Protein AF-0000000078792020 (afdb_homodimer)

Secondary structure (DSSP, 8-state):
-EEEEESTTSSHHHHHHHHHHHHT--EE---TTT-HHHHHHHHHHHTTTHHHHHHHHHHHHHHHHHHHHHHHHHHTTSSS-EESS-HHHHHHHHHHHHHTTSS-HHHHHHHHHHHHHHHHT---SS--SS-SEEEEEE--HHHHHHHHHHHT-GGG-TTT-TTHHHHHHHHHHHHHHHHHH--SS-EEEEETTT--TTT-HHHHHHHHHHHHHHHHHTTSS-HHHHHHHHHHHHT---GGG-/-EEEEESTTSSHHHHHHHHHHHHT--EE---TTT-HHHHHHHHHHHTTTHHHHHHHHHHHHHHHHHHHHHHHHHHTTSSS-EESS-HHHHHHHHHHHHHTTSS-HHHHHHHHHHHHHHHHT---SS--SS-SEEEEEE--HHHHHHHHHHHT-GGG-TTT-TTHHHHHHHHHHHHHHHHHH--SS-EEEEETTT--TTT-HHHHHHHHHHHHHHHHHTTSS-HHHHHHHHHHHHT---GGG-

Nearest PDB structures (foldseek):
  8puu-assembly1_A  TM=8.847E-01  e=7.726E-10  Giardia duodenalis
  2a2z-assembly1_B  TM=8.387E-01  e=1.873E-07  Homo sapiens
  2no7-assembly1_B  TM=7.861E-01  e=4.921E-07  Homo sapiens
  2zi3-assembly1_B  TM=8.249E-01  e=1.754E-06  Homo sapiens
  2noa-assembly1_B  TM=7.637E-01  e=5.178E-07  Homo sapiens

Organism: Lacticaseibacillus rhamnosus (strain LMS2-1) (NCBI:txid525361)

Foldseek 3Di:
DEEEDAFQLLCLVVLQVLLCVLVVAAEAELPCPNDPLLVVLLCQCLVPHLVSLLVRVLVNLVSSLVVQLVVLLVQLQGLDYYYSHHLLRSVLSLVLCPVVNSYDPVSSVVSVVVSVVSLVPRDHVVDPSDDQEYEYRQEDLVVSLVSQVVVPDPSQHCVVVVSCSVVRVSSRVSSVVCVVPDDPHHYDYDYCVVADLNPDLVSVLVVSLVVQVVCVVSVNHPPVRSVVSNVVSVVTPDPPVD/DEEEDAFQLLCLVVLQVLLCVLLVFAEAELPCPNDPLLVVLLCQCLVPPLVSLLVRVLVNLVSSLVVQLVVLLVCLAGLDYYYSHHLLNSVLSLVLCPVVNSYDPVSSVVSVVVSVVSLVPRDHVPDPSDDQEYEYRQEDLVVSLVSQVVVPDPSQHCVVPVSCSVVSVSSRVSSVVCVVPDDPHHYDYDYVVVADLNPDLVSVLVVSLVVQVVCVVSVNHPPVRSVVSNVVSVVTPDPPVD

Radius of gyration: 27.18 Å; Cα contacts (8 Å, |Δi|>4): 678; chains: 2; bounding box: 53×86×51 Å

Structure (mmCIF, N/CA/C/O backbone):
data_AF-0000000078792020-model_v1
#
loop_
_entity.id
_entity.type
_entity.pdbx_description
1 polymer 'Deoxynucleoside kinase'
#
loop_
_atom_site.group_PDB
_atom_site.id
_atom_site.type_symbol
_atom_site.label_atom_id
_atom_site.label_alt_id
_atom_site.label_comp_id
_atom_site.label_asym_id
_atom_site.label_entity_id
_atom_site.label_seq_id
_atom_site.pdbx_PDB_ins_code
_atom_site.Cartn_x
_atom_site.Cartn_y
_atom_site.Cartn_z
_atom_site.occupancy
_atom_site.B_iso_or_equiv
_atom_site.auth_seq_id
_atom_site.auth_comp_id
_atom_site.auth_asym_id
_atom_site.auth_atom_id
_atom_site.pdbx_PDB_model_num
ATOM 1 N N . MET A 1 1 ? 14.219 19.328 8.109 1 94.19 1 MET A N 1
ATOM 2 C CA . MET A 1 1 ? 12.844 19 7.738 1 94.19 1 MET A CA 1
ATOM 3 C C . MET A 1 1 ? 11.898 19.234 8.914 1 94.19 1 MET A C 1
ATOM 5 O O . MET A 1 1 ? 12.219 18.875 10.047 1 94.19 1 MET A O 1
ATOM 9 N N . ILE A 1 2 ? 10.742 19.828 8.617 1 96.81 2 ILE A N 1
ATOM 10 C CA . ILE A 1 2 ? 9.758 20.141 9.656 1 96.81 2 ILE A CA 1
ATOM 11 C C . ILE A 1 2 ? 8.43 19.469 9.312 1 96.81 2 ILE A C 1
ATOM 13 O O . ILE A 1 2 ? 7.941 19.578 8.18 1 96.81 2 ILE A O 1
ATOM 17 N N . TYR A 1 3 ? 7.93 18.688 10.266 1 97 3 TYR A N 1
ATOM 18 C CA . TYR A 1 3 ? 6.578 18.156 10.141 1 97 3 TYR A CA 1
ATOM 19 C C . TYR A 1 3 ? 5.582 19.016 10.906 1 97 3 TYR A C 1
ATOM 21 O O . TYR A 1 3 ? 5.781 19.312 12.094 1 97 3 TYR A O 1
ATOM 29 N N . ILE A 1 4 ? 4.562 19.438 10.242 1 98.06 4 ILE A N 1
ATOM 30 C CA . ILE A 1 4 ? 3.449 20.094 10.93 1 98.06 4 ILE A CA 1
ATOM 31 C C . ILE A 1 4 ? 2.305 19.094 11.117 1 98.06 4 ILE A C 1
ATOM 33 O O . ILE A 1 4 ? 1.741 18.594 10.141 1 98.06 4 ILE A O 1
ATOM 37 N N . LEU A 1 5 ? 1.968 18.812 12.375 1 97.25 5 LEU A N 1
ATOM 38 C CA . LEU A 1 5 ? 0.995 17.781 12.711 1 97.25 5 LEU A CA 1
ATOM 39 C C . LEU A 1 5 ? -0.146 18.359 13.539 1 97.25 5 LEU A C 1
ATOM 41 O O . LEU A 1 5 ? 0.031 19.359 14.242 1 97.25 5 LEU A O 1
ATOM 45 N N . GLY A 1 6 ? -1.225 17.672 13.453 1 96.94 6 GLY A N 1
ATOM 46 C CA . GLY A 1 6 ? -2.422 18.062 14.18 1 96.94 6 GLY A CA 1
ATOM 47 C C . GLY A 1 6 ? -3.693 17.469 13.594 1 96.94 6 GLY A C 1
ATOM 48 O O . GLY A 1 6 ? -3.674 16.891 12.508 1 96.94 6 GLY A O 1
ATOM 49 N N . SER A 1 7 ? -4.773 17.672 14.367 1 96.38 7 SER A N 1
ATOM 50 C CA . SER A 1 7 ? -6.074 17.141 13.984 1 96.38 7 SER A CA 1
ATOM 51 C C . SER A 1 7 ? -6.629 17.875 12.766 1 96.38 7 SER A C 1
ATOM 53 O O . SER A 1 7 ? -6 18.797 12.25 1 96.38 7 SER A O 1
ATOM 55 N N . ILE A 1 8 ? -7.711 17.344 12.242 1 93.62 8 ILE A N 1
ATOM 56 C CA . ILE A 1 8 ? -8.414 17.953 11.117 1 93.62 8 ILE A CA 1
ATOM 57 C C . ILE A 1 8 ? -8.828 19.375 11.469 1 93.62 8 ILE A C 1
ATOM 59 O O . ILE A 1 8 ? -9.383 19.609 12.539 1 93.62 8 ILE A O 1
ATOM 63 N N . GLY A 1 9 ? -8.453 20.312 10.633 1 93.31 9 GLY A N 1
ATOM 64 C CA . GLY A 1 9 ? -8.852 21.688 10.875 1 93.31 9 GLY A CA 1
ATOM 65 C C . GLY A 1 9 ? -7.906 22.422 11.797 1 93.31 9 GLY A C 1
ATOM 66 O O . GLY A 1 9 ? -8.172 23.578 12.172 1 93.31 9 GLY A O 1
ATOM 67 N N . ALA A 1 10 ? -6.801 21.812 12.102 1 96.06 10 ALA A N 1
ATOM 68 C CA . ALA A 1 10 ? -5.906 22.406 13.102 1 96.06 10 ALA A CA 1
ATOM 69 C C . ALA A 1 10 ? -5.113 23.562 12.508 1 96.06 10 ALA A C 1
ATOM 71 O O . ALA A 1 10 ? -4.496 24.344 13.242 1 96.06 10 ALA A O 1
ATOM 72 N N . GLY A 1 11 ? -5.086 23.719 11.195 1 95.31 11 GLY A N 1
ATOM 73 C CA . GLY A 1 11 ? -4.371 24.812 10.578 1 95.31 11 GLY A CA 1
ATOM 74 C C . GLY A 1 11 ? -3.008 24.422 10.039 1 95.31 11 GLY A C 1
ATOM 75 O O . GLY A 1 11 ? -2.125 25.266 9.891 1 95.31 11 GLY A O 1
ATOM 76 N N . LYS A 1 12 ? -2.807 23.156 9.758 1 96.56 12 LYS A N 1
ATOM 77 C CA . LYS A 1 12 ? -1.528 22.641 9.281 1 96.56 12 LYS A CA 1
ATOM 78 C C . LYS A 1 12 ? -1.127 23.281 7.961 1 96.56 12 LYS A C 1
ATOM 80 O O . LYS A 1 12 ? 0.007 23.734 7.809 1 96.56 12 LYS A O 1
ATOM 85 N N . THR A 1 13 ? -2.09 23.312 7.02 1 95.19 13 THR A N 1
ATOM 86 C CA . THR A 1 13 ? -1.826 23.891 5.707 1 95.19 13 THR A CA 1
ATOM 87 C C . THR A 1 13 ? -1.447 25.375 5.836 1 95.19 13 THR A C 1
ATOM 89 O O . THR A 1 13 ? -0.487 25.828 5.211 1 95.19 13 THR A O 1
ATOM 92 N N . SER A 1 14 ? -2.162 26.109 6.637 1 95.5 14 SER A N 1
ATOM 93 C CA . SER A 1 14 ? -1.922 27.531 6.828 1 95.5 14 SER A CA 1
ATOM 94 C C . SER A 1 14 ? -0.546 27.781 7.438 1 95.5 14 SER A C 1
ATOM 96 O O . SER A 1 14 ? 0.195 28.656 6.977 1 95.5 14 SER A O 1
ATOM 98 N N . LEU A 1 15 ? -0.233 27.062 8.484 1 97.56 15 LEU A N 1
ATOM 99 C CA . LEU A 1 15 ? 1.075 27.25 9.094 1 97.56 15 LEU A CA 1
ATOM 100 C C . LEU A 1 15 ? 2.193 26.906 8.117 1 97.56 15 LEU A C 1
ATOM 102 O O . LEU A 1 15 ? 3.227 27.578 8.086 1 97.56 15 LEU A O 1
ATOM 106 N N . THR A 1 16 ? 2.027 25.812 7.387 1 97.81 16 THR A N 1
ATOM 107 C CA . THR A 1 16 ? 3.016 25.422 6.391 1 97.81 16 THR A CA 1
ATOM 108 C C . THR A 1 16 ? 3.268 26.547 5.402 1 97.81 16 THR A C 1
ATOM 110 O O . THR A 1 16 ? 4.418 26.859 5.082 1 97.81 16 THR A O 1
ATOM 113 N N . LYS A 1 17 ? 2.193 27.172 4.957 1 96.56 17 LYS A N 1
ATOM 114 C CA . LYS A 1 17 ? 2.311 28.281 4.016 1 96.56 17 LYS A CA 1
ATOM 115 C C . LYS A 1 17 ? 3.113 29.438 4.617 1 96.56 17 LYS A C 1
ATOM 117 O O . LYS A 1 17 ? 4.039 29.953 3.986 1 96.56 17 LYS A O 1
ATOM 122 N N . VAL A 1 18 ? 2.807 29.812 5.805 1 96.31 18 VAL A N 1
ATOM 123 C CA . VAL A 1 18 ? 3.436 30.938 6.484 1 96.31 18 VAL A CA 1
ATOM 124 C C . VAL A 1 18 ? 4.906 30.625 6.746 1 96.31 18 VAL A C 1
ATOM 126 O O . VAL A 1 18 ? 5.781 31.453 6.477 1 96.31 18 VAL A O 1
ATOM 129 N N . LEU A 1 19 ? 5.156 29.469 7.27 1 97.12 19 LEU A N 1
ATOM 130 C CA . LEU A 1 19 ? 6.512 29.062 7.633 1 97.12 19 LEU A CA 1
ATOM 131 C C . LEU A 1 19 ? 7.383 28.922 6.391 1 97.12 19 LEU A C 1
ATOM 133 O O . LEU A 1 19 ? 8.547 29.328 6.391 1 97.12 19 LEU A O 1
ATOM 137 N N . SER A 1 20 ? 6.832 28.281 5.371 1 97.31 20 SER A N 1
ATOM 138 C CA . SER A 1 20 ? 7.551 28.109 4.113 1 97.31 20 SER A CA 1
ATOM 139 C C . SER A 1 20 ? 7.934 29.469 3.514 1 97.31 20 SER A C 1
ATOM 141 O O . SER A 1 20 ? 9.07 29.656 3.066 1 97.31 20 SER A O 1
ATOM 143 N N . ALA A 1 21 ? 7.031 30.391 3.459 1 95.75 21 ALA A N 1
ATOM 144 C CA . ALA A 1 21 ? 7.305 31.719 2.938 1 95.75 21 ALA A CA 1
ATOM 145 C C . ALA A 1 21 ? 8.352 32.438 3.781 1 95.75 21 ALA A C 1
ATOM 147 O O . ALA A 1 21 ? 9.242 33.094 3.242 1 95.75 21 ALA A O 1
ATOM 148 N N . ASP A 1 22 ? 8.242 32.281 5.016 1 95.56 22 ASP A N 1
ATOM 149 C CA . ASP A 1 22 ? 9.133 32.969 5.941 1 95.56 22 ASP A CA 1
ATOM 150 C C . ASP A 1 22 ? 10.562 32.469 5.816 1 95.56 22 ASP A C 1
ATOM 152 O O . ASP A 1 22 ? 11.508 33.25 5.738 1 95.56 22 ASP A O 1
ATOM 156 N N . MET A 1 23 ? 10.695 31.188 5.738 1 95.75 23 MET A N 1
ATOM 157 C CA . MET A 1 23 ? 12.016 30.562 5.754 1 95.75 23 MET A CA 1
ATOM 158 C C . MET A 1 23 ? 12.516 30.312 4.336 1 95.75 23 MET A C 1
ATOM 160 O O . MET A 1 23 ? 13.625 29.797 4.141 1 95.75 23 MET A O 1
ATOM 164 N N . GLU A 1 24 ? 11.648 30.594 3.365 1 95.06 24 GLU A N 1
ATOM 165 C CA . GLU A 1 24 ? 11.977 30.312 1.971 1 95.06 24 GLU A CA 1
ATOM 166 C C . GLU A 1 24 ? 12.352 28.844 1.777 1 95.06 24 GLU A C 1
ATOM 168 O O . GLU A 1 24 ? 13.391 28.547 1.188 1 95.06 24 GLU A O 1
ATOM 173 N N . ALA A 1 25 ? 11.555 27.984 2.303 1 95.69 25 ALA A N 1
ATOM 174 C CA . ALA A 1 25 ? 11.758 26.547 2.248 1 95.69 25 ALA A CA 1
ATOM 175 C C . ALA A 1 25 ? 10.656 25.859 1.437 1 95.69 25 ALA A C 1
ATOM 177 O O . ALA A 1 25 ? 9.508 26.312 1.443 1 95.69 25 ALA A O 1
ATOM 178 N N . PRO A 1 26 ? 11.016 24.781 0.729 1 96.5 26 PRO A N 1
ATOM 179 C CA . PRO A 1 26 ? 9.969 24.062 -0.007 1 96.5 26 PRO A CA 1
ATOM 180 C C . PRO A 1 26 ? 8.898 23.484 0.91 1 96.5 26 PRO A C 1
ATOM 182 O O . PRO A 1 26 ? 9.211 23 2.004 1 96.5 26 PRO A O 1
ATOM 185 N N . ALA A 1 27 ? 7.672 23.562 0.41 1 97 27 ALA A N 1
ATOM 186 C CA . ALA A 1 27 ? 6.527 23.047 1.156 1 97 27 ALA A CA 1
ATOM 187 C C . ALA A 1 27 ? 5.895 21.859 0.432 1 97 27 ALA A C 1
ATOM 189 O O . ALA A 1 27 ? 5.82 21.844 -0.799 1 97 27 ALA A O 1
ATOM 190 N N . TYR A 1 28 ? 5.438 20.906 1.177 1 95.56 28 TYR A N 1
ATOM 191 C CA . TYR A 1 28 ? 4.699 19.75 0.684 1 95.56 28 TYR A CA 1
ATOM 192 C C . TYR A 1 28 ? 3.338 19.641 1.362 1 95.56 28 TYR A C 1
ATOM 194 O O . TYR A 1 28 ? 3.258 19.484 2.582 1 95.56 28 TYR A O 1
ATOM 202 N N . TYR A 1 29 ? 2.322 19.719 0.539 1 94.12 29 TYR A N 1
ATOM 203 C CA . TYR A 1 29 ? 0.961 19.797 1.058 1 94.12 29 TYR A CA 1
ATOM 204 C C . TYR A 1 29 ? 0.214 18.484 0.835 1 94.12 29 TYR A C 1
ATOM 206 O O . TYR A 1 29 ? 0.472 17.781 -0.14 1 94.12 29 TYR A O 1
ATOM 214 N N . GLU A 1 30 ? -0.664 18.109 1.685 1 84.44 30 GLU A N 1
ATOM 215 C CA . GLU A 1 30 ? -1.552 16.969 1.486 1 84.44 30 GLU A CA 1
ATOM 216 C C . GLU A 1 30 ? -2.393 17.141 0.224 1 84.44 30 GLU A C 1
ATOM 218 O O . GLU A 1 30 ? -2.686 16.156 -0.466 1 84.44 30 GLU A O 1
ATOM 223 N N . ASP A 1 31 ? -2.66 18.328 -0.175 1 82 31 ASP A N 1
ATOM 224 C CA . ASP A 1 31 ? -3.326 18.703 -1.417 1 82 31 ASP A CA 1
ATOM 225 C C . ASP A 1 31 ? -4.59 17.875 -1.636 1 82 31 ASP A C 1
ATOM 227 O O . ASP A 1 31 ? -4.766 17.266 -2.693 1 82 31 ASP A O 1
ATOM 231 N N . VAL A 1 32 ? -5.562 17.859 -0.734 1 80.19 32 VAL A N 1
ATOM 232 C CA . VAL A 1 32 ? -6.773 17.047 -0.703 1 80.19 32 VAL A CA 1
ATOM 233 C C . VAL A 1 32 ? -7.617 17.328 -1.943 1 80.19 32 VAL A C 1
ATOM 235 O O . VAL A 1 32 ? -8.164 16.406 -2.559 1 80.19 32 VAL A O 1
ATOM 238 N N . GLU A 1 33 ? -7.652 18.531 -2.379 1 82 33 GLU A N 1
ATOM 239 C CA . GLU A 1 33 ? -8.5 18.906 -3.506 1 82 33 GLU A CA 1
ATOM 240 C C . GLU A 1 33 ? -7.773 18.703 -4.832 1 82 33 GLU A C 1
ATOM 242 O O . GLU A 1 33 ? -8.398 18.406 -5.852 1 82 33 GLU A O 1
ATOM 247 N N . GLY A 1 34 ? -6.543 18.828 -4.801 1 87.12 34 GLY A N 1
ATOM 248 C CA . GLY A 1 34 ? -5.781 18.766 -6.039 1 87.12 34 GLY A CA 1
ATOM 249 C C . GLY A 1 34 ? -5.379 17.359 -6.43 1 87.12 34 GLY A C 1
ATOM 250 O O . GLY A 1 34 ? -5.023 17.109 -7.582 1 87.12 34 GLY A O 1
ATOM 251 N N . ASN A 1 35 ? -5.449 16.5 -5.504 1 91.19 35 ASN A N 1
ATOM 252 C CA . ASN A 1 35 ? -5.148 15.094 -5.77 1 91.19 35 ASN A CA 1
ATOM 253 C C . ASN A 1 35 ? -6.422 14.266 -5.914 1 91.19 35 ASN A C 1
ATOM 255 O O . ASN A 1 35 ? -7.098 13.977 -4.926 1 91.19 35 ASN A O 1
ATOM 259 N N . GLY A 1 36 ? -6.699 13.961 -7.164 1 92.25 36 GLY A N 1
ATOM 260 C CA . GLY A 1 36 ? -7.938 13.266 -7.477 1 92.25 36 GLY A CA 1
ATOM 261 C C . GLY A 1 36 ? -8.094 11.961 -6.723 1 92.25 36 GLY A C 1
ATOM 262 O O . GLY A 1 36 ? -9.195 11.617 -6.285 1 92.25 36 GLY A O 1
ATOM 263 N N . MET A 1 37 ? -7.039 11.211 -6.527 1 93.06 37 MET A N 1
ATOM 264 C CA . MET A 1 37 ? -7.082 9.945 -5.801 1 93.06 37 MET A CA 1
ATOM 265 C C . MET A 1 37 ? -7.527 10.156 -4.359 1 93.06 37 MET A C 1
ATOM 267 O O . MET A 1 37 ? -8.422 9.461 -3.871 1 93.06 37 MET A O 1
ATOM 271 N N . ILE A 1 38 ? -6.961 11.148 -3.707 1 93.25 38 ILE A N 1
ATOM 272 C CA . ILE A 1 38 ? -7.277 11.438 -2.312 1 93.25 38 ILE A CA 1
ATOM 273 C C . ILE A 1 38 ? -8.688 12 -2.209 1 93.25 38 ILE A C 1
ATOM 275 O O . ILE A 1 38 ? -9.477 11.586 -1.354 1 93.25 38 ILE A O 1
ATOM 279 N N . ALA A 1 39 ? -9 12.906 -3.109 1 93.31 39 ALA A N 1
ATOM 280 C CA . ALA A 1 39 ? -10.32 13.523 -3.113 1 93.31 39 ALA A CA 1
ATOM 281 C C . ALA A 1 39 ? -11.414 12.469 -3.252 1 93.31 39 ALA A C 1
ATOM 283 O O . ALA A 1 39 ? -12.391 12.469 -2.494 1 93.31 39 ALA A O 1
ATOM 284 N N . ASN A 1 40 ? -11.227 11.578 -4.203 1 94.75 40 ASN A N 1
ATOM 285 C CA . ASN A 1 40 ? -12.211 10.516 -4.438 1 94.75 40 ASN A CA 1
ATOM 286 C C . ASN A 1 40 ? -12.328 9.586 -3.232 1 94.75 40 ASN A C 1
ATOM 288 O O . ASN A 1 40 ? -13.43 9.211 -2.84 1 94.75 40 ASN A O 1
ATOM 292 N N . MET A 1 41 ? -11.234 9.227 -2.627 1 94.81 41 MET A N 1
ATOM 293 C CA . MET A 1 41 ? -11.242 8.344 -1.463 1 94.81 41 MET A CA 1
ATOM 294 C C . MET A 1 41 ? -11.938 9.016 -0.28 1 94.81 41 MET A C 1
ATOM 296 O O . MET A 1 41 ? -12.672 8.367 0.466 1 94.81 41 MET A O 1
ATOM 300 N N . LEU A 1 42 ? -11.648 10.32 -0.113 1 93.81 42 LEU A N 1
ATOM 301 C CA . LEU A 1 42 ? -12.273 11.031 0.992 1 93.81 42 LEU A CA 1
ATOM 302 C C . LEU A 1 42 ? -13.781 11.117 0.8 1 93.81 42 LEU A C 1
ATOM 304 O O . LEU A 1 42 ? -14.547 10.969 1.76 1 93.81 42 LEU A O 1
ATOM 308 N N . GLN A 1 43 ? -14.18 11.359 -0.39 1 92.75 43 GLN A N 1
ATOM 309 C CA . GLN A 1 43 ? -15.609 11.375 -0.679 1 92.75 43 GLN A CA 1
ATOM 310 C C . GLN A 1 43 ? -16.25 10.031 -0.337 1 92.75 43 GLN A C 1
ATOM 312 O O . GLN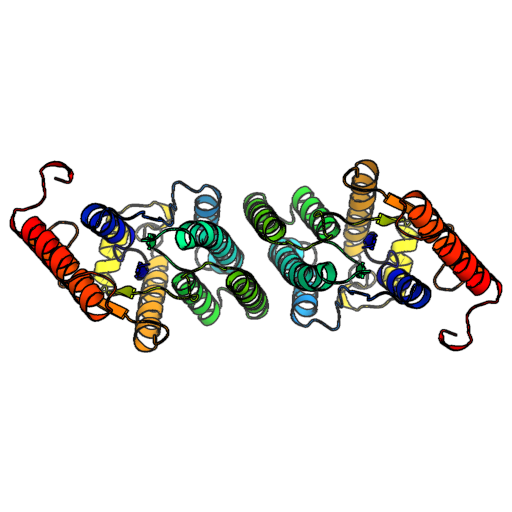 A 1 43 ? -17.328 9.992 0.258 1 92.75 43 GLN A O 1
ATOM 317 N N . LYS A 1 44 ? -15.562 8.938 -0.707 1 93.31 44 LYS A N 1
ATOM 318 C CA . LYS A 1 44 ? -16.031 7.598 -0.352 1 93.31 44 LYS A CA 1
ATOM 319 C C . LYS A 1 44 ? -16.078 7.422 1.163 1 93.31 44 LYS A C 1
ATOM 321 O O . LYS A 1 44 ? -17.047 6.875 1.693 1 93.31 44 LYS A O 1
ATOM 326 N N . PHE A 1 45 ? -15.148 7.879 1.861 1 94.31 45 PHE A N 1
ATOM 327 C CA . PHE A 1 45 ? -14.969 7.711 3.299 1 94.31 45 PHE A CA 1
ATOM 328 C C . PHE A 1 45 ? -16.078 8.414 4.066 1 94.31 45 PHE A C 1
ATOM 330 O O . PHE A 1 45 ? -16.641 7.844 5.008 1 94.31 45 PHE A O 1
ATOM 337 N N . TYR A 1 46 ? -16.469 9.57 3.543 1 91.75 46 TYR A N 1
ATOM 338 C CA . TYR A 1 46 ? -17.469 10.367 4.25 1 91.75 46 TYR A CA 1
ATOM 339 C C . TYR A 1 46 ? -18.875 10.062 3.734 1 91.75 46 TYR A C 1
ATOM 341 O O . TYR A 1 46 ? -19.859 10.531 4.301 1 91.75 46 TYR A O 1
ATOM 349 N N . GLY A 1 47 ? -19.047 9.289 2.748 1 89.25 47 GLY A N 1
ATOM 350 C CA . GLY A 1 47 ? -20.25 9.148 1.963 1 89.25 47 GLY A CA 1
ATOM 351 C C . GLY A 1 47 ? -21.438 8.633 2.773 1 89.25 47 GLY A C 1
ATOM 352 O O . GLY A 1 47 ? -22.547 9.133 2.637 1 89.25 47 GLY A O 1
ATOM 353 N N . ALA A 1 48 ? -21.297 7.59 3.537 1 83.38 48 ALA A N 1
ATOM 354 C CA . ALA A 1 48 ? -22.391 6.969 4.277 1 83.38 48 ALA A CA 1
ATOM 355 C C . ALA A 1 48 ? -22.062 6.887 5.766 1 83.38 48 ALA A C 1
ATOM 357 O O . ALA A 1 48 ? -22.5 5.961 6.453 1 83.38 48 ALA A O 1
ATOM 358 N N . GLY A 1 49 ? -21.281 7.773 6.215 1 87.25 49 GLY A N 1
ATOM 359 C CA . GLY A 1 49 ? -20.984 7.836 7.637 1 87.25 49 GLY A CA 1
ATOM 360 C C . GLY A 1 49 ? -20.141 6.668 8.125 1 87.25 49 GLY A C 1
ATOM 361 O O . GLY A 1 49 ? -19.141 6.324 7.508 1 87.25 49 GLY A O 1
ATOM 362 N N . ALA A 1 50 ? -20.609 6.051 9.211 1 85.94 50 ALA A N 1
ATOM 363 C CA . ALA A 1 50 ? -19.828 4.996 9.844 1 85.94 50 ALA A CA 1
ATOM 364 C C . ALA A 1 50 ? -19.656 3.799 8.914 1 85.94 50 ALA A C 1
ATOM 366 O O . ALA A 1 50 ? -18.594 3.172 8.891 1 85.94 50 ALA A O 1
ATOM 367 N N . ASP A 1 51 ? -20.641 3.537 8.18 1 89.94 51 ASP A N 1
ATOM 368 C CA . ASP A 1 51 ? -20.594 2.385 7.281 1 89.94 51 ASP A CA 1
ATOM 369 C C . ASP A 1 51 ? -19.531 2.582 6.191 1 89.94 51 ASP A C 1
ATOM 371 O O . ASP A 1 51 ? -18.766 1.67 5.898 1 89.94 51 ASP A O 1
ATOM 375 N N . SER A 1 52 ? -19.531 3.738 5.648 1 91.94 52 SER A N 1
ATOM 376 C CA . SER A 1 52 ? -18.531 4.008 4.617 1 91.94 52 SER A CA 1
ATOM 377 C C . SER A 1 52 ? -17.125 4.035 5.207 1 91.94 52 SER A C 1
ATOM 379 O O . SER A 1 52 ? -16.172 3.594 4.566 1 91.94 52 SER A O 1
ATOM 381 N N . ARG A 1 53 ? -16.984 4.555 6.43 1 92.62 53 ARG A N 1
ATOM 382 C CA . ARG A 1 53 ? -15.672 4.59 7.055 1 92.62 53 ARG A CA 1
ATOM 383 C C . ARG A 1 53 ? -15.141 3.184 7.297 1 92.62 53 ARG A C 1
ATOM 385 O O . ARG A 1 53 ? -13.969 2.904 7.039 1 92.62 53 ARG A O 1
ATOM 392 N N . LYS A 1 54 ? -16.031 2.275 7.695 1 93.06 54 LYS A N 1
ATOM 393 C CA . LYS A 1 54 ? -15.641 0.888 7.934 1 93.06 54 LYS A CA 1
ATOM 394 C C . LYS A 1 54 ? -15.219 0.205 6.633 1 93.06 54 LYS A C 1
ATOM 396 O O . LYS A 1 54 ? -14.289 -0.602 6.625 1 93.06 54 LYS A O 1
ATOM 401 N N . ARG A 1 55 ? -15.875 0.58 5.613 1 92.31 55 ARG A N 1
ATOM 402 C CA . ARG A 1 55 ? -15.656 -0.085 4.332 1 92.31 55 ARG A CA 1
ATOM 403 C C . ARG A 1 55 ? -14.43 0.487 3.621 1 92.31 55 ARG A C 1
ATOM 405 O O . ARG A 1 55 ? -13.773 -0.212 2.848 1 92.31 55 ARG A O 1
ATOM 412 N N . THR A 1 56 ? -14.109 1.744 3.92 1 95.81 56 THR A N 1
ATOM 413 C CA . THR A 1 56 ? -13.156 2.424 3.049 1 95.81 56 THR A CA 1
ATOM 414 C C . THR A 1 56 ? -11.953 2.916 3.846 1 95.81 56 THR A C 1
ATOM 416 O O . THR A 1 56 ? -10.953 3.354 3.266 1 95.81 56 THR A O 1
ATOM 419 N N . GLY A 1 57 ? -12.023 2.836 5.18 1 96.94 57 GLY A N 1
ATOM 420 C CA . GLY A 1 57 ? -11.008 3.428 6.035 1 96.94 57 GLY A CA 1
ATOM 421 C C . GLY A 1 57 ? -9.609 2.926 5.738 1 96.94 57 GLY A C 1
ATOM 422 O O . GLY A 1 57 ? -8.664 3.717 5.633 1 96.94 57 GLY A O 1
ATOM 423 N N . ALA A 1 58 ? -9.492 1.605 5.602 1 97.69 58 ALA A N 1
ATOM 424 C CA . ALA A 1 58 ? -8.172 1.026 5.348 1 97.69 58 ALA A CA 1
ATOM 425 C C . ALA A 1 58 ? -7.613 1.507 4.012 1 97.69 58 ALA A C 1
ATOM 427 O O . ALA A 1 58 ? -6.453 1.909 3.926 1 97.69 58 ALA A O 1
ATOM 428 N N . MET A 1 59 ? -8.453 1.506 2.953 1 97.88 59 MET A N 1
ATOM 429 C CA . MET A 1 59 ? -7.992 1.915 1.629 1 97.88 59 MET A CA 1
ATOM 430 C C . MET A 1 59 ? -7.652 3.4 1.605 1 97.88 59 MET A C 1
ATOM 432 O O . MET A 1 59 ? -6.73 3.822 0.903 1 97.88 59 MET A O 1
ATOM 436 N N . LEU A 1 60 ? -8.422 4.211 2.328 1 97.12 60 LEU A N 1
ATOM 437 C CA . LEU A 1 60 ? -8.086 5.625 2.439 1 97.12 60 LEU A CA 1
ATOM 438 C C . LEU A 1 60 ? -6.688 5.809 3.027 1 97.12 60 LEU A C 1
ATOM 440 O O . LEU A 1 60 ? -5.895 6.605 2.52 1 97.12 60 LEU A O 1
ATOM 444 N N . GLN A 1 61 ? -6.402 5.062 4.09 1 97.25 61 GLN A N 1
ATOM 445 C CA . GLN A 1 61 ? -5.094 5.18 4.723 1 97.25 61 GLN A CA 1
ATOM 446 C C . GLN A 1 61 ? -3.986 4.699 3.791 1 97.25 61 GLN A C 1
ATOM 448 O O . GLN A 1 61 ? -2.877 5.23 3.811 1 97.25 61 GLN A O 1
ATOM 453 N N . ILE A 1 62 ? -4.312 3.674 2.951 1 97.81 62 ILE A N 1
ATOM 454 C CA . ILE A 1 62 ? -3.348 3.227 1.951 1 97.81 62 ILE A CA 1
ATOM 455 C C . ILE A 1 62 ? -3.107 4.34 0.933 1 97.81 62 ILE A C 1
ATOM 457 O O . ILE A 1 62 ? -1.97 4.566 0.512 1 97.81 62 ILE A O 1
ATOM 461 N N . ALA A 1 63 ? -4.133 5.031 0.531 1 96.38 63 ALA A N 1
ATOM 462 C CA . ALA A 1 63 ? -4.004 6.145 -0.404 1 96.38 63 ALA A CA 1
ATOM 463 C C . ALA A 1 63 ? -3.119 7.246 0.174 1 96.38 63 ALA A C 1
ATOM 465 O O . ALA A 1 63 ? -2.221 7.75 -0.503 1 96.38 63 ALA A O 1
ATOM 466 N N . PHE A 1 64 ? -3.373 7.559 1.393 1 95.69 64 PHE A N 1
ATOM 467 C CA . PHE A 1 64 ? -2.57 8.578 2.051 1 95.69 64 PHE A CA 1
ATOM 468 C C . PHE A 1 64 ? -1.119 8.133 2.176 1 95.69 64 PHE A C 1
ATOM 470 O O . PHE A 1 64 ? -0.199 8.93 1.97 1 95.69 64 PHE A O 1
ATOM 477 N N . LEU A 1 65 ? -0.958 6.906 2.576 1 95.06 65 LEU A N 1
ATOM 478 C CA . LEU A 1 65 ? 0.387 6.355 2.688 1 95.06 65 LEU A CA 1
ATOM 479 C C . LEU A 1 65 ? 1.139 6.48 1.367 1 95.06 65 LEU A C 1
ATOM 481 O O . LEU A 1 65 ? 2.295 6.91 1.345 1 95.06 65 LEU A O 1
ATOM 485 N N . THR A 1 66 ? 0.455 6.117 0.271 1 93.94 66 THR A N 1
ATOM 486 C CA . THR A 1 66 ? 1.041 6.18 -1.062 1 93.94 66 THR A CA 1
ATOM 487 C C . THR A 1 66 ? 1.443 7.609 -1.409 1 93.94 66 THR A C 1
ATOM 489 O O . THR A 1 66 ? 2.568 7.852 -1.853 1 93.94 66 THR A O 1
ATOM 492 N N . PHE A 1 67 ? 0.598 8.484 -1.165 1 92.88 67 PHE A N 1
ATOM 493 C CA . PHE A 1 67 ? 0.824 9.891 -1.474 1 92.88 67 PHE A CA 1
ATOM 494 C C . PHE A 1 67 ? 1.946 10.461 -0.614 1 92.88 67 PHE A C 1
ATOM 496 O O . PHE A 1 67 ? 2.822 11.164 -1.115 1 92.88 67 PHE A O 1
ATOM 503 N N . ARG A 1 68 ? 1.917 10.141 0.636 1 92.88 68 ARG A N 1
ATOM 504 C CA . ARG A 1 68 ? 2.926 10.633 1.568 1 92.88 68 ARG A CA 1
ATOM 505 C C . ARG A 1 68 ? 4.316 10.125 1.188 1 92.88 68 ARG A C 1
ATOM 507 O O . ARG A 1 68 ? 5.297 10.867 1.294 1 92.88 68 ARG A O 1
ATOM 514 N N . TYR A 1 69 ? 4.316 8.914 0.848 1 90.38 69 TYR A N 1
ATOM 515 C CA . TYR A 1 69 ? 5.582 8.312 0.441 1 90.38 69 TYR A CA 1
ATOM 516 C C . TYR A 1 69 ? 6.176 9.055 -0.754 1 90.38 69 TYR A C 1
ATOM 518 O O . TYR A 1 69 ? 7.379 9.32 -0.795 1 90.38 69 TYR A O 1
ATOM 526 N N . GLN A 1 70 ? 5.375 9.352 -1.703 1 90.81 70 GLN A N 1
ATOM 527 C CA . GLN A 1 70 ? 5.816 10.102 -2.873 1 90.81 70 GLN A CA 1
ATOM 528 C C . GLN A 1 70 ? 6.383 11.461 -2.475 1 90.81 70 GLN A C 1
ATOM 530 O O . GLN A 1 70 ? 7.422 11.883 -2.982 1 90.81 70 GLN A O 1
ATOM 535 N N . GLN A 1 71 ? 5.754 12.086 -1.589 1 91.88 71 GLN A N 1
ATOM 536 C CA . GLN A 1 71 ? 6.203 13.391 -1.114 1 91.88 71 GLN A CA 1
ATOM 537 C C . GLN A 1 71 ? 7.523 13.281 -0.36 1 91.88 71 GLN A C 1
ATOM 539 O O . GLN A 1 71 ? 8.43 14.094 -0.554 1 91.88 71 GLN A O 1
ATOM 544 N N . LEU A 1 72 ? 7.566 12.297 0.489 1 91.38 72 LEU A N 1
ATOM 545 C CA . LEU A 1 72 ? 8.742 12.117 1.33 1 91.38 72 LEU A CA 1
ATOM 546 C C . LEU A 1 72 ? 9.984 11.844 0.48 1 91.38 72 LEU A C 1
ATOM 548 O O . LEU A 1 72 ? 11.062 12.359 0.767 1 91.38 72 LEU A O 1
ATOM 552 N N . LYS A 1 73 ? 9.836 11.094 -0.544 1 88.75 73 LYS A N 1
ATOM 553 C CA . LYS A 1 73 ? 10.953 10.789 -1.437 1 88.75 73 LYS A CA 1
ATOM 554 C C . LYS A 1 73 ? 11.516 12.062 -2.064 1 88.75 73 LYS A C 1
ATOM 556 O O . LYS A 1 73 ? 12.727 12.156 -2.303 1 88.75 73 LYS A O 1
ATOM 561 N N . LYS A 1 74 ? 10.68 12.984 -2.307 1 90 74 LYS A N 1
ATOM 562 C CA . LYS A 1 74 ? 11.117 14.266 -2.859 1 90 74 LYS A CA 1
ATOM 563 C C . LYS A 1 74 ? 11.68 15.164 -1.769 1 90 74 LYS A C 1
ATOM 565 O O . LYS A 1 74 ? 12.727 15.797 -1.96 1 90 74 LYS A O 1
ATOM 570 N N . ALA A 1 75 ? 11.07 15.133 -0.689 1 92.5 75 ALA A N 1
ATOM 571 C CA . ALA A 1 75 ? 11.414 16.047 0.393 1 92.5 75 ALA A CA 1
ATOM 572 C C . ALA A 1 75 ? 12.797 15.742 0.958 1 92.5 75 ALA A C 1
ATOM 574 O O . ALA A 1 75 ? 13.539 16.656 1.334 1 92.5 75 ALA A O 1
ATOM 575 N N . VAL A 1 76 ? 13.156 14.461 1.002 1 90.56 76 VAL A N 1
ATOM 576 C CA . VAL A 1 76 ? 14.391 14.047 1.664 1 90.56 76 VAL A CA 1
ATOM 577 C C . VAL A 1 76 ? 15.594 14.484 0.832 1 90.56 76 VAL A C 1
ATOM 579 O O . VAL A 1 76 ? 16.734 14.477 1.318 1 90.56 76 VAL A O 1
ATOM 582 N N . THR A 1 77 ? 15.352 14.867 -0.385 1 87.88 77 THR A N 1
ATOM 583 C CA . THR A 1 77 ? 16.453 15.32 -1.237 1 87.88 77 THR A CA 1
ATOM 584 C C . THR A 1 77 ? 16.641 16.828 -1.104 1 87.88 77 THR A C 1
ATOM 586 O O . THR A 1 77 ? 17.562 17.391 -1.688 1 87.88 77 THR A O 1
ATOM 589 N N . GLN A 1 78 ? 15.734 17.438 -0.315 1 88.56 78 GLN A N 1
ATOM 590 C CA . GLN A 1 78 ? 15.828 18.875 -0.094 1 88.56 78 GLN A CA 1
ATOM 591 C C . GLN A 1 78 ? 16.594 19.188 1.186 1 88.56 78 GLN A C 1
ATOM 593 O O . GLN A 1 78 ? 16.672 18.359 2.09 1 88.56 78 GLN A O 1
ATOM 598 N N . GLU A 1 79 ? 17.188 20.391 1.177 1 83.31 79 GLU A N 1
ATOM 599 C CA . GLU A 1 79 ? 17.891 20.812 2.383 1 83.31 79 GLU A CA 1
ATOM 600 C C . GLU A 1 79 ? 16.906 21.172 3.496 1 83.31 79 GLU A C 1
ATOM 602 O O . GLU A 1 79 ? 17.156 20.891 4.668 1 83.31 79 GLU A O 1
ATOM 607 N N . ASN A 1 80 ? 15.836 21.875 3.08 1 89.88 80 ASN A N 1
ATOM 608 C CA . ASN A 1 80 ? 14.766 22.281 3.982 1 89.88 80 ASN A CA 1
ATOM 609 C C . ASN A 1 80 ? 13.391 21.922 3.418 1 89.88 80 ASN A C 1
ATOM 611 O O . ASN A 1 80 ? 13.18 21.984 2.205 1 89.88 80 ASN A O 1
ATOM 615 N N . ALA A 1 81 ? 12.703 21.234 4.191 1 94.81 81 ALA A N 1
ATOM 616 C CA . ALA A 1 81 ? 11.352 20.906 3.748 1 94.81 81 ALA A CA 1
ATOM 617 C C . ALA A 1 81 ? 10.352 21.031 4.895 1 94.81 81 ALA A C 1
ATOM 619 O O . ALA A 1 81 ? 10.648 20.672 6.031 1 94.81 81 ALA A O 1
ATOM 620 N N . ILE A 1 82 ? 9.242 21.641 4.543 1 97.62 82 ILE A N 1
ATOM 621 C CA . ILE A 1 82 ? 8.133 21.719 5.484 1 97.62 82 ILE A CA 1
ATOM 622 C C . ILE A 1 82 ? 6.957 20.891 4.973 1 97.62 82 ILE A C 1
ATOM 624 O O . ILE A 1 82 ? 6.465 21.125 3.867 1 97.62 82 ILE A O 1
ATOM 628 N N . MET A 1 83 ? 6.551 19.969 5.773 1 96.62 83 MET A N 1
ATOM 629 C CA . MET A 1 83 ? 5.477 19.047 5.395 1 96.62 83 MET A CA 1
ATOM 630 C C . MET A 1 83 ? 4.23 19.297 6.238 1 96.62 83 MET A C 1
ATOM 632 O O . MET A 1 83 ? 4.297 19.297 7.469 1 96.62 83 MET A O 1
ATOM 636 N N . ASP A 1 84 ? 3.088 19.469 5.613 1 95.94 84 ASP A N 1
ATOM 637 C CA . ASP A 1 84 ? 1.881 19.734 6.387 1 95.94 84 ASP A CA 1
ATOM 638 C C . ASP A 1 84 ? 1.229 18.438 6.859 1 95.94 84 ASP A C 1
ATOM 640 O O . ASP A 1 84 ? 0.096 18.438 7.348 1 95.94 84 ASP A O 1
ATOM 644 N N . SER A 1 85 ? 1.842 17.344 6.594 1 89.69 85 SER A N 1
ATOM 645 C CA . SER A 1 85 ? 1.505 16.016 7.094 1 89.69 85 SER A CA 1
ATOM 646 C C . SER A 1 85 ? 2.721 15.094 7.078 1 89.69 85 SER A C 1
ATOM 648 O O . SER A 1 85 ? 3.842 15.539 6.828 1 89.69 85 SER A O 1
ATOM 650 N N . SER A 1 86 ? 2.561 13.883 7.648 1 90.75 86 SER A N 1
ATOM 651 C CA . SER A 1 86 ? 3.664 12.938 7.777 1 90.75 86 SER A CA 1
ATOM 652 C C . SER A 1 86 ? 3.154 11.5 7.883 1 90.75 86 SER A C 1
ATOM 654 O O . SER A 1 86 ? 1.955 11.273 8.047 1 90.75 86 SER A O 1
ATOM 656 N N . LEU A 1 87 ? 4.113 10.625 7.707 1 89.62 87 LEU A N 1
ATOM 657 C CA . LEU A 1 87 ? 3.793 9.227 7.945 1 89.62 87 LEU A CA 1
ATOM 658 C C . LEU A 1 87 ? 3.363 9 9.391 1 89.62 87 LEU A C 1
ATOM 660 O O . LEU A 1 87 ? 2.568 8.102 9.672 1 89.62 87 LEU A O 1
ATOM 664 N N . GLU A 1 88 ? 3.812 9.914 10.281 1 90 88 GLU A N 1
ATOM 665 C CA . GLU A 1 88 ? 3.391 9.875 11.68 1 90 88 GLU A CA 1
ATOM 666 C C . GLU A 1 88 ? 1.905 10.195 11.812 1 90 88 GLU A C 1
ATOM 668 O O . GLU A 1 88 ? 1.179 9.508 12.531 1 90 88 GLU A O 1
ATOM 673 N N . SER A 1 89 ? 1.555 11.203 11.141 1 93.12 89 SER A N 1
ATOM 674 C CA . SER A 1 89 ? 0.146 11.586 11.141 1 93.12 89 SER A CA 1
ATOM 675 C C . SER A 1 89 ? -0.728 10.484 10.562 1 93.12 89 SER A C 1
ATOM 677 O O . SER A 1 89 ? -1.806 10.195 11.086 1 93.12 89 SER A O 1
ATOM 679 N N . ASP A 1 90 ? -0.287 9.906 9.508 1 94 90 ASP A N 1
ATOM 680 C CA . ASP A 1 90 ? -1.031 8.82 8.875 1 94 90 ASP A CA 1
ATOM 681 C C . ASP A 1 90 ? -1.225 7.652 9.844 1 94 90 ASP A C 1
ATOM 683 O O . ASP A 1 90 ? -2.291 7.031 9.867 1 94 90 ASP A O 1
ATOM 687 N N . PHE A 1 91 ? -0.203 7.422 10.602 1 93.69 91 PHE A N 1
ATOM 688 C CA . PHE A 1 91 ? -0.286 6.336 11.57 1 93.69 91 PHE A CA 1
ATOM 689 C C . PHE A 1 91 ? -1.292 6.664 12.664 1 93.69 91 PHE A C 1
ATOM 691 O O . PHE A 1 91 ? -2.049 5.793 13.109 1 93.69 91 PHE A O 1
ATOM 698 N N . VAL A 1 92 ? -1.306 7.895 13.156 1 96.56 92 VAL A N 1
ATOM 699 C CA . VAL A 1 92 ? -2.273 8.32 14.164 1 96.56 92 VAL A CA 1
ATOM 700 C C . VAL A 1 92 ? -3.691 8.094 13.648 1 96.56 92 VAL A C 1
ATOM 702 O O . VAL A 1 92 ? -4.539 7.547 14.359 1 96.56 92 VAL A O 1
ATOM 705 N N . MET A 1 93 ? -3.9 8.453 12.406 1 97 93 MET A N 1
ATOM 706 C CA . MET A 1 93 ? -5.215 8.305 11.797 1 97 93 MET A CA 1
ATOM 707 C C . MET A 1 93 ? -5.598 6.832 11.664 1 97 93 MET A C 1
ATOM 709 O O . MET A 1 93 ? -6.688 6.434 12.07 1 97 93 MET A O 1
ATOM 713 N N . ALA A 1 94 ? -4.695 6.02 11.156 1 97.56 94 ALA A N 1
ATOM 714 C CA . ALA A 1 94 ? -4.965 4.594 10.992 1 97.56 94 ALA A CA 1
ATOM 715 C C . ALA A 1 94 ? -5.234 3.926 12.336 1 97.56 94 ALA A C 1
ATOM 717 O O . ALA A 1 94 ? -6.152 3.113 12.461 1 97.56 94 ALA A O 1
ATOM 718 N N . SER A 1 95 ? -4.441 4.309 13.328 1 97.5 95 SER A N 1
ATOM 719 C CA . SER A 1 95 ? -4.543 3.707 14.656 1 97.5 95 SER A CA 1
ATOM 720 C C . SER A 1 95 ? -5.887 4.027 15.305 1 97.5 95 SER A C 1
ATOM 722 O O . SER A 1 95 ? -6.523 3.152 15.898 1 97.5 95 SER A O 1
ATOM 724 N N . GLN A 1 96 ? -6.277 5.27 15.203 1 97.56 96 GLN A N 1
ATOM 725 C CA . GLN A 1 96 ? -7.543 5.625 15.836 1 97.56 96 GLN A CA 1
ATOM 726 C C . GLN A 1 96 ? -8.719 4.969 15.117 1 97.56 96 GLN A C 1
ATOM 728 O O . GLN A 1 96 ? -9.703 4.582 15.758 1 97.56 96 GLN A O 1
ATOM 733 N N . LEU A 1 97 ? -8.711 4.832 13.766 1 97.56 97 LEU A N 1
ATOM 734 C CA . LEU A 1 97 ? -9.742 4.121 13.023 1 97.56 97 LEU A CA 1
ATOM 735 C C . LEU A 1 97 ? -9.805 2.654 13.445 1 97.56 97 LEU A C 1
ATOM 737 O O . LEU A 1 97 ? -10.891 2.082 13.562 1 97.56 97 LEU A O 1
ATOM 741 N N . HIS A 1 98 ? -8.633 2.059 13.641 1 98.25 98 HIS A N 1
ATOM 742 C CA . HIS A 1 98 ? -8.555 0.674 14.094 1 98.25 98 HIS A CA 1
ATOM 743 C C . HIS A 1 98 ? -9.125 0.521 15.492 1 98.25 98 HIS A C 1
ATOM 745 O O . HIS A 1 98 ? -9.953 -0.362 15.742 1 98.25 98 HIS A O 1
ATOM 751 N N . LYS A 1 99 ? -8.664 1.406 16.375 1 97.06 99 LYS A N 1
ATOM 752 C CA . LYS A 1 99 ? -9.102 1.385 17.766 1 97.06 99 LYS A CA 1
ATOM 753 C C . LYS A 1 99 ? -10.625 1.46 17.875 1 97.06 99 LYS A C 1
ATOM 755 O O . LYS A 1 99 ? -11.219 0.848 18.75 1 97.06 99 LYS A O 1
ATOM 760 N N . HIS A 1 100 ? -11.234 2.084 16.969 1 95.94 100 HIS A N 1
ATOM 761 C CA . HIS A 1 100 ? -12.672 2.316 17.047 1 95.94 100 HIS A CA 1
ATOM 762 C C . HIS A 1 100 ? -13.43 1.426 16.062 1 95.94 100 HIS A C 1
ATOM 764 O O . HIS A 1 100 ? -14.578 1.707 15.727 1 95.94 100 HIS A O 1
ATOM 770 N N . GLY A 1 101 ? -12.766 0.458 15.484 1 95.44 101 GLY A N 1
ATOM 771 C CA . GLY A 1 101 ? -13.414 -0.618 14.758 1 95.44 101 GLY A CA 1
ATOM 772 C C . GLY A 1 101 ? -13.695 -0.269 13.305 1 95.44 101 GLY A C 1
ATOM 773 O O . GLY A 1 101 ? -14.406 -1.001 12.617 1 95.44 101 GLY A O 1
ATOM 774 N N . GLU A 1 102 ? -13.203 0.809 12.805 1 96.19 102 GLU A N 1
ATOM 775 C CA . GLU A 1 102 ? -13.438 1.219 11.43 1 96.19 102 GLU A CA 1
ATOM 776 C C . GLU A 1 102 ? -12.367 0.66 10.492 1 96.19 102 GLU A C 1
ATOM 778 O O . GLU A 1 102 ? -12.547 0.647 9.273 1 96.19 102 GLU A O 1
ATOM 783 N N . ILE A 1 103 ? -11.305 0.149 11.039 1 97.5 103 ILE A N 1
ATOM 784 C CA . ILE A 1 103 ? -10.344 -0.734 10.383 1 97.5 103 ILE A CA 1
ATOM 785 C C . ILE A 1 103 ? -10.148 -1.995 11.219 1 97.5 103 ILE A C 1
ATOM 787 O O . ILE A 1 103 ? -9.711 -1.921 12.375 1 97.5 103 ILE A O 1
ATOM 791 N N . ASP A 1 104 ? -10.492 -3.094 10.703 1 97.12 104 ASP A N 1
ATOM 792 C CA . ASP A 1 104 ? -10.406 -4.312 11.5 1 97.12 104 ASP A CA 1
ATOM 793 C C . ASP A 1 104 ? -8.961 -4.793 11.617 1 97.12 104 ASP A C 1
ATOM 795 O O . ASP A 1 104 ? -8.062 -4.215 11 1 97.12 104 ASP A O 1
ATOM 799 N N . ASP A 1 105 ? -8.664 -5.828 12.391 1 97.38 105 ASP A N 1
ATOM 800 C CA . ASP A 1 105 ? -7.328 -6.305 12.719 1 97.38 105 ASP A CA 1
ATOM 801 C C . ASP A 1 105 ? -6.574 -6.734 11.461 1 97.38 105 ASP A C 1
ATOM 803 O O . ASP A 1 105 ? -5.383 -6.441 11.312 1 97.38 105 ASP A O 1
ATOM 807 N N . ILE A 1 106 ? -7.219 -7.395 10.609 1 97.06 106 ILE A N 1
ATOM 808 C CA . ILE A 1 106 ? -6.578 -7.977 9.43 1 97.06 106 ILE A CA 1
ATOM 809 C C . ILE A 1 106 ? -6.109 -6.863 8.492 1 97.06 106 ILE A C 1
ATOM 811 O O . ILE A 1 106 ? -4.945 -6.832 8.094 1 97.06 106 ILE A O 1
ATOM 815 N N . ASP A 1 107 ? -7.031 -5.922 8.203 1 98.06 107 ASP A N 1
ATOM 816 C CA . ASP A 1 107 ? -6.688 -4.801 7.336 1 98.06 107 ASP A CA 1
ATOM 817 C C . ASP A 1 107 ? -5.613 -3.92 7.977 1 98.06 107 ASP A C 1
ATOM 819 O O . ASP A 1 107 ? -4.719 -3.426 7.289 1 98.06 107 ASP A O 1
ATOM 823 N N . TYR A 1 108 ? -5.734 -3.727 9.242 1 98.25 108 TYR A N 1
ATOM 824 C CA . TYR A 1 108 ? -4.754 -2.918 9.961 1 98.25 108 TYR A CA 1
ATOM 825 C C . TYR A 1 108 ? -3.365 -3.545 9.875 1 98.25 108 TYR A C 1
ATOM 827 O O . TYR A 1 108 ? -2.367 -2.84 9.711 1 98.25 108 TYR A O 1
ATOM 835 N N . ASN A 1 109 ? -3.314 -4.82 9.992 1 97.69 109 ASN A N 1
ATOM 836 C CA . ASN A 1 109 ? -2.041 -5.523 9.875 1 97.69 109 ASN A CA 1
ATOM 837 C C . ASN A 1 109 ? -1.419 -5.324 8.492 1 97.69 109 ASN A C 1
ATOM 839 O O . ASN A 1 109 ? -0.21 -5.109 8.375 1 97.69 109 ASN A O 1
ATOM 843 N N . VAL A 1 110 ? -2.211 -5.363 7.453 1 97.69 110 VAL A N 1
ATOM 844 C CA . VAL A 1 110 ? -1.719 -5.102 6.105 1 97.69 110 VAL A CA 1
ATOM 845 C C . VAL A 1 110 ? -1.149 -3.688 6.027 1 97.69 110 VAL A C 1
ATOM 847 O O . VAL A 1 110 ? -0.039 -3.486 5.527 1 97.69 110 VAL A O 1
ATOM 850 N N . TYR A 1 111 ? -1.906 -2.723 6.555 1 98.19 111 TYR A N 1
ATOM 851 C CA . TYR A 1 111 ? -1.492 -1.324 6.527 1 98.19 111 TYR A CA 1
ATOM 852 C C . TYR A 1 111 ? -0.157 -1.136 7.238 1 98.19 111 TYR A C 1
ATOM 854 O O . TYR A 1 111 ? 0.761 -0.519 6.695 1 98.19 111 TYR A O 1
ATOM 862 N N . VAL A 1 112 ? -0.059 -1.698 8.43 1 97.31 112 VAL A N 1
ATOM 863 C CA . VAL A 1 112 ? 1.136 -1.507 9.25 1 97.31 112 VAL A CA 1
ATOM 864 C C . VAL A 1 112 ? 2.338 -2.152 8.562 1 97.31 112 VAL A C 1
ATOM 866 O O . VAL A 1 112 ? 3.42 -1.562 8.508 1 97.31 112 VAL A O 1
ATOM 869 N N . THR A 1 113 ? 2.146 -3.309 8.039 1 96.19 113 THR A N 1
ATOM 870 C CA . THR A 1 113 ? 3.229 -4.016 7.363 1 96.19 113 THR A CA 1
ATOM 871 C C . THR A 1 113 ? 3.707 -3.236 6.145 1 96.19 113 THR A C 1
ATOM 873 O O . THR A 1 113 ? 4.91 -3.049 5.953 1 96.19 113 THR A O 1
ATOM 876 N N . LEU A 1 114 ? 2.748 -2.783 5.355 1 96.38 114 LEU A N 1
ATOM 877 C CA . LEU A 1 114 ? 3.088 -1.989 4.18 1 96.38 114 LEU A CA 1
ATOM 878 C C . LEU A 1 114 ? 3.811 -0.708 4.582 1 96.38 114 LEU A C 1
ATOM 880 O O . LEU A 1 114 ? 4.824 -0.347 3.977 1 96.38 114 LEU A O 1
ATOM 884 N N . SER A 1 115 ? 3.254 -0.02 5.566 1 94.56 115 SER A N 1
ATOM 885 C CA . SER A 1 115 ? 3.85 1.226 6.039 1 94.56 115 SER A CA 1
ATOM 886 C C . SER A 1 115 ? 5.301 1.018 6.465 1 94.56 115 SER A C 1
ATOM 888 O O . SER A 1 115 ? 6.18 1.798 6.094 1 94.56 115 SER A O 1
ATOM 890 N N . GLN A 1 116 ? 5.547 -0.03 7.195 1 91.5 116 GLN A N 1
ATOM 891 C CA . GLN A 1 116 ? 6.898 -0.341 7.645 1 91.5 116 GLN A CA 1
ATOM 892 C C . GLN A 1 116 ? 7.82 -0.623 6.465 1 91.5 116 GLN A C 1
ATOM 894 O O . GLN A 1 116 ? 8.953 -0.134 6.422 1 91.5 116 GLN A O 1
ATOM 899 N N . GLU A 1 117 ? 7.336 -1.36 5.531 1 89.5 117 GLU A N 1
ATOM 900 C CA . GLU A 1 117 ? 8.125 -1.68 4.344 1 89.5 117 GLU A CA 1
ATOM 901 C C . GLU A 1 117 ? 8.477 -0.419 3.561 1 89.5 117 GLU A C 1
ATOM 903 O O . GLU A 1 117 ? 9.625 -0.248 3.133 1 89.5 117 GLU A O 1
ATOM 908 N N . MET A 1 118 ? 7.543 0.425 3.365 1 88.81 118 MET A N 1
ATOM 909 C CA . MET A 1 118 ? 7.75 1.64 2.582 1 88.81 118 MET A CA 1
ATOM 910 C C . MET A 1 118 ? 8.703 2.59 3.291 1 88.81 118 MET A C 1
ATOM 912 O O . MET A 1 118 ? 9.57 3.193 2.658 1 88.81 118 MET A O 1
ATOM 916 N N . GLN A 1 119 ? 8.562 2.676 4.562 1 85.38 119 GLN A N 1
ATOM 917 C CA . GLN A 1 119 ? 9.43 3.568 5.324 1 85.38 119 GLN A CA 1
ATOM 918 C C . GLN A 1 119 ? 10.875 3.086 5.297 1 85.38 119 GLN A C 1
ATOM 920 O O . GLN A 1 119 ? 11.805 3.895 5.258 1 85.38 119 GLN A O 1
ATOM 925 N N . SER A 1 120 ? 11.055 1.792 5.289 1 83.81 120 SER A N 1
ATOM 926 C CA . SER A 1 120 ? 12.398 1.214 5.285 1 83.81 120 SER A CA 1
ATOM 927 C C . SER A 1 120 ? 13.125 1.5 3.975 1 83.81 120 SER A C 1
ATOM 929 O O . SER A 1 120 ? 14.352 1.393 3.9 1 83.81 120 SER A O 1
ATOM 931 N N . ASN A 1 121 ? 12.406 1.942 3.049 1 80.44 121 ASN A N 1
ATOM 932 C CA . ASN A 1 121 ? 13 2.16 1.732 1 80.44 121 ASN A CA 1
ATOM 933 C C . ASN A 1 121 ? 13.266 3.641 1.475 1 80.44 121 ASN A C 1
ATOM 935 O O . ASN A 1 121 ? 13.75 4.012 0.405 1 80.44 121 ASN A O 1
ATOM 939 N N . VAL A 1 122 ? 12.82 4.422 2.369 1 78.44 122 VAL A N 1
ATOM 940 C CA . VAL A 1 122 ? 13.117 5.844 2.215 1 78.44 122 VAL A CA 1
ATOM 941 C C . VAL A 1 122 ? 14.547 6.125 2.688 1 78.44 122 VAL A C 1
ATOM 943 O O . VAL A 1 122 ? 14.883 5.875 3.846 1 78.44 122 VAL A O 1
ATOM 946 N N . ASN A 1 123 ? 15.422 6.258 1.708 1 68.62 123 ASN A N 1
ATOM 947 C CA . ASN A 1 123 ? 16.812 6.547 2.018 1 68.62 123 ASN A CA 1
ATOM 948 C C . ASN A 1 123 ? 17.234 7.91 1.484 1 68.62 123 ASN A C 1
ATOM 950 O O . ASN A 1 123 ? 16.781 8.336 0.426 1 68.62 123 ASN A O 1
ATOM 954 N N . GLY A 1 124 ? 17.609 8.727 2.312 1 64.31 124 GLY A N 1
ATOM 955 C CA . GLY A 1 124 ? 18.188 10 1.912 1 64.31 124 GLY A CA 1
ATOM 956 C C . GLY A 1 124 ? 19.3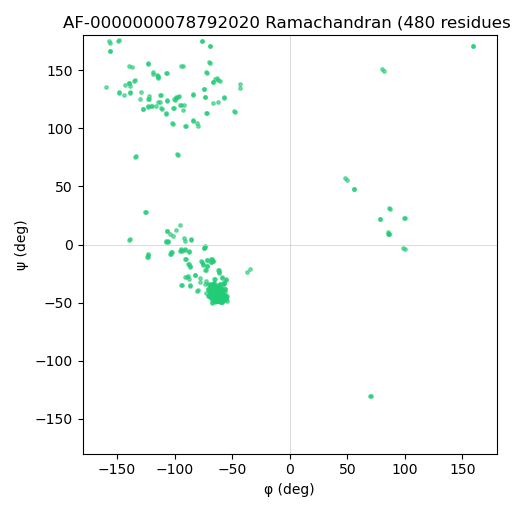12 10.461 2.83 1 64.31 124 GLY A C 1
ATOM 957 O O . GLY A 1 124 ? 19.438 9.977 3.955 1 64.31 124 GLY A O 1
ATOM 958 N N . SER A 1 125 ? 20.422 10.797 2.277 1 61.47 125 SER A N 1
ATOM 959 C CA . SER A 1 125 ? 21.5 11.492 2.986 1 61.47 125 SER A CA 1
ATOM 960 C C . SER A 1 125 ? 21.359 13.008 2.818 1 61.47 125 SER A C 1
ATOM 962 O O . SER A 1 125 ? 21.359 13.508 1.694 1 61.47 125 SER A O 1
ATOM 964 N N . PRO A 1 126 ? 21.094 13.688 4.09 1 61.66 126 PRO A N 1
ATOM 965 C CA . PRO A 1 126 ? 21.234 13.383 5.516 1 61.66 126 PRO A CA 1
ATOM 966 C C . PRO A 1 126 ? 19.953 12.852 6.145 1 61.66 126 PRO A C 1
ATOM 968 O O . PRO A 1 126 ? 19.891 12.672 7.363 1 61.66 126 PRO A O 1
ATOM 971 N N . TRP A 1 127 ? 19.047 12.43 5.613 1 73.12 127 TRP A N 1
ATOM 972 C CA . TRP A 1 127 ? 17.781 11.992 6.207 1 73.12 127 TRP A CA 1
ATOM 973 C C . TRP A 1 127 ? 18 10.75 7.066 1 73.12 127 TRP A C 1
ATOM 975 O O . TRP A 1 127 ? 18.578 9.758 6.609 1 73.12 127 TRP A O 1
ATOM 985 N N . ASN A 1 128 ? 17.625 10.898 8.375 1 75.56 128 ASN A N 1
ATOM 986 C CA . ASN A 1 128 ? 17.828 9.82 9.336 1 75.56 128 ASN A CA 1
ATOM 987 C C . ASN A 1 128 ? 16.531 9.062 9.602 1 75.56 128 ASN A C 1
ATOM 989 O O . ASN A 1 128 ? 16.438 8.305 10.57 1 75.56 128 ASN A O 1
ATOM 993 N N . GLY A 1 129 ? 15.492 9.414 8.797 1 81.19 129 GLY A N 1
ATOM 994 C CA . GLY A 1 129 ? 14.211 8.75 8.977 1 81.19 129 GLY A CA 1
ATOM 995 C C . GLY A 1 129 ? 13.234 9.547 9.805 1 81.19 129 GLY A C 1
ATOM 996 O O . GLY A 1 129 ? 12.078 9.148 9.977 1 81.19 129 GLY A O 1
ATOM 997 N N . LEU A 1 130 ? 13.727 10.719 10.297 1 88.75 130 LEU A N 1
ATOM 998 C CA . LEU A 1 130 ? 12.914 11.523 11.203 1 88.75 130 LEU A CA 1
ATOM 999 C C . LEU A 1 130 ? 13.008 13.008 10.844 1 88.75 130 LEU A C 1
ATOM 1001 O O . LEU A 1 130 ? 13.992 13.445 10.25 1 88.75 130 LEU A O 1
ATOM 1005 N N . PRO A 1 131 ? 11.961 13.727 11.18 1 93.19 131 PRO A N 1
ATOM 1006 C CA . PRO A 1 131 ? 12.117 15.172 11.031 1 93.19 131 PRO A CA 1
ATOM 1007 C C . PRO A 1 131 ? 13.078 15.773 12.047 1 93.19 131 PRO A C 1
ATOM 1009 O O . PRO A 1 131 ? 13.344 15.172 13.094 1 93.19 131 PRO A O 1
ATOM 1012 N N . ASP A 1 132 ? 13.609 16.938 11.672 1 94.56 132 ASP A N 1
ATOM 1013 C CA . ASP A 1 132 ? 14.383 17.688 12.656 1 94.56 132 ASP A CA 1
ATOM 1014 C C . ASP A 1 132 ? 13.484 18.234 13.766 1 94.56 132 ASP A C 1
ATOM 1016 O O . ASP A 1 132 ? 13.891 18.297 14.93 1 94.56 132 ASP A O 1
ATOM 1020 N N . LEU A 1 133 ? 12.289 18.594 13.367 1 97 133 LEU A N 1
ATOM 1021 C CA . LEU A 1 133 ? 11.344 19.156 14.312 1 97 133 LEU A CA 1
ATOM 1022 C C . LEU A 1 133 ? 9.906 18.797 13.938 1 97 133 LEU A C 1
ATOM 1024 O O . LEU A 1 133 ? 9.523 18.906 12.773 1 97 133 LEU A O 1
ATOM 1028 N N . ALA A 1 134 ? 9.195 18.312 14.891 1 97.62 134 ALA A N 1
ATOM 1029 C CA . ALA A 1 134 ? 7.75 18.156 14.773 1 97.62 134 ALA A CA 1
ATOM 1030 C C . ALA A 1 134 ? 7.02 19.312 15.445 1 97.62 134 ALA A C 1
ATOM 1032 O O . ALA A 1 134 ? 7.328 19.672 16.578 1 97.62 134 ALA A O 1
ATOM 1033 N N . VAL A 1 135 ? 6.16 19.922 14.727 1 98.44 135 VAL A N 1
ATOM 1034 C CA . VAL A 1 135 ? 5.316 20.984 15.273 1 98.44 135 VAL A CA 1
ATOM 1035 C C . VAL A 1 135 ? 3.881 20.469 15.414 1 98.44 135 VAL A C 1
ATOM 1037 O O . VAL A 1 135 ? 3.199 20.234 14.414 1 98.44 135 VAL A O 1
ATOM 1040 N N . TYR A 1 136 ? 3.426 20.328 16.641 1 98.5 136 TYR A N 1
ATOM 1041 C CA . TYR A 1 136 ? 2.066 19.891 16.922 1 98.5 136 TYR A CA 1
ATOM 1042 C C . TYR A 1 136 ? 1.137 21.062 17.141 1 98.5 136 TYR A C 1
ATOM 1044 O O . TYR A 1 136 ? 1.373 21.891 18.047 1 98.5 136 TYR A O 1
ATOM 1052 N N . LEU A 1 137 ? 0.122 21.172 16.344 1 98.44 137 LEU A N 1
ATOM 1053 C CA . LEU A 1 137 ? -0.906 22.188 16.531 1 98.44 137 LEU A CA 1
ATOM 1054 C C . LEU A 1 137 ? -2.035 21.656 17.406 1 98.44 137 LEU A C 1
ATOM 1056 O O . LEU A 1 137 ? -2.914 20.938 16.938 1 98.44 137 LEU A O 1
ATOM 1060 N N . LYS A 1 138 ? -1.984 22.078 18.625 1 98.5 138 LYS A N 1
ATOM 1061 C CA . LYS A 1 138 ? -3.035 21.703 19.562 1 98.5 138 LYS A CA 1
ATOM 1062 C C . LYS A 1 138 ? -4.238 22.641 19.438 1 98.5 138 LYS A C 1
ATOM 1064 O O . LYS A 1 138 ? -4.094 23.859 19.5 1 98.5 138 LYS A O 1
ATOM 1069 N N . ILE A 1 139 ? -5.383 22.047 19.297 1 98.19 139 ILE A N 1
ATOM 1070 C CA . ILE A 1 139 ? -6.582 22.859 19.109 1 98.19 139 ILE A CA 1
ATOM 1071 C C . ILE A 1 139 ? -7.738 22.266 19.906 1 98.19 139 ILE A C 1
ATOM 1073 O O . ILE A 1 139 ? -7.918 21.047 19.922 1 98.19 139 ILE A O 1
ATOM 1077 N N . ASP A 1 140 ? -8.461 23.141 20.5 1 97.25 140 ASP A N 1
ATOM 1078 C CA . ASP A 1 140 ? -9.656 22.719 21.203 1 97.25 140 ASP A CA 1
ATOM 1079 C C . ASP A 1 140 ? -10.688 22.109 20.25 1 97.25 140 ASP A C 1
ATOM 1081 O O . ASP A 1 140 ? -10.922 22.656 19.172 1 97.25 140 ASP A O 1
ATOM 1085 N N . PRO A 1 141 ? -11.398 21.062 20.719 1 97 141 PRO A N 1
ATOM 1086 C CA . PRO A 1 141 ? -12.344 20.391 19.828 1 97 141 PRO A CA 1
ATOM 1087 C C . PRO A 1 141 ? -13.406 21.328 19.266 1 97 141 PRO A C 1
ATOM 1089 O O . PRO A 1 141 ? -13.781 21.234 18.094 1 97 141 PRO A O 1
ATOM 1092 N N . ASP A 1 142 ? -13.883 22.234 20.094 1 96.5 142 ASP A N 1
ATOM 1093 C CA . ASP A 1 142 ? -14.906 23.156 19.625 1 96.5 142 ASP A CA 1
ATOM 1094 C C . ASP A 1 142 ? -14.328 24.141 18.594 1 96.5 142 ASP A C 1
ATOM 1096 O O . ASP A 1 142 ? -14.969 24.422 17.578 1 96.5 142 ASP A O 1
ATOM 1100 N N . HIS A 1 143 ? -13.203 24.656 18.922 1 96.88 143 HIS A N 1
ATOM 1101 C CA . HIS A 1 143 ? -12.523 25.531 17.969 1 96.88 143 HIS A CA 1
ATOM 1102 C C . HIS A 1 143 ? -12.227 24.812 16.656 1 96.88 143 HIS A C 1
ATOM 1104 O O . HIS A 1 143 ? -12.359 25.391 15.586 1 96.88 143 HIS A O 1
ATOM 1110 N N . GLU A 1 144 ? -11.828 23.562 16.766 1 96.62 144 GLU A N 1
ATOM 1111 C CA . GLU A 1 144 ? -11.57 22.719 15.602 1 96.62 144 GLU A CA 1
ATOM 1112 C C . GLU A 1 144 ? -12.805 22.625 14.703 1 96.62 144 GLU A C 1
ATOM 1114 O O . GLU A 1 144 ? -12.695 22.734 13.484 1 96.62 144 GLU A O 1
ATOM 1119 N N . LEU A 1 145 ? -13.938 22.406 15.32 1 96.56 145 LEU A N 1
ATOM 1120 C CA . LEU A 1 145 ? -15.188 22.297 14.57 1 96.56 145 LEU A CA 1
ATOM 1121 C C . LEU A 1 145 ? -15.492 23.594 13.844 1 96.56 145 LEU A C 1
ATOM 1123 O O . LEU A 1 145 ? -15.961 23.578 12.703 1 96.56 145 LEU A O 1
ATOM 1127 N N . ASP A 1 146 ? -15.203 24.703 14.531 1 95.69 146 ASP A N 1
ATOM 1128 C CA . ASP A 1 146 ? -15.391 26 13.891 1 95.69 146 ASP A CA 1
ATOM 1129 C C . ASP A 1 146 ? -14.508 26.125 12.656 1 95.69 146 ASP A C 1
ATOM 1131 O O . ASP A 1 146 ? -14.961 26.625 11.617 1 95.69 146 ASP A O 1
ATOM 1135 N N . GLU A 1 147 ? -13.305 25.719 12.797 1 95.12 147 GLU A N 1
ATOM 1136 C CA . GLU A 1 147 ? -12.367 25.812 11.672 1 95.12 147 GLU A CA 1
ATOM 1137 C C . GLU A 1 147 ? -12.82 24.922 10.516 1 95.12 147 GLU A C 1
ATOM 1139 O O . GLU A 1 147 ? -12.742 25.328 9.352 1 95.12 147 GLU A O 1
ATOM 1144 N N . ILE A 1 148 ? -13.297 23.688 10.812 1 94.38 148 ILE A N 1
ATOM 1145 C CA . ILE A 1 148 ? -13.766 22.766 9.789 1 94.38 148 ILE A CA 1
ATOM 1146 C C . ILE A 1 148 ? -14.953 23.375 9.047 1 94.38 148 ILE A C 1
ATOM 1148 O O . ILE A 1 148 ? -15 23.359 7.812 1 94.38 148 ILE A O 1
ATOM 1152 N N . GLN A 1 149 ? -15.797 23.984 9.773 1 94 149 GLN A N 1
ATOM 1153 C CA . GLN A 1 149 ? -16.969 24.609 9.18 1 94 149 GLN A CA 1
ATOM 1154 C C . GLN A 1 149 ? -16.594 25.828 8.344 1 94 149 GLN A C 1
ATOM 1156 O O . GLN A 1 149 ? -17.172 26.062 7.281 1 94 149 GLN A O 1
ATOM 1161 N N . SER A 1 150 ? -15.727 26.547 8.828 1 92.44 150 SER A N 1
ATOM 1162 C CA . SER A 1 150 ? -15.281 27.734 8.117 1 92.44 150 SER A CA 1
ATOM 1163 C C . SER A 1 150 ? -14.617 27.375 6.793 1 92.44 150 SER A C 1
ATOM 1165 O O . SER A 1 150 ? -14.789 28.078 5.797 1 92.44 150 SER A O 1
ATOM 1167 N N . ARG A 1 151 ? -13.812 26.359 6.785 1 89 151 ARG A N 1
ATOM 1168 C CA . ARG A 1 151 ? -13.172 25.891 5.559 1 89 151 ARG A CA 1
ATOM 1169 C C . ARG A 1 151 ? -14.211 25.5 4.52 1 89 151 ARG A C 1
ATOM 1171 O O . ARG A 1 151 ? -14.023 25.734 3.322 1 89 151 ARG A O 1
ATOM 1178 N N . GLY A 1 152 ? -15.281 24.812 4.922 1 87 152 GLY A N 1
ATOM 1179 C CA . GLY A 1 152 ? -16.516 24.734 4.145 1 87 152 GLY A CA 1
ATOM 1180 C C . GLY A 1 152 ? -16.484 23.625 3.107 1 87 152 GLY A C 1
ATOM 1181 O O . GLY A 1 152 ? -17.078 23.766 2.035 1 87 152 GLY A O 1
ATOM 1182 N N . ARG A 1 153 ? -15.812 22.531 3.307 1 84.75 153 ARG A N 1
ATOM 1183 C CA . ARG A 1 153 ? -15.922 21.391 2.406 1 84.75 153 ARG A CA 1
ATOM 1184 C C . ARG A 1 153 ? -17.25 20.656 2.613 1 84.75 153 ARG A C 1
ATOM 1186 O O . ARG A 1 153 ? -17.562 20.234 3.73 1 84.75 153 ARG A O 1
ATOM 1193 N N . ASP A 1 154 ? -17.891 20.344 1.569 1 88.69 154 ASP A N 1
ATOM 1194 C CA . ASP A 1 154 ? -19.219 19.75 1.642 1 88.69 154 ASP A CA 1
ATOM 1195 C C . ASP A 1 154 ? -19.188 18.406 2.354 1 88.69 154 ASP A C 1
ATOM 1197 O O . ASP A 1 154 ? -20.031 18.125 3.215 1 88.69 154 ASP A O 1
ATOM 1201 N N . MET A 1 155 ? -18.25 17.641 2.08 1 86.25 155 MET A N 1
ATOM 1202 C CA . MET A 1 155 ? -18.188 16.281 2.621 1 86.25 155 MET A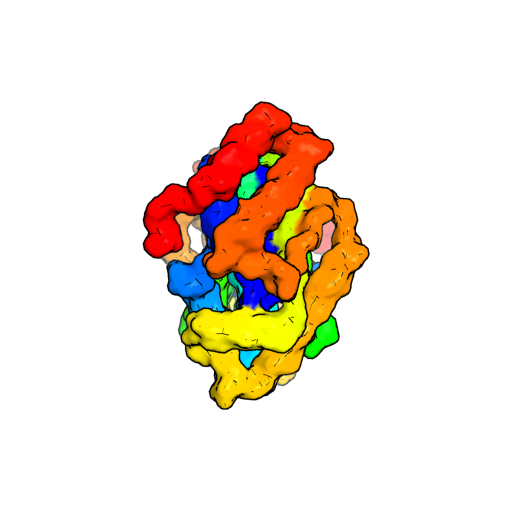 CA 1
ATOM 1203 C C . MET A 1 155 ? -17.938 16.312 4.125 1 86.25 155 MET A C 1
ATOM 1205 O O . MET A 1 155 ? -18.188 15.32 4.82 1 86.25 155 MET A O 1
ATOM 1209 N N . GLU A 1 156 ? -17.5 17.484 4.68 1 90.38 156 GLU A N 1
ATOM 1210 C CA . GLU A 1 156 ? -17.109 17.594 6.082 1 90.38 156 GLU A CA 1
ATOM 1211 C C . GLU A 1 156 ? -18.156 18.375 6.887 1 90.38 156 GLU A C 1
ATOM 1213 O O . GLU A 1 156 ? -18 18.547 8.094 1 90.38 156 GLU A O 1
ATOM 1218 N N . ASP A 1 157 ? -19.188 18.734 6.242 1 92.62 157 ASP A N 1
ATOM 1219 C CA . ASP A 1 157 ? -20.156 19.641 6.852 1 92.62 157 ASP A CA 1
ATOM 1220 C C . ASP A 1 157 ? -20.969 18.938 7.945 1 92.62 157 ASP A C 1
ATOM 1222 O O . ASP A 1 157 ? -21.812 18.094 7.652 1 92.62 157 ASP A O 1
ATOM 1226 N N . ILE A 1 158 ? -20.75 19.375 9.133 1 91.94 158 ILE A N 1
ATOM 1227 C CA . ILE A 1 158 ? -21.391 18.719 10.273 1 91.94 158 ILE A CA 1
ATOM 1228 C C . ILE A 1 158 ? -22.859 19.109 10.336 1 91.94 158 ILE A C 1
ATOM 1230 O O . ILE A 1 158 ? -23.641 18.484 11.055 1 91.94 158 ILE A O 1
ATOM 1234 N N . ARG A 1 159 ? -23.328 20.125 9.688 1 91.69 159 ARG A N 1
ATOM 1235 C CA . ARG A 1 159 ? -24.75 20.469 9.609 1 91.69 159 ARG A CA 1
ATOM 1236 C C . ARG A 1 159 ? -25.531 19.422 8.82 1 91.69 159 ARG A C 1
ATOM 1238 O O . ARG A 1 159 ? -26.656 19.094 9.164 1 91.69 159 ARG A O 1
ATOM 1245 N N . GLN A 1 160 ? -24.859 18.891 7.848 1 90.31 160 GLN A N 1
ATOM 1246 C CA . GLN A 1 160 ? -25.469 17.875 7.004 1 90.31 160 GLN A CA 1
ATOM 1247 C C . GLN A 1 160 ? -25.203 16.469 7.566 1 90.31 160 GLN A C 1
ATOM 1249 O O . GLN A 1 160 ? -26 15.555 7.355 1 90.31 160 GLN A O 1
ATOM 1254 N N . LYS A 1 161 ? -24.094 16.344 8.273 1 91.94 161 LYS A N 1
ATOM 1255 C CA . LYS A 1 161 ? -23.672 15.07 8.828 1 91.94 161 LYS A CA 1
ATOM 1256 C C . LYS A 1 161 ? -23.234 15.219 10.289 1 91.94 161 LYS A C 1
ATOM 1258 O O . LYS A 1 161 ? -22.062 15.109 10.609 1 91.94 161 LYS A O 1
ATOM 1263 N N . PRO A 1 162 ? -24.172 15.352 11.133 1 91.69 162 PRO A N 1
ATOM 1264 C CA . PRO A 1 162 ? -23.875 15.656 12.539 1 91.69 162 PRO A CA 1
ATOM 1265 C C . PRO A 1 162 ? -23.047 14.562 13.211 1 91.69 162 PRO A C 1
ATOM 1267 O O . PRO A 1 162 ? -22.344 14.828 14.188 1 91.69 162 PRO A O 1
ATOM 1270 N N . GLU A 1 163 ? -23.094 13.367 12.656 1 89.75 163 GLU A N 1
ATOM 1271 C CA . GLU A 1 163 ? -22.344 12.25 13.219 1 89.75 163 GLU A CA 1
ATOM 1272 C C . GLU A 1 163 ? -20.844 12.469 13.094 1 89.75 163 GLU A C 1
ATOM 1274 O O . GLU A 1 163 ? -20.047 11.805 13.766 1 89.75 163 GLU A O 1
ATOM 1279 N N . LEU A 1 164 ? -20.453 13.398 12.305 1 93.12 164 LEU A N 1
ATOM 1280 C CA . LEU A 1 164 ? -19.031 13.672 12.078 1 93.12 164 LEU A CA 1
ATOM 1281 C C . LEU A 1 164 ? -18.422 14.367 13.297 1 93.12 164 LEU A C 1
ATOM 1283 O O . LEU A 1 164 ? -17.203 14.367 13.461 1 93.12 164 LEU A O 1
ATOM 1287 N N . VAL A 1 165 ? -19.219 14.969 14.086 1 95.19 165 VAL A N 1
ATOM 1288 C CA . VAL A 1 165 ? -18.719 15.664 15.266 1 95.19 165 VAL A CA 1
ATOM 1289 C C . VAL A 1 165 ? -17.969 14.68 16.156 1 95.19 165 VAL A C 1
ATOM 1291 O O . VAL A 1 165 ? -16.828 14.945 16.562 1 95.19 165 VAL A O 1
ATOM 1294 N N . ALA A 1 166 ? -18.609 13.562 16.422 1 94.38 166 ALA A N 1
ATOM 1295 C CA . ALA A 1 166 ? -17.969 12.547 17.266 1 94.38 166 ALA A CA 1
ATOM 1296 C C . ALA A 1 166 ? -16.688 12.039 16.641 1 94.38 166 ALA A C 1
ATOM 1298 O O . ALA A 1 166 ? -15.695 11.781 17.328 1 94.38 166 ALA A O 1
ATOM 1299 N N . TYR A 1 167 ? -16.703 11.883 15.406 1 94.88 167 TYR A N 1
ATOM 1300 C CA . TYR A 1 167 ? -15.516 11.438 14.68 1 94.88 167 TYR A CA 1
ATOM 1301 C C . TYR A 1 167 ? -14.375 12.438 14.82 1 94.88 167 TYR A C 1
ATOM 1303 O O . TYR A 1 167 ? -13.25 12.07 15.141 1 94.88 167 TYR A O 1
ATOM 1311 N N . TYR A 1 168 ? -14.688 13.711 14.594 1 96.19 168 TYR A N 1
ATOM 1312 C CA . TYR A 1 168 ? -13.672 14.75 14.68 1 96.19 168 TYR A CA 1
ATOM 1313 C C . TYR A 1 168 ? -13.102 14.836 16.094 1 96.19 168 TYR A C 1
ATOM 1315 O O . TYR A 1 168 ? -11.891 15 16.266 1 96.19 168 TYR A O 1
ATOM 1323 N N . GLN A 1 169 ? -13.914 14.711 17 1 96.38 169 GLN A N 1
ATOM 1324 C CA . GLN A 1 169 ? -13.469 14.766 18.391 1 96.38 169 GLN A CA 1
ATOM 1325 C C . GLN A 1 169 ? -12.555 13.594 18.719 1 96.38 169 GLN A C 1
ATOM 1327 O O . GLN A 1 169 ? -11.57 13.75 19.453 1 96.38 169 GLN A O 1
ATOM 1332 N N . ARG A 1 170 ? -12.891 12.492 18.188 1 96.19 170 ARG A N 1
ATOM 1333 C CA . ARG A 1 170 ? -12.055 11.305 18.391 1 96.19 170 ARG A CA 1
ATOM 1334 C C . ARG A 1 170 ? -10.68 11.492 17.75 1 96.19 170 ARG A C 1
ATOM 1336 O O . ARG A 1 170 ? -9.664 11.094 18.328 1 96.19 170 ARG A O 1
ATOM 1343 N N . VAL A 1 171 ? -10.68 12 16.594 1 97.12 171 VAL A N 1
ATOM 1344 C CA . VAL A 1 171 ? -9.414 12.273 15.906 1 97.12 171 VAL A CA 1
ATOM 1345 C C . VAL A 1 171 ? -8.578 13.25 16.734 1 97.12 171 VAL A C 1
ATOM 1347 O O . VAL A 1 171 ? -7.383 13.031 16.938 1 97.12 171 VAL A O 1
ATOM 1350 N N . ASN A 1 172 ? -9.25 14.281 17.172 1 98.12 172 ASN A N 1
ATOM 1351 C CA . ASN A 1 172 ? -8.57 15.258 18.016 1 98.12 172 ASN A CA 1
ATOM 1352 C C . ASN A 1 172 ? -7.953 14.602 19.25 1 98.12 172 ASN A C 1
ATOM 1354 O O . ASN A 1 172 ? -6.777 14.82 19.547 1 98.12 172 ASN A O 1
ATOM 1358 N N . ALA A 1 173 ? -8.703 13.797 19.906 1 98 173 ALA A N 1
ATOM 1359 C CA . ALA A 1 173 ? -8.227 13.086 21.094 1 98 173 ALA A CA 1
ATOM 1360 C C . ALA A 1 173 ? -7.047 12.18 20.766 1 98 173 ALA A C 1
ATOM 1362 O O . ALA A 1 173 ? -6.109 12.055 21.547 1 98 173 ALA A O 1
ATOM 1363 N N . ALA A 1 174 ? -7.098 11.531 19.656 1 98.12 174 ALA A N 1
ATOM 1364 C CA . ALA A 1 174 ? -6.012 10.656 19.219 1 98.12 174 ALA A CA 1
ATOM 1365 C C . ALA A 1 174 ? -4.707 11.43 19.062 1 98.12 174 ALA A C 1
ATOM 1367 O O . ALA A 1 174 ? -3.643 10.953 19.453 1 98.12 174 ALA A O 1
ATOM 1368 N N . TYR A 1 175 ? -4.812 12.586 18.516 1 97.88 175 TYR A N 1
ATOM 1369 C CA . TYR A 1 175 ? -3.619 13.406 18.359 1 97.88 175 TYR A CA 1
ATOM 1370 C C . TYR A 1 175 ? -3.092 13.883 19.703 1 97.88 175 TYR A C 1
ATOM 1372 O O . TYR A 1 175 ? -1.878 13.984 19.906 1 97.88 175 TYR A O 1
ATOM 1380 N N . GLN A 1 176 ? -3.99 14.211 20.578 1 97.75 176 GLN A N 1
ATOM 1381 C CA . GLN A 1 176 ? -3.561 14.594 21.922 1 97.75 176 GLN A CA 1
ATOM 1382 C C . GLN A 1 176 ? -2.793 13.469 22.594 1 97.75 176 GLN A C 1
ATOM 1384 O O . GLN A 1 176 ? -1.726 13.695 23.172 1 97.75 176 GLN A O 1
ATOM 1389 N N . ASP A 1 177 ? -3.357 12.289 22.562 1 97.62 177 ASP A N 1
ATOM 1390 C CA . ASP A 1 177 ? -2.705 11.125 23.156 1 97.62 177 ASP A CA 1
ATOM 1391 C C . ASP A 1 177 ? -1.362 10.852 22.484 1 97.62 177 ASP A C 1
ATOM 1393 O O . ASP A 1 177 ? -0.374 10.555 23.156 1 97.62 177 ASP A O 1
ATOM 1397 N N . TRP A 1 178 ? -1.383 10.898 21.188 1 97.19 178 TRP A N 1
ATOM 1398 C CA . TRP A 1 178 ? -0.153 10.711 20.422 1 97.19 178 TRP A CA 1
ATOM 1399 C C . TRP A 1 178 ? 0.917 11.703 20.859 1 97.19 178 TRP A C 1
ATOM 1401 O O . TRP A 1 178 ? 2.055 11.32 21.141 1 97.19 178 TRP A O 1
ATOM 1411 N N . ALA A 1 179 ? 0.56 12.977 20.984 1 97.5 179 ALA A N 1
ATOM 1412 C CA . ALA A 1 179 ? 1.507 14.039 21.312 1 97.5 179 ALA A CA 1
ATOM 1413 C C . ALA A 1 179 ? 2.123 13.812 22.688 1 97.5 179 ALA A C 1
ATOM 1415 O O . ALA A 1 179 ? 3.307 14.086 22.891 1 97.5 179 ALA A O 1
ATOM 1416 N N . LYS A 1 180 ? 1.362 13.297 23.562 1 97 180 LYS A N 1
ATOM 1417 C CA . LYS A 1 180 ? 1.831 13.055 24.922 1 97 180 LYS A CA 1
ATOM 1418 C C . LYS A 1 180 ? 2.934 12 24.938 1 97 180 LYS A C 1
ATOM 1420 O O . LYS A 1 180 ? 3.816 12.031 25.797 1 97 180 LYS A O 1
ATOM 1425 N N . GLY A 1 181 ? 2.881 11.094 24 1 95.62 181 GLY A N 1
ATOM 1426 C CA . GLY A 1 181 ? 3.812 9.984 24.016 1 95.62 181 GLY A CA 1
ATOM 1427 C C . GLY A 1 181 ? 4.895 10.094 22.969 1 95.62 181 GLY A C 1
ATOM 1428 O O . GLY A 1 181 ? 5.734 9.203 22.828 1 95.62 181 GLY A O 1
ATOM 1429 N N . TYR A 1 182 ? 4.883 11.148 22.266 1 95.62 182 TYR A N 1
ATOM 1430 C CA . TYR A 1 182 ? 5.82 11.281 21.156 1 95.62 182 TYR A CA 1
ATOM 1431 C C . TYR A 1 182 ? 7.234 11.539 21.656 1 95.62 182 TYR A C 1
ATOM 1433 O O . TYR A 1 182 ? 7.469 12.492 22.406 1 95.62 182 TYR A O 1
ATOM 1441 N N . THR A 1 183 ? 8.258 10.695 21.188 1 94.19 183 THR A N 1
ATOM 1442 C CA . THR A 1 183 ? 9.633 10.844 21.641 1 94.19 183 THR A CA 1
ATOM 1443 C C . THR A 1 183 ? 10.609 10.656 20.484 1 94.19 183 THR A C 1
ATOM 1445 O O . THR A 1 183 ? 11.82 10.656 20.672 1 94.19 183 THR A O 1
ATOM 1448 N N . ARG A 1 184 ? 10.125 10.484 19.312 1 91.38 184 ARG A N 1
ATOM 1449 C CA . ARG A 1 184 ? 10.945 10.07 18.188 1 91.38 184 ARG A CA 1
ATOM 1450 C C . ARG A 1 184 ? 11.844 11.203 17.703 1 91.38 184 ARG A C 1
ATOM 1452 O O . ARG A 1 184 ? 12.914 10.969 17.141 1 91.38 184 ARG A O 1
ATOM 1459 N N . SER A 1 185 ? 11.352 12.398 17.844 1 93.69 185 SER A N 1
ATOM 1460 C CA . SER A 1 185 ? 12.109 13.602 17.531 1 93.69 185 SER A CA 1
ATOM 1461 C C . SER A 1 185 ? 11.68 14.766 18.422 1 93.69 185 SER A C 1
ATOM 1463 O O . SER A 1 185 ? 10.797 14.617 19.25 1 93.69 185 SER A O 1
ATOM 1465 N N . SER A 1 186 ? 12.43 15.867 18.234 1 96.81 186 SER A N 1
ATOM 1466 C CA . SER A 1 186 ? 12.039 17.047 19 1 96.81 186 SER A CA 1
ATOM 1467 C C . SER A 1 186 ? 10.68 17.562 18.531 1 96.81 186 SER A C 1
ATOM 1469 O O . SER A 1 186 ? 10.383 17.578 17.344 1 96.81 186 SER A O 1
ATOM 1471 N N . MET A 1 187 ? 9.898 17.969 19.516 1 97.81 187 MET A N 1
ATOM 1472 C CA . MET A 1 187 ? 8.57 18.469 19.188 1 97.81 187 MET A CA 1
ATOM 1473 C C . MET A 1 187 ? 8.273 19.75 19.953 1 97.81 187 MET A C 1
ATOM 1475 O O . MET A 1 187 ? 8.68 19.891 21.109 1 97.81 187 MET A O 1
ATOM 1479 N N . ILE A 1 188 ? 7.637 20.672 19.328 1 98.12 188 ILE A N 1
ATOM 1480 C CA . ILE A 1 188 ? 7.039 21.812 20.016 1 98.12 188 ILE A CA 1
ATOM 1481 C C . ILE A 1 188 ? 5.527 21.812 19.797 1 98.12 188 ILE A C 1
ATOM 1483 O O . ILE A 1 188 ? 5.047 21.359 18.75 1 98.12 188 ILE A O 1
ATOM 1487 N N . THR A 1 189 ? 4.824 22.266 20.781 1 98.5 189 THR A N 1
ATOM 1488 C CA . THR A 1 189 ? 3.373 22.391 20.688 1 98.5 189 THR A CA 1
ATOM 1489 C C . THR A 1 189 ? 2.961 23.844 20.547 1 98.5 189 THR A C 1
ATOM 1491 O O . THR A 1 189 ? 3.398 24.703 21.328 1 98.5 189 THR A O 1
ATOM 1494 N N . ILE A 1 190 ? 2.254 24.125 19.531 1 98.56 190 ILE A N 1
ATOM 1495 C CA . ILE A 1 190 ? 1.658 25.453 19.328 1 98.56 190 ILE A CA 1
ATOM 1496 C C . ILE A 1 190 ? 0.186 25.422 19.734 1 98.56 190 ILE A C 1
ATOM 1498 O O . ILE A 1 190 ? -0.582 24.594 19.234 1 98.56 190 ILE A O 1
ATOM 1502 N N . ASP A 1 191 ? -0.197 26.281 20.609 1 98.19 191 ASP A N 1
ATOM 1503 C CA . ASP A 1 191 ? -1.567 26.375 21.109 1 98.19 191 ASP A CA 1
ATOM 1504 C C . ASP A 1 191 ? -2.438 27.219 20.172 1 98.19 191 ASP A C 1
ATOM 1506 O O . ASP A 1 191 ? -2.422 28.438 20.234 1 98.19 191 ASP A O 1
ATOM 1510 N N . ARG A 1 192 ? -3.268 26.594 19.469 1 97.5 192 ARG A N 1
ATOM 1511 C CA . ARG A 1 192 ? -4.102 27.25 18.469 1 97.5 192 ARG A CA 1
ATOM 1512 C C . ARG A 1 192 ? -5.18 28.094 19.125 1 97.5 192 ARG A C 1
ATOM 1514 O O . ARG A 1 192 ? -5.758 28.984 18.484 1 97.5 192 ARG A O 1
ATOM 1521 N N . ASP A 1 193 ? -5.422 27.844 20.281 1 97.44 193 ASP A N 1
ATOM 1522 C CA . ASP A 1 193 ? -6.449 28.625 20.984 1 97.44 193 ASP A CA 1
ATOM 1523 C C . ASP A 1 193 ? -5.867 29.891 21.594 1 97.44 193 ASP A C 1
ATOM 1525 O O . ASP A 1 193 ? -6.605 30.828 21.891 1 97.44 193 ASP A O 1
ATOM 1529 N N . ARG A 1 194 ? -4.617 29.891 21.719 1 97.44 194 ARG A N 1
ATOM 1530 C CA . ARG A 1 194 ? -3.918 31.078 22.203 1 97.44 194 ARG A CA 1
ATOM 1531 C C . ARG A 1 194 ? -3.428 31.938 21.047 1 97.44 194 ARG A C 1
ATOM 1533 O O . ARG A 1 194 ? -3.402 33.156 21.156 1 97.44 194 ARG A O 1
ATOM 1540 N N . TYR A 1 195 ? -3.016 31.281 19.938 1 97.44 195 TYR A N 1
ATOM 1541 C CA . TYR A 1 195 ? -2.379 32.031 18.844 1 97.44 195 TYR A CA 1
ATOM 1542 C C . TYR A 1 195 ? -3.18 31.875 17.547 1 97.44 195 TYR A C 1
ATOM 1544 O O . TYR A 1 195 ? -3.375 30.766 17.047 1 97.44 195 TYR A O 1
ATOM 1552 N N . ASP A 1 196 ? -3.65 32.969 17.031 1 95.62 196 ASP A N 1
ATOM 1553 C CA . ASP A 1 196 ? -4.273 33 15.711 1 95.62 196 ASP A CA 1
ATOM 1554 C C . ASP A 1 196 ? -3.277 33.469 14.648 1 95.62 196 ASP A C 1
ATOM 1556 O O . ASP A 1 196 ? -3.371 34.594 14.148 1 95.62 196 ASP A O 1
ATOM 1560 N N . PHE A 1 197 ? -2.418 32.531 14.273 1 95.25 197 PHE A N 1
ATOM 1561 C CA . PHE A 1 197 ? -1.346 32.906 13.352 1 95.25 197 PHE A CA 1
ATOM 1562 C C . PHE A 1 197 ? -1.886 33.094 11.945 1 95.25 197 PHE A C 1
ATOM 1564 O O . PHE A 1 197 ? -1.153 33.531 11.047 1 95.25 197 PHE A O 1
ATOM 1571 N N . MET A 1 198 ? -3.141 32.844 11.75 1 91 198 MET A N 1
ATOM 1572 C CA . MET A 1 198 ? -3.74 33 10.43 1 91 198 MET A CA 1
ATOM 1573 C C . MET A 1 198 ? -4.203 34.469 10.234 1 91 198 MET A C 1
ATOM 1575 O O . MET A 1 198 ? -4.086 35 9.141 1 91 198 MET A O 1
ATOM 1579 N N . HIS A 1 199 ? -4.676 35.062 11.32 1 91.94 199 HIS A N 1
ATOM 1580 C CA . HIS A 1 199 ? -5.316 36.375 11.125 1 91.94 199 HIS A CA 1
ATOM 1581 C C . HIS A 1 199 ? -4.648 37.438 11.969 1 91.94 199 HIS A C 1
ATOM 1583 O O . HIS A 1 199 ? -4.938 38.625 11.812 1 91.94 199 HIS A O 1
ATOM 1589 N N . SER A 1 200 ? -3.809 37.094 12.852 1 94.75 200 SER A N 1
ATOM 1590 C CA . SER A 1 200 ? -3.076 38.031 13.68 1 94.75 200 SER A CA 1
ATOM 1591 C C . SER A 1 200 ? -1.589 38.031 13.344 1 94.75 200 SER A C 1
ATOM 1593 O O . SER A 1 200 ? -0.894 37.062 13.602 1 94.75 200 SER A O 1
ATOM 1595 N N . ALA A 1 201 ? -1.107 39.188 12.891 1 94.44 201 ALA A N 1
ATOM 1596 C CA . ALA A 1 201 ? 0.307 39.312 12.547 1 94.44 201 ALA A CA 1
ATOM 1597 C C . ALA A 1 201 ? 1.188 39.094 13.773 1 94.44 201 ALA A C 1
ATOM 1599 O O . ALA A 1 201 ? 2.258 38.5 13.68 1 94.44 201 ALA A O 1
ATOM 1600 N N . ALA A 1 202 ? 0.663 39.656 14.836 1 95.38 202 ALA A N 1
ATOM 1601 C CA . ALA A 1 202 ? 1.429 39.531 16.078 1 95.38 202 ALA A CA 1
ATOM 1602 C C . ALA A 1 202 ? 1.528 38.094 16.516 1 95.38 202 ALA A C 1
ATOM 1604 O O . ALA A 1 202 ? 2.604 37.625 16.891 1 95.38 202 ALA A O 1
ATOM 1605 N N . ASP A 1 203 ? 0.398 37.344 16.453 1 96.94 203 ASP A N 1
ATOM 1606 C CA . ASP A 1 203 ? 0.395 35.938 16.797 1 96.94 203 ASP A CA 1
ATOM 1607 C C . ASP A 1 203 ? 1.25 35.125 15.828 1 96.94 203 ASP A C 1
ATOM 1609 O O . ASP A 1 203 ? 1.964 34.219 16.234 1 96.94 203 ASP A O 1
ATOM 1613 N N . ARG A 1 204 ? 1.176 35.469 14.586 1 97.31 204 ARG A N 1
ATOM 1614 C CA . ARG A 1 204 ? 1.972 34.812 13.562 1 97.31 204 ARG A CA 1
ATOM 1615 C C . ARG A 1 204 ? 3.463 34.969 13.844 1 97.31 204 ARG A C 1
ATOM 1617 O O . ARG A 1 204 ? 4.203 33.969 13.805 1 97.31 204 ARG A O 1
ATOM 1624 N N . ALA A 1 205 ? 3.848 36.156 14.133 1 96.44 205 ALA A N 1
ATOM 1625 C CA . ALA A 1 205 ? 5.246 36.438 14.453 1 96.44 205 ALA A CA 1
ATOM 1626 C C . ALA A 1 205 ? 5.691 35.625 15.672 1 96.44 205 ALA A C 1
ATOM 1628 O O . ALA A 1 205 ? 6.789 35.062 15.68 1 96.44 205 ALA A O 1
ATOM 1629 N N . THR A 1 206 ? 4.844 35.594 16.641 1 97.25 206 THR A N 1
ATOM 1630 C CA . THR A 1 206 ? 5.156 34.875 17.875 1 97.25 206 THR A CA 1
ATOM 1631 C C . THR A 1 206 ? 5.352 33.375 17.578 1 97.25 206 THR A C 1
ATOM 1633 O O . THR A 1 206 ? 6.309 32.781 18.062 1 97.25 206 THR A O 1
ATOM 1636 N N . VAL A 1 207 ? 4.449 32.781 16.828 1 98.19 207 VAL A N 1
ATOM 1637 C CA . VAL A 1 207 ? 4.504 31.375 16.5 1 98.19 207 VAL A CA 1
ATOM 1638 C C . VAL A 1 207 ? 5.762 31.078 15.68 1 98.19 207 VAL A C 1
ATOM 1640 O O . VAL A 1 207 ? 6.48 30.125 15.953 1 98.19 207 VAL A O 1
ATOM 1643 N N . LEU A 1 208 ? 6.07 31.891 14.68 1 98.19 208 LEU A N 1
ATOM 1644 C CA . LEU A 1 208 ? 7.273 31.719 13.875 1 98.19 208 LEU A CA 1
ATOM 1645 C C . LEU A 1 208 ? 8.523 31.781 14.742 1 98.19 208 LEU A C 1
ATOM 1647 O O . LEU A 1 208 ? 9.422 30.953 14.609 1 98.19 208 LEU A O 1
ATOM 1651 N N . ASP A 1 209 ? 8.539 32.719 15.633 1 97.56 209 ASP A N 1
ATOM 1652 C CA . ASP A 1 209 ? 9.688 32.875 16.516 1 97.56 209 ASP A CA 1
ATOM 1653 C C . ASP A 1 209 ? 9.867 31.641 17.406 1 97.56 209 ASP A C 1
ATOM 1655 O O . ASP A 1 209 ? 10.992 31.219 17.656 1 97.56 209 ASP A O 1
ATOM 1659 N N . GLN A 1 210 ? 8.766 31.125 17.891 1 98.19 210 GLN A N 1
ATOM 1660 C CA . GLN A 1 210 ? 8.836 29.922 18.719 1 98.19 210 GLN A CA 1
ATOM 1661 C C . GLN A 1 210 ? 9.453 28.766 17.938 1 98.19 210 GLN A C 1
ATOM 1663 O O . GLN A 1 210 ? 10.344 28.078 18.438 1 98.19 210 GLN A O 1
ATOM 1668 N N . ILE A 1 211 ? 9 28.578 16.734 1 98.44 211 ILE A N 1
ATOM 1669 C CA . ILE A 1 211 ? 9.477 27.469 15.891 1 98.44 211 ILE A CA 1
ATOM 1670 C C . ILE A 1 211 ? 10.945 27.688 15.539 1 98.44 211 ILE A C 1
ATOM 1672 O O . ILE A 1 211 ? 11.766 26.781 15.688 1 98.44 211 ILE A O 1
ATOM 1676 N N . GLU A 1 212 ? 11.305 28.859 15.156 1 98.12 212 GLU A N 1
ATOM 1677 C CA . GLU A 1 212 ? 12.656 29.172 14.703 1 98.12 212 GLU A CA 1
ATOM 1678 C C . GLU A 1 212 ? 13.648 29.156 15.867 1 98.12 212 GLU A C 1
ATOM 1680 O O . GLU A 1 212 ? 14.797 28.75 15.703 1 98.12 212 GLU A O 1
ATOM 1685 N N . SER A 1 213 ? 13.18 29.656 17 1 98.19 213 SER A N 1
ATOM 1686 C CA . SER A 1 213 ? 14.016 29.562 18.188 1 98.19 213 SER A CA 1
ATOM 1687 C C . SER A 1 213 ? 14.367 28.109 18.5 1 98.19 213 SER A C 1
ATOM 1689 O O . SER A 1 213 ? 15.5 27.797 18.859 1 98.19 213 SER A O 1
ATOM 1691 N N . LYS A 1 214 ? 13.352 27.266 18.438 1 98.44 214 LYS A N 1
ATOM 1692 C CA . LYS A 1 214 ? 13.586 25.844 18.672 1 98.44 214 LYS A CA 1
ATOM 1693 C C . LYS A 1 214 ? 14.57 25.266 17.641 1 98.44 214 LYS A C 1
ATOM 1695 O O . LYS A 1 214 ? 15.406 24.422 17.984 1 98.44 214 LYS A O 1
ATOM 1700 N N . LEU A 1 215 ? 14.477 25.703 16.453 1 97.94 215 LEU A N 1
ATOM 1701 C CA . LEU A 1 215 ? 15.398 25.25 15.406 1 97.94 215 LEU A CA 1
ATOM 1702 C C . LEU A 1 215 ? 16.828 25.688 15.727 1 97.94 215 LEU A C 1
ATOM 1704 O O . LEU A 1 215 ? 17.781 24.969 15.43 1 97.94 215 LEU A O 1
ATOM 1708 N N . VAL A 1 216 ? 17 26.859 16.297 1 98.31 216 VAL A N 1
ATOM 1709 C CA . VAL A 1 216 ? 18.328 27.328 16.734 1 98.31 216 VAL A CA 1
ATOM 1710 C C . VAL A 1 216 ? 18.844 26.406 17.844 1 98.31 216 VAL A C 1
ATOM 1712 O O . VAL A 1 216 ? 20 25.969 17.797 1 98.31 216 VAL A O 1
ATOM 1715 N N . ASP A 1 217 ? 17.938 26.109 18.797 1 98.25 217 ASP A N 1
ATOM 1716 C CA . ASP A 1 217 ? 18.312 25.219 19.891 1 98.25 217 ASP A CA 1
ATOM 1717 C C . ASP A 1 217 ? 18.797 23.875 19.359 1 98.25 217 ASP A C 1
ATOM 1719 O O . ASP A 1 217 ? 19.672 23.25 19.969 1 98.25 217 ASP A O 1
ATOM 1723 N N . LEU A 1 218 ? 18.234 23.469 18.266 1 96.94 218 LEU A N 1
ATOM 1724 C CA . LEU A 1 218 ? 18.547 22.156 17.688 1 96.94 218 LEU A CA 1
ATOM 1725 C C . LEU A 1 218 ? 19.75 22.219 16.766 1 96.94 218 LEU A C 1
ATOM 1727 O O . LEU A 1 218 ? 20.172 21.203 16.219 1 96.94 218 LEU A O 1
ATOM 1731 N N . GLY A 1 219 ? 20.234 23.406 16.531 1 96.44 219 GLY A N 1
ATOM 1732 C CA . GLY A 1 219 ? 21.375 23.594 15.656 1 96.44 219 GLY A CA 1
ATOM 1733 C C . GLY A 1 219 ? 21.016 23.516 14.188 1 96.44 219 GLY A C 1
ATOM 1734 O O . GLY A 1 219 ? 21.875 23.234 13.352 1 96.44 219 GLY A O 1
ATOM 1735 N N . LYS A 1 220 ? 19.688 23.75 13.906 1 95.19 220 LYS A N 1
ATOM 1736 C CA . LYS A 1 220 ? 19.219 23.609 12.531 1 95.19 220 LYS A CA 1
ATOM 1737 C C . LYS A 1 220 ? 19.016 24.984 11.883 1 95.19 220 LYS A C 1
ATOM 1739 O O . LYS A 1 220 ? 18.781 25.062 10.68 1 95.19 220 LYS A O 1
ATOM 1744 N N . LEU A 1 221 ? 19.125 26 12.664 1 96.19 221 LEU A N 1
ATOM 1745 C CA . LEU A 1 221 ? 19.047 27.391 12.234 1 96.19 221 LEU A CA 1
ATOM 1746 C C . LEU A 1 221 ? 20.094 28.234 12.938 1 96.19 221 LEU A C 1
ATOM 1748 O O . LEU A 1 221 ? 20.25 28.141 14.164 1 96.19 221 LEU A O 1
ATOM 1752 N N . SER A 1 222 ? 20.828 29 12.195 1 97.06 222 SER A N 1
ATOM 1753 C CA . SER A 1 222 ? 21.859 29.812 12.836 1 97.06 222 SER A CA 1
ATOM 1754 C C . SER A 1 222 ? 21.234 30.969 13.602 1 97.06 222 SER A C 1
ATOM 1756 O O . SER A 1 222 ? 20.203 31.531 13.195 1 97.06 222 SER A O 1
ATOM 1758 N N . PRO A 1 223 ? 21.922 31.312 14.672 1 97.5 223 PRO A N 1
ATOM 1759 C CA . PRO A 1 223 ? 21.438 32.469 15.406 1 97.5 223 PRO A CA 1
ATOM 1760 C C . PRO A 1 223 ? 21.344 33.719 14.531 1 97.5 223 PRO A C 1
ATOM 1762 O O . PRO A 1 223 ? 20.438 34.531 14.703 1 97.5 223 PRO A O 1
ATOM 1765 N N . GLN A 1 224 ? 22.234 33.812 13.641 1 97.38 224 GLN A N 1
ATOM 1766 C CA . GLN A 1 224 ? 22.234 34.969 12.75 1 97.38 224 GLN A CA 1
ATOM 1767 C C . GLN A 1 224 ? 21 34.969 11.852 1 97.38 224 GLN A C 1
ATOM 1769 O O . GLN A 1 224 ? 20.359 36.031 11.688 1 97.38 224 GLN A O 1
ATOM 1774 N N . THR A 1 225 ? 20.734 33.844 11.305 1 96.44 225 THR A N 1
ATOM 1775 C CA . THR A 1 225 ? 19.547 33.75 10.461 1 96.44 225 THR A CA 1
ATOM 1776 C C . THR A 1 225 ? 18.281 34 11.266 1 96.44 225 THR A C 1
ATOM 1778 O O . THR A 1 225 ? 17.344 34.656 10.781 1 96.44 225 THR A O 1
ATOM 1781 N N . PHE A 1 226 ? 18.266 33.5 12.453 1 97 226 PHE A N 1
ATOM 1782 C CA . PHE A 1 226 ? 17.109 33.719 13.32 1 97 226 PHE A CA 1
ATOM 1783 C C . PHE A 1 226 ? 16.906 35.188 13.609 1 97 226 PHE A C 1
ATOM 1785 O O . PHE A 1 226 ? 15.773 35.688 13.555 1 97 226 PHE A O 1
ATOM 1792 N N . GLU A 1 227 ? 17.953 35.875 13.891 1 96.31 227 GLU A N 1
ATOM 1793 C CA . GLU A 1 227 ? 17.875 37.281 14.148 1 96.31 227 GLU A CA 1
ATOM 1794 C C . GLU A 1 227 ? 17.328 38.062 12.945 1 96.31 227 GLU A C 1
ATOM 1796 O O . GLU A 1 227 ? 16.531 38.969 13.086 1 96.31 227 GLU A O 1
ATOM 1801 N N . ALA A 1 228 ? 17.781 37.656 11.828 1 95.69 228 ALA A N 1
ATOM 1802 C CA . ALA A 1 228 ? 17.297 38.312 10.602 1 95.69 228 ALA A CA 1
ATOM 1803 C C . ALA A 1 228 ? 15.812 38.062 10.406 1 95.69 228 ALA A C 1
ATOM 1805 O O . ALA A 1 228 ? 15.078 38.969 9.984 1 95.69 228 ALA A O 1
ATOM 1806 N N . LEU A 1 229 ? 15.344 36.875 10.734 1 95.5 229 LEU A N 1
ATOM 1807 C CA . LEU A 1 229 ? 13.938 36.531 10.602 1 95.5 229 LEU A CA 1
ATOM 1808 C C . LEU A 1 229 ? 13.094 37.312 11.617 1 95.5 229 LEU A C 1
ATOM 1810 O O . LEU A 1 229 ? 12 37.781 11.297 1 95.5 229 LEU A O 1
ATOM 1814 N N . GLN A 1 230 ? 13.609 37.438 12.82 1 94.19 230 GLN A N 1
ATOM 1815 C CA . GLN A 1 230 ? 12.906 38.188 13.844 1 94.19 230 GLN A CA 1
ATOM 1816 C C . GLN A 1 230 ? 12.711 39.656 13.422 1 94.19 230 GLN A C 1
ATOM 1818 O O . GLN A 1 230 ? 11.656 40.25 13.672 1 94.19 230 GLN A O 1
ATOM 1823 N N . ALA A 1 231 ? 13.719 40.156 12.812 1 93.25 231 ALA A N 1
ATOM 1824 C CA . ALA A 1 231 ? 13.633 41.531 12.312 1 93.25 231 ALA A CA 1
ATOM 1825 C C . ALA A 1 231 ? 12.562 41.656 11.234 1 93.25 231 ALA A C 1
ATOM 1827 O O . ALA A 1 231 ? 11.82 42.656 11.195 1 93.25 231 ALA A O 1
ATOM 1828 N N . LYS A 1 232 ? 12.508 40.656 10.43 1 91.69 232 LYS A N 1
ATOM 1829 C CA . LYS A 1 232 ? 11.484 40.625 9.391 1 91.69 232 LYS A CA 1
ATOM 1830 C C . LYS A 1 232 ? 10.086 40.562 9.992 1 91.69 232 LYS A C 1
ATOM 1832 O O . LYS A 1 232 ? 9.164 41.219 9.492 1 91.69 232 LYS A O 1
ATOM 1837 N N . HIS A 1 233 ? 9.898 39.781 11.102 1 92.12 233 HIS A N 1
ATOM 1838 C CA . HIS A 1 233 ? 8.609 39.656 11.766 1 92.12 233 HIS A CA 1
ATOM 1839 C C . HIS A 1 233 ? 8.164 40.969 12.391 1 92.12 233 HIS A C 1
ATOM 1841 O O . HIS A 1 233 ? 6.973 41.281 12.375 1 92.12 233 HIS A O 1
ATOM 1847 N N . ALA A 1 234 ? 9.086 41.688 12.914 1 84.88 234 ALA A N 1
ATOM 1848 C CA . ALA A 1 234 ? 8.805 42.938 13.617 1 84.88 234 ALA A CA 1
ATOM 1849 C C . ALA A 1 234 ? 8.383 44.031 12.641 1 84.88 234 ALA A C 1
ATOM 1851 O O . ALA A 1 234 ? 7.613 44.906 12.992 1 84.88 234 ALA A O 1
ATOM 1852 N N . ALA A 1 235 ? 8.992 43.938 11.445 1 77.31 235 ALA A N 1
ATOM 1853 C CA . ALA A 1 235 ? 8.711 44.969 10.445 1 77.31 235 ALA A CA 1
ATOM 1854 C C . ALA A 1 235 ? 7.32 44.812 9.852 1 77.31 235 ALA A C 1
ATOM 1856 O O . ALA A 1 235 ? 6.77 45.719 9.258 1 77.31 235 ALA A O 1
ATOM 1857 N N . GLY A 1 236 ? 6.5 43.75 10.25 1 65.94 236 GLY A N 1
ATOM 1858 C CA . GLY A 1 236 ? 5.141 43.531 9.789 1 65.94 236 GLY A CA 1
ATOM 1859 C C . GLY A 1 236 ? 5.078 42.844 8.422 1 65.94 236 GLY A C 1
ATOM 1860 O O . GLY A 1 236 ? 6.113 42.625 7.785 1 65.94 236 GLY A O 1
ATOM 1861 N N . PRO A 1 237 ? 3.957 42 8.148 1 55 237 PRO A N 1
ATOM 1862 C CA . PRO A 1 237 ? 3.861 41.25 6.902 1 55 237 PRO A CA 1
ATOM 1863 C C . PRO A 1 237 ? 4.168 42.094 5.672 1 55 237 PRO A C 1
ATOM 1865 O O . PRO A 1 237 ? 3.838 43.281 5.645 1 55 237 PRO A O 1
ATOM 1868 N N . ILE A 1 238 ? 5.129 41.875 4.996 1 44.59 238 ILE A N 1
ATOM 1869 C CA . ILE A 1 238 ? 5.16 42.531 3.689 1 44.59 238 ILE A CA 1
ATOM 1870 C C . ILE A 1 238 ? 3.781 42.438 3.039 1 44.59 238 ILE A C 1
ATOM 1872 O O . ILE A 1 238 ? 3.053 41.469 3.238 1 44.59 238 ILE A O 1
ATOM 1876 N N . SER A 1 239 ? 3.131 43.438 2.344 1 40.16 239 SER A N 1
ATOM 1877 C CA . SER A 1 239 ? 1.817 43.688 1.749 1 40.16 239 SER A CA 1
ATOM 1878 C C . SER A 1 239 ? 1.263 42.406 1.135 1 40.16 239 SER A C 1
ATOM 1880 O O . SER A 1 239 ? 0.092 42.344 0.755 1 40.16 239 SER A O 1
ATOM 1882 N N . LYS A 1 240 ? 2.008 41.375 0.728 1 42.06 240 LYS A N 1
ATOM 1883 C CA . LYS A 1 240 ? 1.353 40.469 -0.23 1 42.06 240 LYS A CA 1
ATOM 1884 C C . LYS A 1 240 ? 0.376 39.531 0.47 1 42.06 240 LYS A C 1
ATOM 1886 O O . LYS A 1 240 ? -0.308 38.75 -0.182 1 42.06 240 LYS A O 1
ATOM 1891 N N . PHE A 1 241 ? 0.457 39.031 1.689 1 37.09 241 PHE A N 1
ATOM 1892 C CA . PHE A 1 241 ? -0.518 38.062 2.174 1 37.09 241 PHE A CA 1
ATOM 1893 C C . PHE A 1 241 ? -1.686 38.75 2.857 1 37.09 241 PHE A C 1
ATOM 1895 O O . PHE A 1 241 ? -2.533 38.125 3.471 1 37.09 241 PHE A O 1
ATOM 1902 N N . ALA A 1 242 ? -1.798 40.062 2.924 1 30.95 242 ALA A N 1
ATOM 1903 C CA . ALA A 1 242 ? -3.01 40.781 3.307 1 30.95 242 ALA A CA 1
ATOM 1904 C C . ALA A 1 242 ? -4.055 40.719 2.199 1 30.95 242 ALA A C 1
ATOM 1906 O O . ALA A 1 242 ? -3.719 40.781 1.014 1 30.95 242 ALA A O 1
ATOM 1907 N N . MET B 1 1 ? 16.656 -14.609 -13.141 1 94.5 1 MET B N 1
ATOM 1908 C CA . MET B 1 1 ? 15.422 -14.727 -12.375 1 94.5 1 MET B CA 1
ATOM 1909 C C . MET B 1 1 ? 14.297 -15.305 -13.227 1 94.5 1 MET B C 1
ATOM 1911 O O . MET B 1 1 ? 14.133 -14.914 -14.383 1 94.5 1 MET B O 1
ATOM 1915 N N . ILE B 1 2 ? 13.531 -16.234 -12.641 1 97 2 ILE B N 1
ATOM 1916 C CA . ILE B 1 2 ? 12.438 -16.891 -13.352 1 97 2 ILE B CA 1
ATOM 1917 C C . ILE B 1 2 ? 11.125 -16.656 -12.602 1 97 2 ILE B C 1
ATOM 1919 O O . ILE B 1 2 ? 11.055 -16.875 -11.391 1 97 2 ILE B O 1
ATOM 1923 N N . TYR B 1 3 ? 10.164 -16.125 -13.328 1 97.19 3 TYR B N 1
ATOM 1924 C CA . TYR B 1 3 ? 8.812 -16.062 -12.789 1 97.19 3 TYR B CA 1
ATOM 1925 C C . TYR B 1 3 ? 7.969 -17.234 -13.273 1 97.19 3 TYR B C 1
ATOM 1927 O O . TYR B 1 3 ? 7.902 -17.5 -14.477 1 97.19 3 TYR B O 1
ATOM 1935 N N . ILE B 1 4 ? 7.367 -17.922 -12.359 1 98.12 4 ILE B N 1
ATOM 1936 C CA . ILE B 1 4 ? 6.379 -18.938 -12.719 1 98.12 4 ILE B CA 1
ATOM 1937 C C . ILE B 1 4 ? 4.973 -18.375 -12.516 1 98.12 4 ILE B C 1
ATOM 1939 O O . ILE B 1 4 ? 4.59 -18.031 -11.391 1 98.12 4 ILE B O 1
ATOM 1943 N N . LEU B 1 5 ? 4.211 -18.281 -13.609 1 97.31 5 LEU B N 1
ATOM 1944 C CA . LEU B 1 5 ? 2.91 -17.625 -13.594 1 97.31 5 LEU B CA 1
ATOM 1945 C C . LEU B 1 5 ? 1.816 -18.562 -14.078 1 97.31 5 LEU B C 1
ATOM 1947 O O . LEU B 1 5 ? 2.088 -19.484 -14.852 1 97.31 5 LEU B O 1
ATOM 1951 N N . GLY B 1 6 ? 0.653 -18.266 -13.648 1 97.06 6 GLY B N 1
ATOM 1952 C CA . GLY B 1 6 ? -0.514 -19.047 -14.008 1 97.06 6 GLY B CA 1
ATOM 1953 C C . GLY B 1 6 ? -1.677 -18.875 -13.055 1 97.06 6 GLY B C 1
ATOM 1954 O O . GLY B 1 6 ? -1.525 -18.266 -11.992 1 97.06 6 GLY B O 1
ATOM 1955 N N . SER B 1 7 ? -2.807 -19.438 -13.484 1 96.5 7 SER B N 1
ATOM 1956 C CA . SER B 1 7 ? -4.039 -19.328 -12.711 1 96.5 7 SER B CA 1
ATOM 1957 C C . SER B 1 7 ? -3.947 -20.141 -11.422 1 96.5 7 SER B C 1
ATOM 1959 O O . SER B 1 7 ? -2.934 -20.797 -11.156 1 96.5 7 SER B O 1
ATOM 1961 N N . ILE B 1 8 ? -4.945 -19.953 -10.578 1 93.81 8 ILE B N 1
ATOM 1962 C CA . ILE B 1 8 ? -5.059 -20.688 -9.328 1 93.81 8 ILE B CA 1
ATOM 1963 C C . ILE B 1 8 ? -5.082 -22.188 -9.617 1 93.81 8 ILE B C 1
ATOM 1965 O O . ILE B 1 8 ? -5.82 -22.656 -10.492 1 93.81 8 ILE B O 1
ATOM 1969 N N . GLY B 1 9 ? -4.207 -22.906 -8.969 1 93.5 9 GLY B N 1
ATOM 1970 C CA . GLY B 1 9 ? -4.195 -24.359 -9.148 1 93.5 9 GLY B CA 1
ATOM 1971 C C . GLY B 1 9 ? -3.377 -24.797 -10.344 1 93.5 9 GLY B C 1
ATOM 1972 O O . GLY B 1 9 ? -3.361 -25.984 -10.688 1 93.5 9 GLY B O 1
ATOM 1973 N N . ALA B 1 10 ? -2.66 -23.891 -10.938 1 96.19 10 ALA B N 1
ATOM 1974 C CA . ALA B 1 10 ? -1.96 -24.203 -12.172 1 96.19 10 ALA B CA 1
ATOM 1975 C C . ALA B 1 10 ? -0.703 -25.031 -11.898 1 96.19 10 ALA B C 1
ATOM 1977 O O . ALA B 1 10 ? -0.111 -25.594 -12.82 1 96.19 10 ALA B O 1
ATOM 1978 N N . GLY B 1 11 ? -0.257 -25.094 -10.664 1 95.44 11 GLY B N 1
ATOM 1979 C CA . GLY B 1 11 ? 0.919 -25.891 -10.336 1 95.44 11 GLY B CA 1
ATOM 1980 C C . GLY B 1 11 ? 2.18 -25.047 -10.203 1 95.44 11 GLY B C 1
ATOM 1981 O O . GLY B 1 11 ? 3.289 -25.562 -10.359 1 95.44 11 GLY B O 1
ATOM 1982 N N . LYS B 1 12 ? 2.051 -23.781 -9.93 1 96.62 12 LYS B N 1
ATOM 1983 C CA . LYS B 1 12 ? 3.176 -22.859 -9.82 1 96.62 12 LYS B CA 1
ATOM 1984 C C . LYS B 1 12 ? 4.133 -23.281 -8.711 1 96.62 12 LYS B C 1
ATOM 1986 O O . LYS B 1 12 ? 5.344 -23.344 -8.922 1 96.62 12 LYS B O 1
ATOM 1991 N N . THR B 1 13 ? 3.549 -23.547 -7.523 1 95.38 13 THR B N 1
ATOM 1992 C CA . THR B 1 13 ? 4.359 -23.953 -6.379 1 95.38 13 THR B CA 1
ATOM 1993 C C . THR B 1 13 ? 5.129 -25.234 -6.684 1 95.38 13 THR B C 1
ATOM 1995 O O . THR B 1 13 ? 6.324 -25.328 -6.391 1 95.38 13 THR B O 1
ATOM 1998 N N . SER B 1 14 ? 4.48 -26.219 -7.273 1 95.62 14 SER B N 1
ATOM 1999 C CA . SER B 1 14 ? 5.098 -27.5 -7.602 1 95.62 14 SER B CA 1
ATOM 2000 C C . SER B 1 14 ? 6.242 -27.328 -8.594 1 95.62 14 SER B C 1
ATOM 2002 O O . SER B 1 14 ? 7.32 -27.891 -8.406 1 95.62 14 SER B O 1
ATOM 2004 N N . LEU B 1 15 ? 5.992 -26.578 -9.656 1 97.56 15 LEU B N 1
ATOM 2005 C CA . LEU B 1 15 ? 7.055 -26.375 -10.633 1 97.56 15 LEU B CA 1
ATOM 2006 C C . LEU B 1 15 ? 8.234 -25.641 -10.008 1 97.56 15 LEU B C 1
ATOM 2008 O O . LEU B 1 15 ? 9.391 -25.953 -10.312 1 97.56 15 LEU B O 1
ATOM 2012 N N . THR B 1 16 ? 7.941 -24.625 -9.211 1 97.88 16 THR B N 1
ATOM 2013 C CA . THR B 1 16 ? 9 -23.891 -8.523 1 97.88 16 THR B CA 1
ATOM 2014 C C . THR B 1 16 ? 9.875 -24.828 -7.711 1 97.88 16 THR B C 1
ATOM 2016 O O . THR B 1 16 ? 11.109 -24.75 -7.758 1 97.88 16 THR B O 1
ATOM 2019 N N . LYS B 1 17 ? 9.242 -25.75 -6.996 1 96.69 17 LYS B N 1
ATOM 2020 C CA . LYS B 1 17 ? 9.977 -26.703 -6.188 1 96.69 17 LYS B CA 1
ATOM 2021 C C . LYS B 1 17 ? 10.891 -27.562 -7.051 1 96.69 17 LYS B C 1
ATOM 2023 O O . LYS B 1 17 ? 12.078 -27.734 -6.746 1 96.69 17 LYS B O 1
ATOM 2028 N N . VAL B 1 18 ? 10.391 -28.078 -8.117 1 96.38 18 VAL B N 1
ATOM 2029 C CA . VAL B 1 18 ? 11.125 -28.984 -9.008 1 96.38 18 VAL B CA 1
ATOM 2030 C C . VAL B 1 18 ? 12.273 -28.219 -9.664 1 96.38 18 VAL B C 1
ATOM 2032 O O . VAL B 1 18 ? 13.406 -28.719 -9.703 1 96.38 18 VAL B O 1
ATOM 2035 N N . LEU B 1 19 ? 11.969 -27.062 -10.188 1 97.19 19 LEU B N 1
ATOM 2036 C CA . LEU B 1 19 ? 12.953 -26.281 -10.906 1 97.19 19 LEU B CA 1
ATOM 2037 C C . LEU B 1 19 ? 14.055 -25.797 -9.969 1 97.19 19 LEU B C 1
ATOM 2039 O O . LEU B 1 19 ? 15.234 -25.812 -10.328 1 97.19 19 LEU B O 1
ATOM 2043 N N . SER B 1 20 ? 13.656 -25.312 -8.797 1 97.44 20 SER B N 1
ATOM 2044 C CA . SER B 1 20 ? 14.617 -24.875 -7.793 1 97.44 20 SER B CA 1
ATOM 2045 C C . SER B 1 20 ? 15.57 -25.984 -7.398 1 97.44 20 SER B C 1
ATOM 2047 O O . SER B 1 20 ? 16.781 -25.781 -7.312 1 97.44 20 SER B O 1
ATOM 2049 N N . ALA B 1 21 ? 15.07 -27.156 -7.129 1 95.81 21 ALA B N 1
ATOM 2050 C CA . ALA B 1 21 ? 15.898 -28.297 -6.773 1 95.81 21 ALA B CA 1
ATOM 2051 C C . ALA B 1 21 ? 16.828 -28.688 -7.922 1 95.81 21 ALA B C 1
ATOM 2053 O O . ALA B 1 21 ? 18 -28.984 -7.703 1 95.81 21 ALA B O 1
ATOM 2054 N N . ASP B 1 22 ? 16.312 -28.609 -9.062 1 95.62 22 ASP B N 1
ATOM 2055 C CA . ASP B 1 22 ? 17.062 -29.031 -10.242 1 95.62 22 ASP B CA 1
ATOM 2056 C C . ASP B 1 22 ? 18.234 -28.078 -10.523 1 95.62 22 ASP B C 1
ATOM 2058 O O . ASP B 1 22 ? 19.359 -28.531 -10.766 1 95.62 22 ASP B O 1
ATOM 2062 N N . MET B 1 23 ? 17.969 -26.828 -10.43 1 95.75 23 MET B N 1
ATOM 2063 C CA . MET B 1 23 ? 18.953 -25.812 -10.797 1 95.75 23 MET B CA 1
ATOM 2064 C C . MET B 1 23 ? 19.734 -25.344 -9.578 1 95.75 23 MET B C 1
ATOM 2066 O O . MET B 1 23 ? 20.625 -24.5 -9.695 1 95.75 23 MET B O 1
ATOM 2070 N N . GLU B 1 24 ? 19.328 -25.844 -8.406 1 95.12 24 GLU B N 1
ATOM 2071 C CA . GLU B 1 24 ? 19.938 -25.406 -7.156 1 95.12 24 GLU B CA 1
ATOM 2072 C C . GLU B 1 24 ? 19.859 -23.891 -7.008 1 95.12 24 GLU B C 1
ATOM 2074 O O . GLU B 1 24 ? 20.875 -23.234 -6.73 1 95.12 24 GLU B O 1
ATOM 2079 N N . ALA B 1 25 ? 18.719 -23.359 -7.242 1 95.81 25 ALA B N 1
ATOM 2080 C CA . ALA B 1 25 ? 18.453 -21.922 -7.176 1 95.81 25 ALA B CA 1
ATOM 2081 C C . ALA B 1 25 ? 17.469 -21.594 -6.047 1 95.81 25 ALA B C 1
ATOM 2083 O O . ALA B 1 25 ? 16.578 -22.391 -5.75 1 95.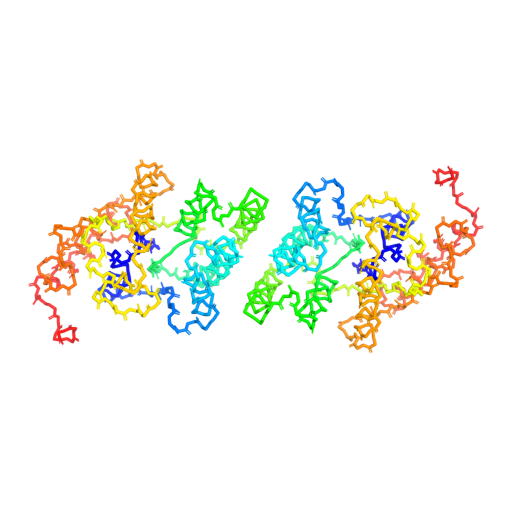81 25 ALA B O 1
ATOM 2084 N N . PRO B 1 26 ? 17.672 -20.438 -5.406 1 96.69 26 PRO B N 1
ATOM 2085 C CA . PRO B 1 26 ? 16.703 -20.047 -4.367 1 96.69 26 PRO B CA 1
ATOM 2086 C C . PRO B 1 26 ? 15.289 -19.891 -4.906 1 96.69 26 PRO B C 1
ATOM 2088 O O . PRO B 1 26 ? 15.102 -19.391 -6.02 1 96.69 26 PRO B O 1
ATOM 2091 N N . ALA B 1 27 ? 14.352 -20.344 -4.074 1 97.19 27 ALA B N 1
ATOM 2092 C CA . ALA B 1 27 ? 12.938 -20.25 -4.43 1 97.19 27 ALA B CA 1
ATOM 2093 C C . ALA B 1 27 ? 12.203 -19.297 -3.496 1 97.19 27 ALA B C 1
ATOM 2095 O O . ALA B 1 27 ? 12.492 -19.25 -2.299 1 97.19 27 ALA B O 1
ATOM 2096 N N . TYR B 1 28 ? 11.273 -18.578 -4.023 1 95.88 28 TYR B N 1
ATOM 2097 C CA . TYR B 1 28 ? 10.383 -17.688 -3.283 1 95.88 28 TYR B CA 1
ATOM 2098 C C . TYR B 1 28 ? 8.922 -18.062 -3.531 1 95.88 28 TYR B C 1
ATOM 2100 O O . TYR B 1 28 ? 8.438 -17.969 -4.66 1 95.88 28 TYR B O 1
ATOM 2108 N N . TYR B 1 29 ? 8.266 -18.422 -2.459 1 94.44 29 TYR B N 1
ATOM 2109 C CA . TYR B 1 29 ? 6.918 -18.969 -2.566 1 94.44 29 TYR B CA 1
ATOM 2110 C C . TYR B 1 29 ? 5.887 -17.953 -2.084 1 94.44 29 TYR B C 1
ATOM 2112 O O . TYR B 1 29 ? 6.172 -17.141 -1.203 1 94.44 29 TYR B O 1
ATOM 2120 N N . GLU B 1 30 ? 4.727 -17.938 -2.635 1 85.06 30 GLU B N 1
ATOM 2121 C CA . GLU B 1 30 ? 3.617 -17.125 -2.139 1 85.06 30 GLU B CA 1
ATOM 2122 C C . GLU B 1 30 ? 3.277 -17.484 -0.695 1 85.06 30 GLU B C 1
ATOM 2124 O O . GLU B 1 30 ? 2.896 -16.609 0.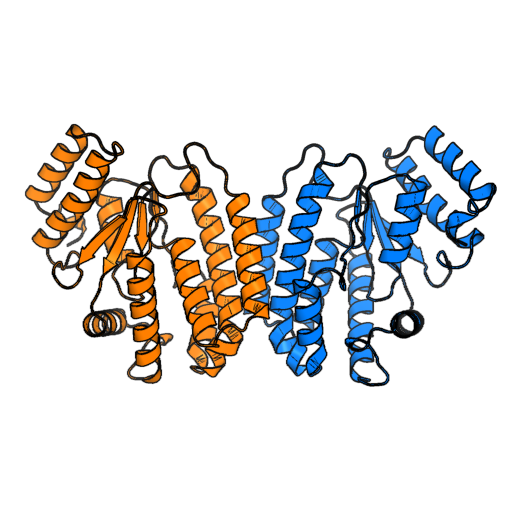091 1 85.06 30 GLU B O 1
ATOM 2129 N N . ASP B 1 31 ? 3.508 -18.688 -0.304 1 82.19 31 ASP B N 1
ATOM 2130 C CA . ASP B 1 31 ? 3.398 -19.188 1.063 1 82.19 31 ASP B CA 1
ATOM 2131 C C . ASP B 1 31 ? 2.062 -18.797 1.688 1 82.19 31 ASP B C 1
ATOM 2133 O O . ASP B 1 31 ? 2.027 -18.219 2.779 1 82.19 31 ASP B O 1
ATOM 2137 N N . VAL B 1 32 ? 0.925 -19.109 1.102 1 80.5 32 VAL B N 1
ATOM 2138 C CA . VAL B 1 32 ? -0.431 -18.719 1.473 1 80.5 32 VAL B CA 1
ATOM 2139 C C . VAL B 1 32 ? -0.735 -19.203 2.893 1 80.5 32 VAL B C 1
ATOM 2141 O O . VAL B 1 32 ? -1.323 -18.469 3.688 1 80.5 32 VAL B O 1
ATOM 2144 N N . GLU B 1 33 ? -0.269 -20.344 3.262 1 82.38 33 GLU B N 1
ATOM 2145 C CA . GLU B 1 33 ? -0.584 -20.906 4.57 1 82.38 33 GLU B CA 1
ATOM 2146 C C . GLU B 1 33 ? 0.41 -20.438 5.629 1 82.38 33 GLU B C 1
ATOM 2148 O O . GLU B 1 33 ? 0.059 -20.297 6.801 1 82.38 33 GLU B O 1
ATOM 2153 N N . GLY B 1 34 ? 1.547 -20.141 5.227 1 87.69 34 GLY B N 1
ATOM 2154 C CA . GLY B 1 34 ? 2.588 -19.781 6.18 1 87.69 34 GLY B CA 1
ATOM 2155 C C . GLY B 1 34 ? 2.615 -18.297 6.504 1 87.69 34 GLY B C 1
ATOM 2156 O O . GLY B 1 34 ? 3.203 -17.891 7.508 1 87.69 34 GLY B O 1
ATOM 2157 N N . ASN B 1 35 ? 1.993 -17.562 5.688 1 91.5 35 ASN B N 1
ATOM 2158 C CA . ASN B 1 35 ? 1.894 -16.125 5.926 1 91.5 35 ASN B CA 1
ATOM 2159 C C . ASN B 1 35 ? 0.523 -15.734 6.473 1 91.5 35 ASN B C 1
ATOM 2161 O O . ASN B 1 35 ? -0.464 -15.727 5.738 1 91.5 35 ASN B O 1
ATOM 2165 N N . GLY B 1 36 ? 0.542 -15.469 7.762 1 92.62 36 GLY B N 1
ATOM 2166 C CA . GLY B 1 36 ? -0.707 -15.195 8.453 1 92.62 36 GLY B CA 1
ATOM 2167 C C . GLY B 1 36 ? -1.485 -14.047 7.844 1 92.62 36 GLY B C 1
ATOM 2168 O O . GLY B 1 36 ? -2.715 -14.094 7.762 1 92.62 36 GLY B O 1
ATOM 2169 N N . MET B 1 37 ? -0.824 -13.008 7.395 1 93.44 37 MET B N 1
ATOM 2170 C CA . MET B 1 37 ? -1.477 -11.859 6.777 1 93.44 37 MET B CA 1
ATOM 2171 C C . MET B 1 37 ? -2.232 -12.273 5.52 1 93.44 37 MET B C 1
ATOM 2173 O O . MET B 1 37 ? -3.402 -11.93 5.348 1 93.44 37 MET B O 1
ATOM 2177 N N . ILE B 1 38 ? -1.602 -13.078 4.68 1 93.62 38 ILE B N 1
ATOM 2178 C CA . ILE B 1 38 ? -2.205 -13.516 3.426 1 93.62 38 ILE B CA 1
ATOM 2179 C C . ILE B 1 38 ? -3.328 -14.508 3.717 1 93.62 38 ILE B C 1
ATOM 2181 O O . ILE B 1 38 ? -4.418 -14.406 3.15 1 93.62 38 ILE B O 1
ATOM 2185 N N . ALA B 1 39 ? -3.055 -15.422 4.621 1 93.69 39 ALA B N 1
ATOM 2186 C CA . ALA B 1 39 ? -4.051 -16.422 4.98 1 93.69 39 ALA B CA 1
ATOM 2187 C C . ALA B 1 39 ? -5.332 -15.766 5.484 1 93.69 39 ALA B C 1
ATOM 2189 O O . ALA B 1 39 ? -6.43 -16.125 5.043 1 93.69 39 ALA B O 1
ATOM 2190 N N . ASN B 1 40 ? -5.168 -14.82 6.387 1 95 40 ASN B N 1
ATOM 2191 C CA . ASN B 1 40 ? -6.324 -14.125 6.945 1 95 40 ASN B CA 1
ATOM 2192 C C . ASN B 1 40 ? -7.078 -13.336 5.875 1 95 40 ASN B C 1
ATOM 2194 O O . ASN B 1 40 ? -8.305 -13.352 5.844 1 95 40 ASN B O 1
ATOM 2198 N N . MET B 1 41 ? -6.387 -12.672 5 1 95.12 41 MET B N 1
ATOM 2199 C CA . MET B 1 41 ? -7.02 -11.898 3.934 1 95.12 41 MET B CA 1
ATOM 2200 C C . MET B 1 41 ? -7.773 -12.812 2.973 1 95.12 41 MET B C 1
ATOM 2202 O O . MET B 1 41 ? -8.859 -12.469 2.508 1 95.12 41 MET B O 1
ATOM 2206 N N . LEU B 1 42 ? -7.141 -13.969 2.664 1 94.19 42 LEU B N 1
ATOM 2207 C CA . LEU B 1 42 ? -7.801 -14.906 1.757 1 94.19 42 LEU B CA 1
ATOM 2208 C C . LEU B 1 42 ? -9.078 -15.461 2.379 1 94.19 42 LEU B C 1
ATOM 2210 O O . LEU B 1 42 ? -10.094 -15.609 1.693 1 94.19 42 LEU B O 1
ATOM 2214 N N . GLN B 1 43 ? -9.008 -15.742 3.631 1 93.06 43 GLN B N 1
ATOM 2215 C CA . GLN B 1 43 ? -10.203 -16.203 4.324 1 93.06 43 GLN B CA 1
ATOM 2216 C C . GLN B 1 43 ? -11.312 -15.164 4.254 1 93.06 43 GLN B C 1
ATOM 2218 O O . GLN B 1 43 ? -12.477 -15.5 4 1 93.06 43 GLN B O 1
ATOM 2223 N N . LYS B 1 44 ? -10.938 -13.891 4.453 1 93.56 44 LYS B N 1
ATOM 2224 C CA . LYS B 1 44 ? -11.891 -12.789 4.312 1 93.56 44 LYS B CA 1
ATOM 2225 C C . LYS B 1 44 ? -12.438 -12.719 2.891 1 93.56 44 LYS B C 1
ATOM 2227 O O . LYS B 1 44 ? -13.641 -12.539 2.695 1 93.56 44 LYS B O 1
ATOM 2232 N N . PHE B 1 45 ? -11.656 -12.883 1.923 1 94.62 45 PHE B N 1
ATOM 2233 C CA . PHE B 1 45 ? -11.969 -12.742 0.506 1 94.62 45 PHE B CA 1
ATOM 2234 C C . PHE B 1 45 ? -12.977 -13.797 0.064 1 94.62 45 PHE B C 1
ATOM 2236 O O . PHE B 1 45 ? -13.938 -13.492 -0.645 1 94.62 45 PHE B O 1
ATOM 2243 N N . TYR B 1 46 ? -12.797 -14.992 0.633 1 92.12 46 TYR B N 1
ATOM 2244 C CA . TYR B 1 46 ? -13.648 -16.094 0.215 1 92.12 46 TYR B CA 1
ATOM 2245 C C . TYR B 1 46 ? -14.852 -16.234 1.138 1 92.12 46 TYR B C 1
ATOM 2247 O O . TYR B 1 46 ? -15.758 -17.031 0.875 1 92.12 46 TYR B O 1
ATOM 2255 N N . GLY B 1 47 ? -14.977 -15.492 2.166 1 89.75 47 GLY B N 1
ATOM 2256 C CA . GLY B 1 47 ? -15.883 -15.695 3.283 1 89.75 47 GLY B CA 1
ATOM 2257 C C . GLY B 1 47 ? -17.344 -15.633 2.885 1 89.75 47 GLY B C 1
ATOM 2258 O O . GLY B 1 47 ? -18.156 -16.453 3.332 1 89.75 47 GLY B O 1
ATOM 2259 N N . ALA B 1 48 ? -17.781 -14.648 2.148 1 84.12 48 ALA B N 1
ATOM 2260 C CA . ALA B 1 48 ? -19.188 -14.445 1.798 1 84.12 48 ALA B CA 1
ATOM 2261 C C . ALA B 1 48 ? -19.359 -14.344 0.286 1 84.12 48 ALA B C 1
ATOM 2263 O O . ALA B 1 48 ? -20.25 -13.641 -0.192 1 84.12 48 ALA B O 1
ATOM 2264 N N . GLY B 1 49 ? -18.5 -14.953 -0.435 1 87.69 49 GLY B N 1
ATOM 2265 C CA . GLY B 1 49 ? -18.641 -14.984 -1.882 1 87.69 49 GLY B CA 1
ATOM 2266 C C . GLY B 1 49 ? -18.391 -13.641 -2.537 1 87.69 49 GLY B C 1
ATOM 2267 O O . GLY B 1 49 ? -17.406 -12.961 -2.234 1 87.69 49 GLY B O 1
ATOM 2268 N N . ALA B 1 50 ? -19.328 -13.258 -3.398 1 86.56 50 ALA B N 1
ATOM 2269 C CA . ALA B 1 50 ? -19.156 -12.047 -4.191 1 86.56 50 ALA B CA 1
ATOM 2270 C C . ALA B 1 50 ? -19.094 -10.805 -3.299 1 86.56 50 ALA B C 1
ATOM 2272 O O . ALA B 1 50 ? -18.328 -9.875 -3.562 1 86.56 50 ALA B O 1
ATOM 2273 N N . ASP B 1 51 ? -19.844 -10.828 -2.285 1 90.25 51 ASP B N 1
ATOM 2274 C CA . ASP B 1 51 ? -19.906 -9.68 -1.39 1 90.25 51 ASP B CA 1
ATOM 2275 C C . ASP B 1 51 ? -18.562 -9.477 -0.671 1 90.25 51 ASP B C 1
ATOM 2277 O O . ASP B 1 51 ? -18.078 -8.352 -0.575 1 90.25 51 ASP B O 1
ATOM 2281 N N . SER B 1 52 ? -18.047 -10.547 -0.193 1 92.25 52 SER B N 1
ATOM 2282 C CA . SER B 1 52 ? -16.75 -10.43 0.481 1 92.25 52 SER B CA 1
ATOM 2283 C C . SER B 1 52 ? -15.648 -10.047 -0.498 1 92.25 52 SER B C 1
ATOM 2285 O O . SER B 1 52 ? -14.734 -9.297 -0.146 1 92.25 52 SER B O 1
ATOM 2287 N N . ARG B 1 53 ? -15.711 -10.547 -1.745 1 92.94 53 ARG B N 1
ATOM 2288 C CA . ARG B 1 53 ? -14.695 -10.195 -2.732 1 92.94 53 ARG B CA 1
ATOM 2289 C C . ARG B 1 53 ? -14.734 -8.703 -3.047 1 92.94 53 ARG B C 1
ATOM 2291 O O . ARG B 1 53 ? -13.688 -8.055 -3.133 1 92.94 53 ARG B O 1
ATOM 2298 N N . LYS B 1 54 ? -15.938 -8.141 -3.129 1 93.31 54 LYS B N 1
ATOM 2299 C CA . LYS B 1 54 ? -16.109 -6.711 -3.4 1 93.31 54 LYS B CA 1
ATOM 2300 C C . LYS B 1 54 ? -15.562 -5.867 -2.248 1 93.31 54 LYS B C 1
ATOM 2302 O O . LYS B 1 54 ? -14.977 -4.809 -2.471 1 93.31 54 LYS B O 1
ATOM 2307 N N . ARG B 1 55 ? -15.742 -6.387 -1.088 1 92.44 55 ARG B N 1
ATOM 2308 C CA . ARG B 1 55 ? -15.383 -5.621 0.103 1 92.44 55 ARG B CA 1
ATOM 2309 C C . ARG B 1 55 ? -13.891 -5.738 0.396 1 92.44 55 ARG B C 1
ATOM 2311 O O . ARG B 1 55 ? -13.289 -4.828 0.972 1 92.44 55 ARG B O 1
ATOM 2318 N N . THR B 1 56 ? -13.289 -6.844 -0.047 1 95.94 56 THR B N 1
ATOM 2319 C CA . THR B 1 56 ? -11.961 -7.137 0.471 1 95.94 56 THR B CA 1
ATOM 2320 C C . THR B 1 56 ? -10.953 -7.258 -0.667 1 95.94 56 THR B C 1
ATOM 2322 O O . THR B 1 56 ? -9.742 -7.324 -0.427 1 95.94 56 THR B O 1
ATOM 2325 N N . GLY B 1 57 ? -11.422 -7.262 -1.915 1 97.06 57 GLY B N 1
ATOM 2326 C CA . GLY B 1 57 ? -10.562 -7.539 -3.061 1 97.06 57 GLY B CA 1
ATOM 2327 C C . GLY B 1 57 ? -9.375 -6.602 -3.156 1 97.06 57 GLY B C 1
ATOM 2328 O O . GLY B 1 57 ? -8.25 -7.043 -3.373 1 97.06 57 GLY B O 1
ATOM 2329 N N . ALA B 1 58 ? -9.656 -5.312 -2.994 1 97.75 58 ALA B N 1
ATOM 2330 C CA . ALA B 1 58 ? -8.586 -4.328 -3.104 1 97.75 58 ALA B CA 1
ATOM 2331 C C . ALA B 1 58 ? -7.535 -4.543 -2.014 1 97.75 58 ALA B C 1
ATOM 2333 O O . ALA B 1 58 ? -6.336 -4.555 -2.293 1 97.75 58 ALA B O 1
ATOM 2334 N N . MET B 1 59 ? -7.977 -4.758 -0.76 1 97.88 59 MET B N 1
ATOM 2335 C CA . MET B 1 59 ? -7.043 -4.934 0.35 1 97.88 59 MET B CA 1
ATOM 2336 C C . MET B 1 59 ? -6.254 -6.227 0.199 1 97.88 59 MET B C 1
ATOM 2338 O O . MET B 1 59 ? -5.086 -6.297 0.581 1 97.88 59 MET B O 1
ATOM 2342 N N . LEU B 1 60 ? -6.898 -7.262 -0.31 1 97.25 60 LEU B N 1
ATOM 2343 C CA . LEU B 1 60 ? -6.176 -8.5 -0.583 1 97.25 60 LEU B CA 1
ATOM 2344 C C . LEU B 1 60 ? -5.031 -8.258 -1.559 1 97.25 60 LEU B C 1
ATOM 2346 O O . LEU B 1 60 ? -3.914 -8.734 -1.345 1 97.25 60 LEU B O 1
ATOM 2350 N N . GLN B 1 61 ? -5.328 -7.512 -2.623 1 97.44 61 GLN B N 1
ATOM 2351 C CA . GLN B 1 61 ? -4.289 -7.234 -3.611 1 97.44 61 GLN B CA 1
ATOM 2352 C C . GLN B 1 61 ? -3.176 -6.379 -3.016 1 97.44 61 GLN B C 1
ATOM 2354 O O . GLN B 1 61 ? -2.008 -6.527 -3.381 1 97.44 61 GLN B O 1
ATOM 2359 N N . ILE B 1 62 ? -3.549 -5.477 -2.062 1 97.88 62 ILE B N 1
ATOM 2360 C CA . ILE B 1 62 ? -2.535 -4.699 -1.362 1 97.88 62 ILE B CA 1
ATOM 2361 C C . ILE B 1 62 ? -1.663 -5.625 -0.519 1 97.88 62 ILE B C 1
ATOM 2363 O O . ILE B 1 62 ? -0.443 -5.457 -0.459 1 97.88 62 ILE B O 1
ATOM 2367 N N . ALA B 1 63 ? -2.248 -6.586 0.126 1 96.5 63 ALA B N 1
ATOM 2368 C CA . ALA B 1 63 ? -1.504 -7.555 0.925 1 96.5 63 ALA B CA 1
ATOM 2369 C C . ALA B 1 63 ? -0.522 -8.344 0.061 1 96.5 63 ALA B C 1
ATOM 2371 O O . ALA B 1 63 ? 0.647 -8.492 0.421 1 96.5 63 ALA B O 1
ATOM 2372 N N . PHE B 1 64 ? -1.009 -8.773 -1.045 1 95.94 64 PHE B N 1
ATOM 2373 C CA . PHE B 1 64 ? -0.148 -9.516 -1.958 1 95.94 64 PHE B CA 1
ATOM 2374 C C . PHE B 1 64 ? 0.981 -8.633 -2.475 1 95.94 64 PHE B C 1
ATOM 2376 O O . PHE B 1 64 ? 2.125 -9.078 -2.586 1 95.94 64 PHE B O 1
ATOM 2383 N N . LEU B 1 65 ? 0.622 -7.445 -2.842 1 95.31 65 LEU B N 1
ATOM 2384 C CA . LEU B 1 65 ? 1.626 -6.496 -3.312 1 95.31 65 LEU B CA 1
ATOM 2385 C C . LEU B 1 65 ? 2.727 -6.309 -2.275 1 95.31 65 LEU B C 1
ATOM 2387 O O . LEU B 1 65 ? 3.914 -6.352 -2.609 1 95.31 65 LEU B O 1
ATOM 2391 N N . THR B 1 66 ? 2.312 -6.129 -1.007 1 94.19 66 THR B N 1
ATOM 2392 C CA . THR B 1 66 ? 3.248 -5.934 0.094 1 94.19 66 THR B CA 1
ATOM 2393 C C . THR B 1 66 ? 4.172 -7.141 0.24 1 94.19 66 THR B C 1
ATOM 2395 O O . THR B 1 66 ? 5.391 -6.988 0.325 1 94.19 66 THR B O 1
ATOM 2398 N N . PHE B 1 67 ? 3.609 -8.25 0.211 1 93.25 67 PHE B N 1
ATOM 2399 C CA . PHE B 1 67 ? 4.355 -9.492 0.374 1 93.25 67 PHE B CA 1
ATOM 2400 C C . PHE B 1 67 ? 5.301 -9.711 -0.799 1 93.25 67 PHE B C 1
ATOM 2402 O O . PHE B 1 67 ? 6.465 -10.078 -0.606 1 93.25 67 PHE B O 1
ATOM 2409 N N . ARG B 1 68 ? 4.805 -9.484 -1.975 1 93.19 68 ARG B N 1
ATOM 2410 C CA . ARG B 1 68 ? 5.605 -9.68 -3.182 1 93.19 68 ARG B CA 1
ATOM 2411 C C . ARG B 1 68 ? 6.809 -8.742 -3.193 1 93.19 68 ARG B C 1
ATOM 2413 O O . ARG B 1 68 ? 7.902 -9.133 -3.617 1 93.19 68 ARG B O 1
ATOM 2420 N N . TYR B 1 69 ? 6.52 -7.566 -2.811 1 90.88 69 TYR B N 1
ATOM 2421 C CA . TYR B 1 69 ? 7.594 -6.586 -2.762 1 90.88 69 TYR B CA 1
ATOM 2422 C C . TYR B 1 69 ? 8.703 -7.035 -1.821 1 90.88 69 TYR B C 1
ATOM 2424 O O . TYR B 1 69 ? 9.891 -6.906 -2.143 1 90.88 69 TYR B O 1
ATOM 2432 N N . GLN B 1 70 ? 8.359 -7.523 -0.699 1 91 70 GLN B N 1
ATOM 2433 C CA . GLN B 1 70 ? 9.336 -8.039 0.257 1 91 70 GLN B CA 1
ATOM 2434 C C . GLN B 1 70 ? 10.164 -9.164 -0.356 1 91 70 GLN B C 1
ATOM 2436 O O . GLN B 1 70 ? 11.383 -9.203 -0.193 1 91 70 GLN B O 1
ATOM 2441 N N . GLN B 1 71 ? 9.531 -10 -1.056 1 92.19 71 GLN B N 1
ATOM 2442 C CA . GLN B 1 71 ? 10.219 -11.109 -1.703 1 92.19 71 GLN B CA 1
ATOM 2443 C C . GLN B 1 71 ? 11.156 -10.617 -2.799 1 92.19 71 GLN B C 1
ATOM 2445 O O . GLN B 1 71 ? 12.289 -11.094 -2.912 1 92.19 71 GLN B O 1
ATOM 2450 N N . LEU B 1 72 ? 10.648 -9.719 -3.58 1 91.75 72 LEU B N 1
ATOM 2451 C CA . LEU B 1 72 ? 11.406 -9.219 -4.719 1 91.75 72 LEU B CA 1
ATOM 2452 C C . LEU B 1 72 ? 12.688 -8.523 -4.25 1 91.75 72 LEU B C 1
ATOM 2454 O O . LEU B 1 72 ? 13.742 -8.688 -4.863 1 91.75 72 LEU B O 1
ATOM 2458 N N . LYS B 1 73 ? 12.602 -7.809 -3.188 1 89 73 LYS B N 1
ATOM 2459 C CA . LYS B 1 73 ? 13.773 -7.121 -2.643 1 89 73 LYS B CA 1
ATOM 2460 C C . LYS B 1 73 ? 14.867 -8.117 -2.271 1 89 73 LYS B C 1
ATOM 2462 O O . LYS B 1 73 ? 16.062 -7.809 -2.398 1 89 73 LYS B O 1
ATOM 2467 N N . LYS B 1 74 ? 14.477 -9.242 -1.835 1 90.31 74 LYS B N 1
ATOM 2468 C CA . LYS B 1 74 ? 15.445 -10.289 -1.497 1 90.31 74 LYS B CA 1
ATOM 2469 C C . LYS B 1 74 ? 15.93 -11.016 -2.748 1 90.31 74 LYS B C 1
ATOM 2471 O O . LYS B 1 74 ? 17.125 -11.273 -2.898 1 90.31 74 LYS B O 1
ATOM 2476 N N . ALA B 1 75 ? 15.055 -11.227 -3.605 1 92.88 75 ALA B N 1
ATOM 2477 C CA . ALA B 1 75 ? 15.344 -12.039 -4.781 1 92.88 75 ALA B CA 1
ATOM 2478 C C . ALA B 1 75 ? 16.328 -11.328 -5.711 1 92.88 75 ALA B C 1
ATOM 2480 O O . ALA B 1 75 ? 17.188 -11.969 -6.328 1 92.88 75 ALA B O 1
ATOM 2481 N N . VAL B 1 76 ? 16.234 -10.008 -5.805 1 91.06 76 VAL B N 1
ATOM 2482 C CA . VAL B 1 76 ? 17.016 -9.258 -6.781 1 91.06 76 VAL B CA 1
ATOM 2483 C C . VAL B 1 76 ? 18.484 -9.234 -6.359 1 91.06 76 VAL B C 1
ATOM 2485 O O . VAL B 1 76 ? 19.359 -8.891 -7.156 1 91.06 76 VAL B O 1
ATOM 2488 N N . THR B 1 77 ? 18.75 -9.617 -5.145 1 87.88 77 THR B N 1
ATOM 2489 C CA . THR B 1 77 ? 20.125 -9.648 -4.672 1 87.88 77 THR B CA 1
ATOM 2490 C C . THR B 1 77 ? 20.75 -11.016 -4.934 1 87.88 77 THR B C 1
ATOM 2492 O O . THR B 1 77 ? 21.938 -11.219 -4.684 1 87.88 77 THR B O 1
ATOM 2495 N N . GLN B 1 78 ? 19.922 -11.945 -5.438 1 89.19 78 GLN B N 1
ATOM 2496 C CA . GLN B 1 78 ? 20.406 -13.281 -5.75 1 89.19 78 GLN B CA 1
ATOM 2497 C C . GLN B 1 78 ? 20.844 -13.375 -7.207 1 89.19 78 GLN B C 1
ATOM 2499 O O . GLN B 1 78 ? 20.375 -12.617 -8.055 1 89.19 78 GLN B O 1
ATOM 2504 N N . GLU B 1 79 ? 21.766 -14.297 -7.422 1 84.69 79 GLU B N 1
ATOM 2505 C CA . GLU B 1 79 ? 22.188 -14.547 -8.797 1 84.69 79 GLU B CA 1
ATOM 2506 C C . GLU B 1 79 ? 21.078 -15.234 -9.594 1 84.69 79 GLU B C 1
ATOM 2508 O O . GLU B 1 79 ? 20.875 -14.93 -10.773 1 84.69 79 GLU B O 1
ATOM 2513 N N . ASN B 1 80 ? 20.469 -16.219 -8.938 1 91.12 80 ASN B N 1
ATOM 2514 C CA . ASN B 1 80 ? 19.344 -16.969 -9.492 1 91.12 80 ASN B CA 1
ATOM 2515 C C . ASN B 1 80 ? 18.172 -17.031 -8.523 1 91.12 80 ASN B C 1
ATOM 2517 O O . ASN B 1 80 ? 18.359 -17.109 -7.305 1 91.12 80 ASN B O 1
ATOM 2521 N N . ALA B 1 81 ? 17.078 -16.734 -9.055 1 95.12 81 ALA B N 1
ATOM 2522 C CA . ALA B 1 81 ? 15.883 -16.828 -8.219 1 95.12 81 ALA B CA 1
ATOM 2523 C C . ALA B 1 81 ? 14.688 -17.328 -9.023 1 95.12 81 ALA B C 1
ATOM 2525 O O . ALA B 1 81 ? 14.508 -16.938 -10.18 1 95.12 81 ALA B O 1
ATOM 2526 N N . ILE B 1 82 ? 13.961 -18.219 -8.391 1 97.81 82 ILE B N 1
ATOM 2527 C CA . ILE B 1 82 ? 12.711 -18.703 -8.969 1 97.81 82 ILE B CA 1
ATOM 2528 C C . ILE B 1 82 ? 11.539 -18.266 -8.094 1 97.81 82 ILE B C 1
ATOM 2530 O O . ILE B 1 82 ? 11.492 -18.578 -6.902 1 97.81 82 ILE B O 1
ATOM 2534 N N . MET B 1 83 ? 10.633 -17.562 -8.695 1 96.81 83 MET B N 1
ATOM 2535 C CA . MET B 1 83 ? 9.484 -17.016 -7.977 1 96.81 83 MET B CA 1
ATOM 2536 C C . MET B 1 83 ? 8.195 -17.688 -8.43 1 96.81 83 MET B C 1
ATOM 2538 O O . MET B 1 83 ? 7.895 -17.734 -9.625 1 96.81 83 MET B O 1
ATOM 2542 N N . ASP B 1 84 ? 7.395 -18.172 -7.508 1 96.19 84 ASP B N 1
ATOM 2543 C CA . ASP B 1 84 ? 6.168 -18.859 -7.906 1 96.19 84 ASP B CA 1
ATOM 2544 C C . ASP B 1 84 ? 5.027 -17.875 -8.109 1 96.19 84 ASP B C 1
ATOM 2546 O O . ASP B 1 84 ? 3.867 -18.266 -8.234 1 96.19 84 ASP B O 1
ATOM 2550 N N . SER B 1 85 ? 5.305 -16.625 -8 1 90.19 85 SER B N 1
ATOM 2551 C CA . SER B 1 85 ? 4.434 -15.508 -8.328 1 90.19 85 SER B CA 1
ATOM 2552 C C . SER B 1 85 ? 5.242 -14.242 -8.617 1 90.19 85 SER B C 1
ATOM 2554 O O . SER B 1 85 ? 6.465 -14.305 -8.75 1 90.19 85 SER B O 1
ATOM 2556 N N . SER B 1 86 ? 4.555 -13.172 -9.031 1 91.25 86 SER B N 1
ATOM 2557 C CA . SER B 1 86 ? 5.207 -11.93 -9.43 1 91.25 86 SER B CA 1
ATOM 2558 C C . SER B 1 86 ? 4.262 -10.742 -9.297 1 91.25 86 SER B C 1
ATOM 2560 O O . SER B 1 86 ? 3.059 -10.922 -9.094 1 91.25 86 SER B O 1
ATOM 2562 N N . LEU B 1 87 ? 4.891 -9.609 -9.367 1 90.06 87 LEU B N 1
ATOM 2563 C CA . LEU B 1 87 ? 4.082 -8.391 -9.43 1 90.06 87 LEU B CA 1
ATOM 2564 C C . LEU B 1 87 ? 3.205 -8.391 -10.68 1 90.06 87 LEU B C 1
ATOM 2566 O O . LEU B 1 87 ? 2.115 -7.812 -10.68 1 90.06 87 LEU B O 1
ATOM 2570 N N . GLU B 1 88 ? 3.648 -9.148 -11.711 1 90.31 88 GLU B N 1
ATOM 2571 C CA . GLU B 1 88 ? 2.852 -9.32 -12.922 1 90.31 88 GLU B CA 1
ATOM 2572 C C . GLU B 1 88 ? 1.574 -10.102 -12.633 1 90.31 88 GLU B C 1
ATOM 2574 O O . GLU B 1 88 ? 0.49 -9.719 -13.078 1 90.31 88 GLU B O 1
ATOM 2579 N N . SER B 1 89 ? 1.776 -11.141 -11.945 1 93.44 89 SER B N 1
ATOM 2580 C CA . SER B 1 89 ? 0.628 -11.953 -11.555 1 93.44 89 SER B CA 1
ATOM 2581 C C . SER B 1 89 ? -0.346 -11.156 -10.695 1 93.44 89 SER B C 1
ATOM 2583 O O . SER B 1 89 ? -1.562 -11.258 -10.867 1 93.44 89 SER B O 1
ATOM 2585 N N . ASP B 1 90 ? 0.179 -10.414 -9.781 1 94.25 90 ASP B N 1
ATOM 2586 C CA . ASP B 1 90 ? -0.655 -9.594 -8.906 1 94.25 90 ASP B CA 1
ATOM 2587 C C . ASP B 1 90 ? -1.482 -8.594 -9.719 1 94.25 90 ASP B C 1
ATOM 2589 O O . ASP B 1 90 ? -2.648 -8.352 -9.398 1 94.25 90 ASP B O 1
ATOM 2593 N N . PHE B 1 91 ? -0.857 -8.094 -10.727 1 93.94 91 PHE B N 1
ATOM 2594 C CA . PHE B 1 91 ? -1.561 -7.137 -11.578 1 93.94 91 PHE B CA 1
ATOM 2595 C C . PHE B 1 91 ? -2.68 -7.824 -12.352 1 93.94 91 PHE B C 1
ATOM 2597 O O . PHE B 1 91 ? -3.766 -7.262 -12.508 1 93.94 91 PHE B O 1
ATOM 2604 N N . VAL B 1 92 ? -2.449 -9.016 -12.875 1 96.69 92 VAL B N 1
ATOM 2605 C CA . VAL B 1 92 ? -3.479 -9.781 -13.57 1 96.69 92 VAL B CA 1
ATOM 2606 C C . VAL B 1 92 ? -4.684 -9.984 -12.656 1 96.69 92 VAL B C 1
ATOM 2608 O O . VAL B 1 92 ? -5.824 -9.773 -13.062 1 96.69 92 VAL B O 1
ATOM 2611 N N . MET B 1 93 ? -4.391 -10.336 -11.422 1 97.12 93 MET B N 1
ATOM 2612 C CA . MET B 1 93 ? -5.449 -10.586 -10.445 1 97.12 93 MET B CA 1
ATOM 2613 C C . MET B 1 93 ? -6.223 -9.305 -10.148 1 97.12 93 MET B C 1
ATOM 2615 O O . MET B 1 93 ? -7.453 -9.297 -10.195 1 97.12 93 MET B O 1
ATOM 2619 N N . ALA B 1 94 ? -5.516 -8.219 -9.891 1 97.69 94 ALA B N 1
ATOM 2620 C CA . ALA B 1 94 ? -6.164 -6.941 -9.586 1 97.69 94 ALA B CA 1
ATOM 2621 C C . ALA B 1 94 ? -7.012 -6.465 -10.766 1 97.69 94 ALA B C 1
ATOM 2623 O O . ALA B 1 94 ? -8.141 -6 -10.578 1 97.69 94 ALA B O 1
ATOM 2624 N N . SER B 1 95 ? -6.465 -6.629 -11.969 1 97.56 95 SER B N 1
ATOM 2625 C CA . SER B 1 95 ? -7.141 -6.16 -13.172 1 97.56 95 SER B CA 1
ATOM 2626 C C . SER B 1 95 ? -8.43 -6.93 -13.414 1 97.56 95 SER B C 1
ATOM 2628 O O . SER B 1 95 ? -9.461 -6.332 -13.758 1 97.56 95 SER B O 1
ATOM 2630 N N . GLN B 1 96 ? -8.359 -8.219 -13.258 1 97.62 96 GLN B N 1
ATOM 2631 C CA . GLN B 1 96 ? -9.578 -8.992 -13.516 1 97.62 96 GLN B CA 1
ATOM 2632 C C . GLN B 1 96 ? -10.633 -8.711 -12.453 1 97.62 96 GLN B C 1
ATOM 2634 O O . GLN B 1 96 ? -11.828 -8.695 -12.758 1 97.62 96 GLN B O 1
ATOM 2639 N N . LEU B 1 97 ? -10.281 -8.508 -11.172 1 97.62 97 LEU B N 1
ATOM 2640 C CA . LEU B 1 97 ? -11.227 -8.133 -10.125 1 97.62 97 LEU B CA 1
ATOM 2641 C C . LEU B 1 97 ? -11.867 -6.785 -10.438 1 97.62 97 LEU B C 1
ATOM 2643 O O . LEU B 1 97 ? -13.062 -6.594 -10.211 1 97.62 97 LEU B O 1
ATOM 2647 N N . HIS B 1 98 ? -11.055 -5.863 -10.938 1 98.25 98 HIS B N 1
ATOM 2648 C CA . HIS B 1 98 ? -11.562 -4.551 -11.328 1 98.25 98 HIS B CA 1
ATOM 2649 C C . HIS B 1 98 ? -12.531 -4.664 -12.5 1 98.25 98 HIS B C 1
ATOM 2651 O O . HIS B 1 98 ? -13.633 -4.102 -12.453 1 98.25 98 HIS B O 1
ATOM 2657 N N . LYS B 1 99 ? -12.102 -5.395 -13.516 1 97.12 99 LYS B N 1
ATOM 2658 C CA . LYS B 1 99 ? -12.906 -5.586 -14.719 1 97.12 99 LYS B CA 1
ATOM 2659 C C . LYS B 1 99 ? -14.281 -6.145 -14.375 1 97.12 99 LYS B C 1
ATOM 2661 O O . LYS B 1 99 ? -15.273 -5.809 -15.016 1 97.12 99 LYS B O 1
ATOM 2666 N N . HIS B 1 100 ? -14.367 -6.879 -13.352 1 96 100 HIS B N 1
ATOM 2667 C CA . HIS B 1 100 ? -15.609 -7.559 -13.016 1 96 100 HIS B CA 1
ATOM 2668 C C . HIS B 1 100 ? -16.297 -6.906 -11.82 1 96 100 HIS B C 1
ATOM 2670 O O . HIS B 1 100 ? -17.141 -7.523 -11.172 1 96 100 HIS B O 1
ATOM 2676 N N . GLY B 1 101 ? -15.836 -5.742 -11.422 1 95.56 101 GLY B N 1
ATOM 2677 C CA . G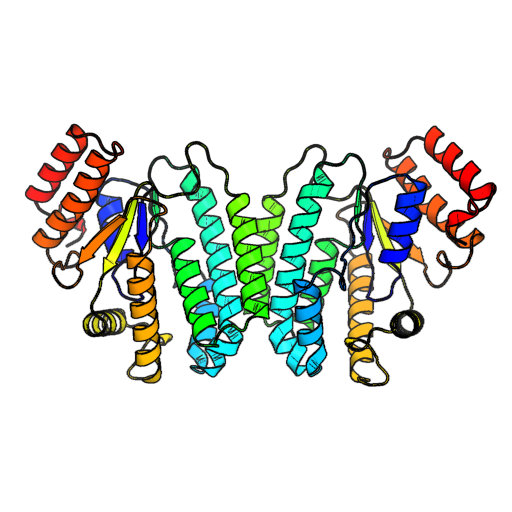LY B 1 101 ? -16.547 -4.895 -10.484 1 95.56 101 GLY B CA 1
ATOM 2678 C C . GLY B 1 101 ? -16.281 -5.242 -9.031 1 95.56 101 GLY B C 1
ATOM 2679 O O . GLY B 1 101 ? -16.953 -4.746 -8.133 1 95.56 101 GLY B O 1
ATOM 2680 N N . GLU B 1 102 ? -15.336 -6.074 -8.75 1 96.31 102 GLU B N 1
ATOM 2681 C CA . GLU B 1 102 ? -15.016 -6.469 -7.383 1 96.31 102 GLU B CA 1
ATOM 2682 C C . GLU B 1 102 ? -13.953 -5.559 -6.781 1 96.31 102 GLU B C 1
ATOM 2684 O O . GLU B 1 102 ? -13.758 -5.547 -5.566 1 96.31 102 GLU B O 1
ATOM 2689 N N . ILE B 1 103 ? -13.32 -4.77 -7.586 1 97.56 103 ILE B N 1
ATOM 2690 C CA . ILE B 1 103 ? -12.547 -3.6 -7.195 1 97.56 103 ILE B CA 1
ATOM 2691 C C . ILE B 1 103 ? -13.016 -2.383 -7.992 1 97.56 103 ILE B C 1
ATOM 2693 O O . ILE B 1 103 ? -12.93 -2.371 -9.227 1 97.56 103 ILE B O 1
ATOM 2697 N N . ASP B 1 104 ? -13.531 -1.422 -7.348 1 97.12 104 ASP B N 1
ATOM 2698 C CA . ASP B 1 104 ? -14.078 -0.28 -8.078 1 97.12 104 ASP B CA 1
ATOM 2699 C C . ASP B 1 104 ? -12.961 0.628 -8.586 1 97.12 104 ASP B C 1
ATOM 2701 O O . ASP B 1 104 ? -11.781 0.404 -8.281 1 97.12 104 ASP B O 1
ATOM 2705 N N . ASP B 1 105 ? -13.25 1.67 -9.359 1 97.38 105 ASP B N 1
ATOM 2706 C CA . ASP B 1 105 ? -12.281 2.529 -10.039 1 97.38 105 ASP B CA 1
ATOM 2707 C C . ASP B 1 105 ? -11.375 3.24 -9.039 1 97.38 105 ASP B C 1
ATOM 2709 O O . ASP B 1 105 ? -10.172 3.354 -9.25 1 97.38 105 ASP B O 1
ATOM 2713 N N . ILE B 1 106 ? -11.922 3.703 -7.996 1 97 106 ILE B N 1
ATOM 2714 C CA . ILE B 1 106 ? -11.195 4.512 -7.027 1 97 106 ILE B CA 1
ATOM 2715 C C . ILE B 1 106 ? -10.141 3.654 -6.324 1 97 106 ILE B C 1
ATOM 2717 O O . ILE B 1 106 ? -8.969 4.02 -6.277 1 97 106 ILE B O 1
ATOM 2721 N N . ASP B 1 107 ? -10.586 2.48 -5.824 1 98.06 107 ASP B N 1
ATOM 2722 C CA . ASP B 1 107 ? -9.656 1.57 -5.152 1 98.06 107 ASP B CA 1
ATOM 2723 C C . ASP B 1 107 ? -8.602 1.05 -6.121 1 98.06 107 ASP B C 1
ATOM 2725 O O . ASP B 1 107 ? -7.434 0.905 -5.75 1 98.06 107 ASP B O 1
ATOM 2729 N N . TYR B 1 108 ? -9.023 0.766 -7.305 1 98.25 108 TYR B N 1
ATOM 2730 C CA . TYR B 1 108 ? -8.086 0.281 -8.312 1 98.25 108 TYR B CA 1
ATOM 2731 C C . TYR B 1 108 ? -7.012 1.322 -8.609 1 98.25 108 TYR B C 1
ATOM 2733 O O . TYR B 1 108 ? -5.84 0.982 -8.773 1 98.25 108 TYR B O 1
ATOM 2741 N N . ASN B 1 109 ? -7.406 2.537 -8.672 1 97.62 109 ASN B N 1
ATOM 2742 C CA . ASN B 1 109 ? -6.449 3.615 -8.898 1 97.62 109 ASN B CA 1
ATOM 2743 C C . ASN B 1 109 ? -5.422 3.693 -7.77 1 97.62 109 ASN B C 1
ATOM 2745 O O . ASN B 1 109 ? -4.23 3.885 -8.023 1 97.62 109 ASN B O 1
ATOM 2749 N N . VAL B 1 110 ? -5.844 3.531 -6.543 1 97.62 110 VAL B N 1
ATOM 2750 C CA . VAL B 1 110 ? -4.922 3.506 -5.41 1 97.62 110 VAL B CA 1
ATOM 2751 C C . VAL B 1 110 ? -3.936 2.352 -5.574 1 97.62 110 VAL B C 1
ATOM 2753 O O . VAL B 1 110 ? -2.725 2.539 -5.434 1 97.62 110 VAL B O 1
ATOM 2756 N N . TYR B 1 111 ? -4.461 1.17 -5.902 1 98.19 111 TYR B N 1
ATOM 2757 C CA . TYR B 1 111 ? -3.633 -0.02 -6.066 1 98.19 111 TYR B CA 1
ATOM 2758 C C . TYR B 1 111 ? -2.576 0.194 -7.145 1 98.19 111 TYR B C 1
ATOM 2760 O O . TYR B 1 111 ? -1.393 -0.073 -6.922 1 98.19 111 TYR B O 1
ATOM 2768 N N . VAL B 1 112 ? -3.014 0.703 -8.289 1 97.38 112 VAL B N 1
ATOM 2769 C CA . VAL B 1 112 ? -2.113 0.864 -9.422 1 97.38 112 VAL B CA 1
ATOM 2770 C C . VAL B 1 112 ? -1.035 1.892 -9.086 1 97.38 112 VAL B C 1
ATOM 2772 O O . VAL B 1 112 ? 0.145 1.68 -9.375 1 97.38 112 VAL B O 1
ATOM 2775 N N . THR B 1 113 ? -1.425 2.949 -8.469 1 96.12 113 THR B N 1
ATOM 2776 C CA . THR B 1 113 ? -0.478 3.998 -8.102 1 96.12 113 THR B CA 1
ATOM 2777 C C . THR B 1 113 ? 0.559 3.471 -7.113 1 96.12 113 THR B C 1
ATOM 2779 O O . THR B 1 113 ? 1.76 3.688 -7.293 1 96.12 113 THR B O 1
ATOM 2782 N N . LEU B 1 114 ? 0.069 2.771 -6.109 1 96.38 114 LEU B N 1
ATOM 2783 C CA . LEU B 1 114 ? 0.973 2.186 -5.125 1 96.38 114 LEU B CA 1
ATOM 2784 C C . LEU B 1 114 ? 1.915 1.183 -5.781 1 96.38 114 LEU B C 1
ATOM 2786 O O . LEU B 1 114 ? 3.119 1.192 -5.52 1 96.38 114 LEU B O 1
ATOM 2790 N N . SER B 1 115 ? 1.342 0.313 -6.59 1 94.69 115 SER B N 1
ATOM 2791 C CA . SER B 1 115 ? 2.139 -0.699 -7.277 1 94.69 115 SER B CA 1
ATOM 2792 C C . SER B 1 115 ? 3.256 -0.061 -8.094 1 94.69 115 SER B C 1
ATOM 2794 O O . SER B 1 115 ? 4.406 -0.502 -8.039 1 94.69 115 SER B O 1
ATOM 2796 N N . GLN B 1 116 ? 2.934 0.972 -8.812 1 91.75 116 GLN B N 1
ATOM 2797 C CA . GLN B 1 116 ? 3.922 1.676 -9.625 1 91.75 116 GLN B CA 1
ATOM 2798 C C . GLN B 1 116 ? 5.008 2.295 -8.75 1 91.75 116 GLN B C 1
ATOM 2800 O O . GLN B 1 116 ? 6.199 2.195 -9.062 1 91.75 116 GLN B O 1
ATOM 2805 N N . GLU B 1 117 ? 4.609 2.889 -7.672 1 89.62 117 GLU B N 1
ATOM 2806 C CA . GLU B 1 117 ? 5.57 3.502 -6.754 1 89.62 117 GLU B CA 1
ATOM 2807 C C . GLU B 1 117 ? 6.52 2.459 -6.172 1 89.62 117 GLU B C 1
ATOM 2809 O O . GLU B 1 117 ? 7.727 2.684 -6.102 1 89.62 117 GLU B O 1
ATOM 2814 N N . MET B 1 118 ? 5.996 1.367 -5.758 1 89 118 MET B N 1
ATOM 2815 C CA . MET B 1 118 ? 6.797 0.323 -5.125 1 89 118 MET B CA 1
ATOM 2816 C C . MET B 1 118 ? 7.754 -0.309 -6.133 1 89 118 MET B C 1
ATOM 2818 O O . MET B 1 118 ? 8.914 -0.578 -5.809 1 89 118 MET B O 1
ATOM 2822 N N . GLN B 1 119 ? 7.277 -0.501 -7.312 1 85.88 119 GLN B N 1
ATOM 2823 C CA . GLN B 1 119 ? 8.125 -1.104 -8.336 1 85.88 119 GLN B CA 1
ATOM 2824 C C . GLN B 1 119 ? 9.281 -0.185 -8.703 1 85.88 119 GLN B C 1
ATOM 2826 O O . GLN B 1 119 ? 10.391 -0.654 -8.984 1 85.88 119 GLN B O 1
ATOM 2831 N N . SER B 1 120 ? 9.047 1.099 -8.68 1 84.19 120 SER B N 1
ATOM 2832 C CA . SER B 1 120 ? 10.07 2.072 -9.047 1 84.19 120 SER B CA 1
ATOM 2833 C C . SER B 1 120 ? 11.203 2.092 -8.016 1 84.19 120 SER B C 1
ATOM 2835 O O . SER B 1 120 ? 12.289 2.59 -8.305 1 84.19 120 SER B O 1
ATOM 2837 N N . ASN B 1 121 ? 10.969 1.493 -6.941 1 81.06 121 ASN B N 1
ATOM 2838 C CA . ASN B 1 121 ? 11.961 1.531 -5.871 1 81.06 121 ASN B CA 1
ATOM 2839 C C . ASN B 1 121 ? 12.75 0.228 -5.793 1 81.06 121 ASN B C 1
ATOM 2841 O O . ASN B 1 121 ? 13.633 0.085 -4.949 1 81.06 121 ASN B O 1
ATOM 2845 N N . VAL B 1 122 ? 12.336 -0.69 -6.555 1 79.56 122 VAL B N 1
ATOM 2846 C CA . VAL B 1 122 ? 13.102 -1.933 -6.578 1 79.56 122 VAL B CA 1
ATOM 2847 C C . VAL B 1 122 ? 14.328 -1.773 -7.48 1 79.56 122 VAL B C 1
ATOM 2849 O O . VAL B 1 122 ? 14.188 -1.486 -8.672 1 79.56 122 VAL B O 1
ATOM 2852 N N . ASN B 1 123 ? 15.453 -1.633 -6.824 1 71.19 123 ASN B N 1
ATOM 2853 C CA . ASN B 1 123 ? 16.703 -1.49 -7.566 1 71.19 123 ASN B CA 1
ATOM 2854 C C . ASN B 1 123 ? 17.703 -2.578 -7.188 1 71.19 123 ASN B C 1
ATOM 2856 O O . ASN B 1 123 ? 17.703 -3.066 -6.059 1 71.19 123 ASN B O 1
ATOM 2860 N N . GLY B 1 124 ? 18.172 -3.189 -8.133 1 66.31 124 GLY B N 1
ATOM 2861 C CA . GLY B 1 124 ? 19.219 -4.16 -7.906 1 66.31 124 GLY B CA 1
ATOM 2862 C C . GLY B 1 124 ? 20.031 -4.461 -9.156 1 66.31 124 GLY B C 1
ATOM 2863 O O . GLY B 1 124 ? 19.594 -4.184 -10.273 1 66.31 124 GLY B O 1
ATOM 2864 N N . SER B 1 125 ? 21.328 -4.508 -8.977 1 64.88 125 SER B N 1
ATOM 2865 C CA . SER B 1 125 ? 22.219 -5.02 -10.016 1 64.88 125 SER B CA 1
ATOM 2866 C C . SER B 1 125 ? 22.469 -6.516 -9.852 1 64.88 125 SER B C 1
ATOM 2868 O O . SER B 1 125 ? 22.797 -6.98 -8.758 1 64.88 125 SER B O 1
ATOM 2870 N N . PRO B 1 126 ? 22.062 -7.324 -10.969 1 64.75 126 PRO B N 1
ATOM 2871 C CA . PRO B 1 126 ? 21.781 -7.043 -12.383 1 64.75 126 PRO B CA 1
ATOM 2872 C C . PRO B 1 126 ? 20.297 -6.891 -12.672 1 64.75 126 PRO B C 1
ATOM 2874 O O . PRO B 1 126 ? 19.891 -6.844 -13.844 1 64.75 126 PRO B O 1
ATOM 2877 N N . TRP B 1 127 ? 19.5 -6.77 -11.766 1 75.56 127 TRP B N 1
ATOM 2878 C CA . TRP B 1 127 ? 18.047 -6.699 -11.977 1 75.56 127 TRP B CA 1
ATOM 2879 C C . TRP B 1 127 ? 17.688 -5.473 -12.805 1 75.56 127 TRP B C 1
ATOM 2881 O O . TRP B 1 127 ? 18.062 -4.352 -12.469 1 75.56 127 TRP B O 1
ATOM 2891 N N . ASN B 1 128 ? 17.031 -5.746 -13.93 1 76.5 128 ASN B N 1
ATOM 2892 C CA . ASN B 1 128 ? 16.672 -4.68 -14.852 1 76.5 128 ASN B CA 1
ATOM 2893 C C . ASN B 1 128 ? 15.18 -4.328 -14.75 1 76.5 128 ASN B C 1
ATOM 2895 O O . ASN B 1 128 ? 14.633 -3.676 -15.633 1 76.5 128 ASN B O 1
ATOM 2899 N N . GLY B 1 129 ? 14.523 -4.91 -13.711 1 81.94 129 GLY B N 1
ATOM 2900 C CA . GLY B 1 129 ? 13.109 -4.633 -13.523 1 81.94 129 GLY B CA 1
ATOM 2901 C C . GLY B 1 129 ? 12.211 -5.73 -14.055 1 81.94 129 GLY B C 1
ATOM 2902 O O . GLY B 1 129 ? 10.992 -5.688 -13.867 1 81.94 129 GLY B O 1
ATOM 2903 N N . LEU B 1 130 ? 12.867 -6.746 -14.695 1 89.12 130 LEU B N 1
ATOM 2904 C CA . LEU B 1 130 ? 12.109 -7.809 -15.344 1 89.12 130 LEU B CA 1
ATOM 2905 C C . LEU B 1 130 ? 12.758 -9.164 -15.109 1 89.12 130 LEU B C 1
ATOM 2907 O O . LEU B 1 130 ? 13.969 -9.242 -14.867 1 89.12 130 LEU B O 1
ATOM 2911 N N . PRO B 1 131 ? 11.945 -10.195 -15.148 1 93.56 131 PRO B N 1
ATOM 2912 C CA . PRO B 1 131 ? 12.578 -11.516 -15.117 1 93.56 131 PRO B CA 1
ATOM 2913 C C . PRO B 1 131 ? 13.344 -11.836 -16.391 1 93.56 131 PRO B C 1
ATOM 2915 O O . PRO B 1 131 ? 13.078 -11.242 -17.438 1 93.56 131 PRO B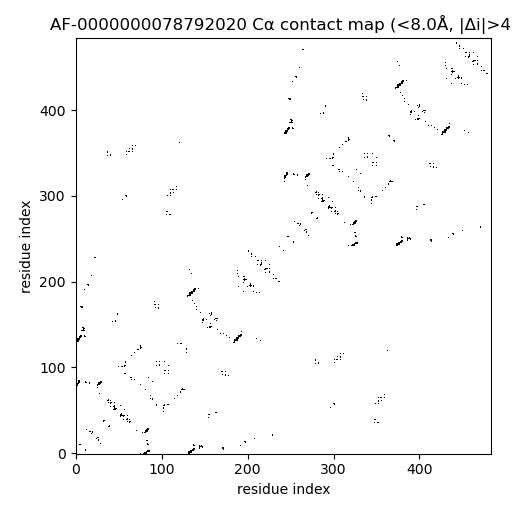 O 1
ATOM 2918 N N . ASP B 1 132 ? 14.312 -12.734 -16.25 1 95 132 ASP B N 1
ATOM 2919 C CA . ASP B 1 132 ? 14.969 -13.25 -17.438 1 95 132 ASP B CA 1
ATOM 2920 C C . ASP B 1 132 ? 14.008 -14.109 -18.266 1 95 132 ASP B C 1
ATOM 2922 O O . ASP B 1 132 ? 14.055 -14.094 -19.5 1 95 132 ASP B O 1
ATOM 2926 N N . LEU B 1 133 ? 13.156 -14.805 -17.562 1 97.12 133 LEU B N 1
ATOM 2927 C CA . LEU B 1 133 ? 12.203 -15.688 -18.219 1 97.12 133 LEU B CA 1
ATOM 2928 C C . LEU B 1 133 ? 10.906 -15.781 -17.422 1 97.12 133 LEU B C 1
ATOM 2930 O O . LEU B 1 133 ? 10.938 -15.953 -16.203 1 97.12 133 LEU B O 1
ATOM 2934 N N . ALA B 1 134 ? 9.828 -15.609 -18.094 1 97.75 134 ALA B N 1
ATOM 2935 C CA . ALA B 1 134 ? 8.508 -15.922 -17.562 1 97.75 134 ALA B CA 1
ATOM 2936 C C . ALA B 1 134 ? 8.023 -17.281 -18.047 1 97.75 134 ALA B C 1
ATOM 2938 O O . ALA B 1 134 ? 8.086 -17.578 -19.234 1 97.75 134 ALA B O 1
ATOM 2939 N N . VAL B 1 135 ? 7.66 -18.094 -17.125 1 98.5 135 VAL B N 1
ATOM 2940 C CA . VAL B 1 135 ? 7.074 -19.391 -17.453 1 98.5 135 VAL B CA 1
ATOM 2941 C C . VAL B 1 135 ? 5.578 -19.375 -17.141 1 98.5 135 VAL B C 1
ATOM 2943 O O . VAL B 1 135 ? 5.18 -19.328 -15.977 1 98.5 135 VAL B O 1
ATOM 2946 N N . TYR B 1 136 ? 4.766 -19.453 -18.172 1 98.56 136 TYR B N 1
ATOM 2947 C CA . TYR B 1 136 ? 3.314 -19.469 -18.031 1 98.56 136 TYR B CA 1
ATOM 2948 C C . TYR B 1 136 ? 2.785 -20.891 -18.031 1 98.56 136 TYR B C 1
ATOM 2950 O O . TYR B 1 136 ? 2.998 -21.641 -19 1 98.56 136 TYR B O 1
ATOM 2958 N N . LEU B 1 137 ? 2.139 -21.266 -16.969 1 98.44 137 LEU B N 1
ATOM 2959 C CA . LEU B 1 137 ? 1.483 -22.578 -16.891 1 98.44 137 LEU B CA 1
ATOM 2960 C C . LEU B 1 137 ? 0.042 -22.484 -17.391 1 98.44 137 LEU B C 1
ATOM 2962 O O . LEU B 1 137 ? -0.845 -22.062 -16.641 1 98.44 137 LEU B O 1
ATOM 2966 N N . LYS B 1 138 ? -0.129 -22.922 -18.578 1 98.5 138 LYS B N 1
ATOM 2967 C CA . LYS B 1 138 ? -1.471 -22.953 -19.141 1 98.5 138 LYS B CA 1
ATOM 2968 C C . LYS B 1 138 ? -2.221 -24.219 -18.719 1 98.5 138 LYS B C 1
ATOM 2970 O O . LYS B 1 138 ? -1.712 -25.328 -18.875 1 98.5 138 LYS B O 1
ATOM 2975 N N . ILE B 1 139 ? -3.402 -24.016 -18.219 1 98.19 139 ILE B N 1
ATOM 2976 C CA . ILE B 1 139 ? -4.168 -25.156 -17.734 1 98.19 139 ILE B CA 1
ATOM 2977 C C . ILE B 1 139 ? -5.637 -25 -18.125 1 98.19 139 ILE B C 1
ATOM 2979 O O . ILE B 1 139 ? -6.191 -23.906 -18.047 1 98.19 139 ILE B O 1
ATOM 2983 N N . ASP B 1 140 ? -6.18 -26.094 -18.516 1 97.19 140 ASP B N 1
ATOM 2984 C CA . ASP B 1 140 ? -7.605 -26.109 -18.828 1 97.19 140 ASP B CA 1
ATOM 2985 C C . ASP B 1 140 ? -8.438 -25.828 -17.578 1 97.19 140 ASP B C 1
ATOM 2987 O O . ASP B 1 140 ? -8.164 -26.359 -16.5 1 97.19 140 ASP B O 1
ATOM 2991 N N . PRO B 1 141 ? -9.555 -25.062 -17.781 1 97.06 141 PRO B N 1
ATOM 2992 C CA . PRO B 1 141 ? -10.367 -24.688 -16.625 1 97.06 141 PRO B CA 1
ATOM 2993 C C . PRO B 1 141 ? -10.852 -25.906 -15.82 1 97.06 141 PRO B C 1
ATOM 2995 O O . PRO B 1 141 ? -10.875 -25.859 -14.586 1 97.06 141 PRO B O 1
ATOM 2998 N N . ASP B 1 142 ? -11.242 -26.938 -16.516 1 96.5 142 ASP B N 1
ATOM 2999 C CA . ASP B 1 142 ? -11.734 -28.125 -15.805 1 96.5 142 ASP B CA 1
ATOM 3000 C C . ASP B 1 142 ? -10.602 -28.812 -15.047 1 96.5 142 ASP B C 1
ATOM 3002 O O . ASP B 1 142 ? -10.781 -29.234 -13.898 1 96.5 142 ASP B O 1
ATOM 3006 N N . HIS B 1 143 ? -9.508 -28.969 -15.703 1 96.88 143 HIS B N 1
ATOM 3007 C CA . HIS B 1 143 ? -8.336 -29.516 -15.047 1 96.88 143 HIS B CA 1
ATOM 3008 C C . HIS B 1 143 ? -7.922 -28.672 -13.844 1 96.88 143 HIS B C 1
ATOM 3010 O O . HIS B 1 143 ? -7.543 -29.203 -12.805 1 96.88 143 HIS B O 1
ATOM 3016 N N . GLU B 1 144 ? -7.996 -27.375 -14 1 96.75 144 GLU B N 1
ATOM 3017 C CA . GLU B 1 144 ? -7.688 -26.438 -12.922 1 96.75 144 GLU B CA 1
ATOM 3018 C C . GLU B 1 144 ? -8.57 -26.703 -11.703 1 96.75 144 GLU B C 1
ATOM 3020 O O . GLU B 1 144 ? -8.086 -26.703 -10.57 1 96.75 144 GLU B O 1
ATOM 3025 N N . LEU B 1 145 ? -9.844 -26.891 -11.945 1 96.56 145 LEU B N 1
ATOM 3026 C CA . LEU B 1 145 ? -10.781 -27.141 -10.859 1 96.56 145 LEU B CA 1
ATOM 3027 C C . LEU B 1 145 ? -10.43 -28.438 -10.133 1 96.56 145 LEU B C 1
ATOM 3029 O O . LEU B 1 145 ? -10.523 -28.516 -8.906 1 96.56 145 LEU B O 1
ATOM 3033 N N . ASP B 1 146 ? -10.016 -29.422 -10.914 1 95.69 146 ASP B N 1
ATOM 3034 C CA . ASP B 1 146 ? -9.578 -30.672 -10.32 1 95.69 146 ASP B CA 1
ATOM 3035 C C . ASP B 1 146 ? -8.375 -30.453 -9.398 1 95.69 146 ASP B C 1
ATOM 3037 O O . ASP B 1 146 ? -8.32 -31.016 -8.297 1 95.69 146 ASP B O 1
ATOM 3041 N N . GLU B 1 147 ? -7.473 -29.688 -9.875 1 95.25 147 GLU B N 1
ATOM 3042 C CA . GLU B 1 147 ? -6.277 -29.406 -9.078 1 95.25 147 GLU B CA 1
ATOM 3043 C C . GLU B 1 147 ? -6.625 -28.672 -7.801 1 95.25 147 GLU B C 1
ATOM 3045 O O . GLU B 1 147 ? -6.082 -28.969 -6.734 1 95.25 147 GLU B O 1
ATOM 3050 N N . ILE B 1 148 ? -7.531 -27.672 -7.887 1 94.56 148 ILE B N 1
ATOM 3051 C CA . ILE B 1 148 ? -7.949 -26.891 -6.727 1 94.56 148 ILE B CA 1
ATOM 3052 C C . ILE B 1 148 ? -8.602 -27.812 -5.699 1 94.56 148 ILE B C 1
ATOM 3054 O O . ILE B 1 148 ? -8.289 -27.75 -4.508 1 94.56 148 ILE B O 1
ATOM 3058 N N . GLN B 1 149 ? -9.383 -28.703 -6.172 1 94.12 149 GLN B N 1
ATOM 3059 C CA . GLN B 1 149 ? -10.07 -29.625 -5.285 1 94.12 149 GLN B CA 1
ATOM 3060 C C . GLN B 1 149 ? -9.094 -30.625 -4.66 1 94.12 149 GLN B C 1
ATOM 3062 O O . GLN B 1 149 ? -9.219 -30.969 -3.484 1 94.12 149 GLN B O 1
ATOM 3067 N N . SER B 1 150 ? -8.234 -31.047 -5.422 1 92.56 150 SER B N 1
ATOM 3068 C CA . SER B 1 150 ? -7.238 -32 -4.934 1 92.56 150 SER B CA 1
ATOM 3069 C C . SER B 1 150 ? -6.367 -31.375 -3.846 1 92.56 150 SER B C 1
ATOM 3071 O O . SER B 1 150 ? -6.004 -32.031 -2.875 1 92.56 150 SER B O 1
ATOM 3073 N N . ARG B 1 151 ? -5.957 -30.156 -4.023 1 89.19 151 ARG B N 1
ATOM 3074 C CA . ARG B 1 151 ? -5.176 -29.438 -3.02 1 89.19 151 ARG B CA 1
ATOM 3075 C C . ARG B 1 151 ? -5.934 -29.359 -1.699 1 89.19 151 ARG B C 1
ATOM 3077 O O . ARG B 1 151 ? -5.336 -29.453 -0.625 1 89.19 151 ARG B O 1
ATOM 3084 N N . GLY B 1 152 ? -7.234 -29.062 -1.728 1 87.31 152 GLY B N 1
ATOM 3085 C CA . GLY B 1 152 ? -8.133 -29.344 -0.617 1 87.31 152 GLY B CA 1
ATOM 3086 C C . GLY B 1 152 ? -8.164 -28.234 0.417 1 87.31 152 GLY B C 1
ATOM 3087 O O . GLY B 1 152 ? -8.344 -28.484 1.609 1 87.31 152 GLY B O 1
ATOM 3088 N N . ARG B 1 153 ? -7.969 -26.984 0.083 1 85.25 153 ARG B N 1
ATOM 3089 C CA . ARG B 1 153 ? -8.172 -25.906 1.029 1 85.25 153 ARG B CA 1
ATOM 3090 C C . ARG B 1 153 ? -9.656 -25.641 1.255 1 85.25 153 ARG B C 1
ATOM 3092 O O . ARG B 1 153 ? -10.406 -25.406 0.302 1 85.25 153 ARG B O 1
ATOM 3099 N N . ASP B 1 154 ? -10.031 -25.5 2.461 1 89.06 154 ASP B N 1
ATOM 3100 C CA . ASP B 1 154 ? -11.445 -25.359 2.812 1 89.06 154 ASP B CA 1
ATOM 3101 C C . ASP B 1 154 ? -12.055 -24.109 2.189 1 89.06 154 ASP B C 1
ATOM 3103 O O . ASP B 1 154 ? -13.148 -24.156 1.629 1 89.06 154 ASP B O 1
ATOM 3107 N N . MET B 1 155 ? -11.375 -23.078 2.213 1 86.81 155 MET B N 1
ATOM 3108 C CA . MET B 1 155 ? -11.898 -21.797 1.742 1 86.81 155 MET B CA 1
ATOM 3109 C C . MET B 1 155 ? -12.109 -21.812 0.231 1 86.81 155 MET B C 1
ATOM 3111 O O . MET B 1 155 ? -12.852 -21 -0.309 1 86.81 155 MET B O 1
ATOM 3115 N N . GLU B 1 156 ? -11.508 -22.828 -0.482 1 90.88 156 GLU B N 1
ATOM 3116 C CA . GLU B 1 156 ? -11.531 -22.891 -1.94 1 90.88 156 GLU B CA 1
ATOM 3117 C C . GLU B 1 156 ? -12.469 -23.984 -2.439 1 90.88 156 GLU B C 1
ATOM 3119 O O . GLU B 1 156 ? -12.633 -24.172 -3.648 1 90.88 156 GLU B O 1
ATOM 3124 N N . ASP B 1 157 ? -13.094 -24.625 -1.538 1 92.94 157 ASP B N 1
ATOM 3125 C CA . ASP B 1 157 ? -13.852 -25.828 -1.88 1 92.94 157 ASP B CA 1
ATOM 3126 C C . ASP B 1 157 ? -15.125 -25.469 -2.654 1 92.94 157 ASP B C 1
ATOM 3128 O O . ASP B 1 157 ? -16.062 -24.922 -2.088 1 92.94 157 ASP B O 1
ATOM 3132 N N . ILE B 1 158 ? -15.141 -25.875 -3.881 1 92.25 158 ILE B N 1
ATOM 3133 C CA . ILE B 1 158 ? -16.25 -25.516 -4.754 1 92.25 158 ILE B CA 1
ATOM 3134 C C . ILE B 1 158 ? -17.484 -26.359 -4.395 1 92.25 158 ILE B C 1
ATOM 3136 O O . ILE B 1 158 ? -18.594 -26.047 -4.824 1 92.25 158 ILE B O 1
ATOM 3140 N N . ARG B 1 159 ? -17.391 -27.438 -3.697 1 91.94 159 ARG B N 1
ATOM 3141 C CA . ARG B 1 159 ? -18.547 -28.219 -3.227 1 91.94 159 ARG B CA 1
ATOM 3142 C C . ARG B 1 159 ? -19.344 -27.422 -2.197 1 91.94 159 ARG B C 1
ATOM 3144 O O . ARG B 1 159 ? -20.578 -27.5 -2.182 1 91.94 159 ARG B O 1
ATOM 3151 N N . GLN B 1 160 ? -18.625 -26.672 -1.433 1 90.44 160 GLN B N 1
ATOM 3152 C CA . GLN B 1 160 ? -19.266 -25.844 -0.406 1 90.44 160 GLN B CA 1
ATOM 3153 C C . GLN B 1 160 ? -19.641 -24.469 -0.957 1 90.44 160 GLN B C 1
ATOM 3155 O O . GLN B 1 160 ? -20.578 -23.844 -0.479 1 90.44 160 GLN B O 1
ATOM 3160 N N . LYS B 1 161 ? -18.875 -24.047 -1.949 1 92.12 161 LYS B N 1
ATOM 3161 C CA . LYS B 1 161 ? -19.062 -22.719 -2.549 1 92.12 161 LYS B CA 1
ATOM 3162 C C . LYS B 1 161 ? -19.047 -22.812 -4.074 1 92.12 161 LYS B C 1
ATOM 3164 O O . LYS B 1 161 ? -18.109 -22.328 -4.719 1 92.12 161 LYS B O 1
ATOM 3169 N N . PRO B 1 162 ? -20.094 -23.266 -4.617 1 91.88 162 PRO B N 1
ATOM 3170 C CA . PRO B 1 162 ? -20.141 -23.531 -6.059 1 91.88 162 PRO B CA 1
ATOM 3171 C C . PRO B 1 162 ? -19.938 -22.266 -6.891 1 91.88 162 PRO B C 1
ATOM 3173 O O . PRO B 1 162 ? -19.5 -22.344 -8.047 1 91.88 162 PRO B O 1
ATOM 3176 N N . GLU B 1 163 ? -20.203 -21.125 -6.281 1 90.12 163 GLU B N 1
ATOM 3177 C CA . GLU B 1 163 ? -20.047 -19.859 -6.984 1 90.12 163 GLU B CA 1
ATOM 3178 C C . GLU B 1 163 ? -18.578 -19.578 -7.312 1 90.12 163 GLU B C 1
ATOM 3180 O O . GLU B 1 163 ? -18.281 -18.734 -8.156 1 90.12 163 GLU B O 1
ATOM 3185 N N . LEU B 1 164 ? -17.703 -20.281 -6.719 1 93.38 164 LEU B N 1
ATOM 3186 C CA . LEU B 1 164 ? -16.281 -20.094 -6.934 1 93.38 164 LEU B CA 1
ATOM 3187 C C . LEU B 1 164 ? -15.852 -20.609 -8.305 1 93.38 164 LEU B C 1
ATOM 3189 O O . LEU B 1 164 ? -14.805 -20.219 -8.82 1 93.38 164 LEU B O 1
ATOM 3193 N N . VAL B 1 165 ? -16.609 -21.469 -8.859 1 95.31 165 VAL B N 1
ATOM 3194 C CA . VAL B 1 165 ? -16.281 -22.031 -10.164 1 95.31 165 VAL B CA 1
ATOM 3195 C C . VAL B 1 165 ? -16.172 -20.906 -11.195 1 95.31 165 VAL B C 1
ATOM 3197 O O . VAL B 1 165 ? -15.188 -20.812 -11.93 1 95.31 165 VAL B O 1
ATOM 3200 N N . ALA B 1 166 ? -17.188 -20.062 -11.203 1 94.5 166 ALA B N 1
ATOM 3201 C CA . ALA B 1 166 ? -17.188 -18.953 -12.148 1 94.5 166 ALA B CA 1
ATOM 3202 C C . ALA B 1 166 ? -16 -18.016 -11.898 1 94.5 166 ALA B C 1
ATOM 3204 O O . ALA B 1 166 ? -15.406 -17.5 -12.844 1 94.5 166 ALA B O 1
ATOM 3205 N N . TYR B 1 167 ? -15.711 -17.812 -10.711 1 95.06 167 TYR B N 1
ATOM 3206 C CA . TYR B 1 167 ? -14.578 -16.984 -10.344 1 95.06 167 TYR B CA 1
ATOM 3207 C C . TYR B 1 167 ? -13.273 -17.578 -10.859 1 95.06 167 TYR B C 1
ATOM 3209 O O . TYR B 1 167 ? -12.469 -16.875 -11.477 1 95.06 167 TYR B O 1
ATOM 3217 N N . TYR B 1 168 ? -13.078 -18.859 -10.609 1 96.31 168 TYR B N 1
ATOM 3218 C CA . TYR B 1 168 ? -11.859 -19.531 -11.039 1 96.31 168 TYR B CA 1
ATOM 3219 C C . TYR B 1 168 ? -11.727 -19.5 -12.562 1 96.31 168 TYR B C 1
ATOM 3221 O O . TYR B 1 168 ? -10.633 -19.281 -13.094 1 96.31 168 TYR B O 1
ATOM 3229 N N . GLN B 1 169 ? -12.773 -19.688 -13.195 1 96.44 169 GLN B N 1
ATOM 3230 C CA . GLN B 1 169 ? -12.766 -19.656 -14.656 1 96.44 169 GLN B CA 1
ATOM 3231 C C . GLN B 1 169 ? -12.406 -18.281 -15.18 1 96.44 169 GLN B C 1
ATOM 3233 O O . GLN B 1 169 ? -11.672 -18.156 -16.172 1 96.44 169 GLN B O 1
ATOM 3238 N N . ARG B 1 170 ? -12.906 -17.328 -14.523 1 96.19 170 ARG B N 1
ATOM 3239 C CA . ARG B 1 170 ? -12.594 -15.945 -14.891 1 96.19 170 ARG B CA 1
ATOM 3240 C C . ARG B 1 170 ? -11.109 -15.648 -14.695 1 96.19 170 ARG B C 1
ATOM 3242 O O . ARG B 1 170 ? -10.492 -14.984 -15.531 1 96.19 170 ARG B O 1
ATOM 3249 N N . VAL B 1 171 ? -10.602 -16.078 -13.617 1 97.25 171 VAL B N 1
ATOM 3250 C CA . VAL B 1 171 ? -9.18 -15.891 -13.344 1 97.25 171 VAL B CA 1
ATOM 3251 C C . VAL B 1 171 ? -8.352 -16.594 -14.422 1 97.25 171 VAL B C 1
ATOM 3253 O O . VAL B 1 171 ? -7.398 -16.016 -14.953 1 97.25 171 VAL B O 1
ATOM 3256 N N . ASN B 1 172 ? -8.758 -17.797 -14.695 1 98.12 172 ASN B N 1
ATOM 3257 C CA . ASN B 1 172 ? -8.078 -18.547 -15.75 1 98.12 172 ASN B CA 1
ATOM 3258 C C . ASN B 1 172 ? -8.086 -17.797 -17.078 1 98.12 172 ASN B C 1
ATOM 3260 O O . ASN B 1 172 ? -7.047 -17.641 -17.719 1 98.12 172 ASN B O 1
ATOM 3264 N N . ALA B 1 173 ? -9.211 -17.297 -17.453 1 98.06 173 ALA B N 1
ATOM 3265 C CA . ALA B 1 173 ? -9.359 -16.531 -18.688 1 98.06 173 ALA B CA 1
ATOM 3266 C C . ALA B 1 173 ? -8.477 -15.289 -18.672 1 98.06 173 ALA B C 1
ATOM 3268 O O . ALA B 1 173 ? -7.902 -14.914 -19.688 1 98.06 173 ALA B O 1
ATOM 3269 N N . ALA B 1 174 ? -8.406 -14.641 -17.562 1 98.19 174 ALA B N 1
ATOM 3270 C CA . ALA B 1 174 ? -7.586 -13.445 -17.422 1 98.19 174 ALA B CA 1
ATOM 3271 C C . ALA B 1 174 ? -6.113 -13.758 -17.688 1 98.19 174 ALA B C 1
ATOM 3273 O O . ALA B 1 174 ? -5.418 -12.984 -18.344 1 98.19 174 ALA B O 1
ATOM 3274 N N . TYR B 1 175 ? -5.68 -14.859 -17.203 1 97.94 175 TYR B N 1
ATOM 3275 C CA . TYR B 1 175 ? -4.289 -15.242 -17.438 1 97.94 175 TYR B CA 1
ATOM 3276 C C . TYR B 1 175 ? -4.059 -15.602 -18.891 1 97.94 175 TYR B C 1
ATOM 3278 O O . TYR B 1 175 ? -2.988 -15.328 -19.438 1 97.94 175 TYR B O 1
ATOM 3286 N N . GLN B 1 176 ? -5.027 -16.234 -19.484 1 97.81 176 GLN B N 1
ATOM 3287 C CA . GLN B 1 176 ? -4.91 -16.531 -20.906 1 97.81 176 GLN B CA 1
ATOM 3288 C C . GLN B 1 176 ? -4.773 -15.258 -21.734 1 97.81 176 GLN B C 1
ATOM 3290 O O . GLN B 1 176 ? -3.908 -15.164 -22.594 1 97.81 176 GLN B O 1
ATOM 3295 N N . ASP B 1 177 ? -5.645 -14.32 -21.469 1 97.69 177 ASP B N 1
ATOM 3296 C CA . ASP B 1 177 ? -5.598 -13.039 -22.172 1 97.69 177 ASP B CA 1
ATOM 3297 C C . ASP B 1 177 ? -4.277 -12.312 -21.906 1 97.69 177 ASP B C 1
ATOM 3299 O O . ASP B 1 177 ? -3.68 -11.75 -22.828 1 97.69 177 ASP B O 1
ATOM 3303 N N . TRP B 1 178 ? -3.904 -12.297 -20.672 1 97.31 178 TRP B N 1
ATOM 3304 C CA . TRP B 1 178 ? -2.631 -11.695 -20.281 1 97.31 178 TRP B CA 1
ATOM 3305 C C . TRP B 1 178 ? -1.479 -12.312 -21.078 1 97.31 178 TRP B C 1
ATOM 3307 O O . TRP B 1 178 ? -0.655 -11.602 -21.656 1 97.31 178 TRP B O 1
ATOM 3317 N N . ALA B 1 179 ? -1.431 -13.641 -21.141 1 97.62 179 ALA B N 1
ATOM 3318 C CA . ALA B 1 179 ? -0.336 -14.359 -21.781 1 97.62 179 ALA B CA 1
ATOM 3319 C C . ALA B 1 179 ? -0.255 -14.016 -23.266 1 97.62 179 ALA B C 1
ATOM 3321 O O . ALA B 1 179 ? 0.838 -13.906 -23.828 1 97.62 179 ALA B O 1
ATOM 3322 N N . LYS B 1 180 ? -1.365 -13.82 -23.859 1 97.12 180 LYS B N 1
ATOM 3323 C CA . LYS B 1 180 ? -1.42 -13.5 -25.297 1 97.12 180 LYS B CA 1
ATOM 3324 C C . LYS B 1 180 ? -0.771 -12.148 -25.578 1 97.12 180 LYS B C 1
ATOM 3326 O O . LYS B 1 180 ? -0.218 -11.938 -26.656 1 97.12 180 LYS B O 1
ATOM 3331 N N . GLY B 1 181 ? -0.835 -11.273 -24.625 1 95.75 181 GLY B N 1
ATOM 3332 C CA . GLY B 1 181 ? -0.358 -9.914 -24.844 1 95.75 181 GLY B CA 1
ATOM 3333 C C . GLY B 1 181 ? 0.963 -9.625 -24.172 1 95.75 181 GLY B C 1
ATOM 3334 O O . GLY B 1 181 ? 1.473 -8.5 -24.234 1 95.75 181 GLY B O 1
ATOM 3335 N N . TYR B 1 182 ? 1.495 -10.594 -23.547 1 95.75 182 TYR B N 1
ATOM 3336 C CA . TYR B 1 182 ? 2.705 -10.367 -22.766 1 95.75 182 TYR B CA 1
ATOM 3337 C C . TYR B 1 182 ? 3.914 -10.18 -23.672 1 95.75 182 TYR B C 1
ATOM 3339 O O . TYR B 1 182 ? 4.215 -11.039 -24.516 1 95.75 182 TYR B O 1
ATOM 3347 N N . THR B 1 183 ? 4.699 -9.023 -23.484 1 94.31 183 THR B N 1
ATOM 3348 C CA . THR B 1 183 ? 5.855 -8.734 -24.328 1 94.31 183 THR B CA 1
ATOM 3349 C C . THR B 1 183 ? 7.012 -8.188 -23.5 1 94.31 183 THR B C 1
ATOM 3351 O O . THR B 1 183 ? 8.055 -7.812 -24.031 1 94.31 183 THR B O 1
ATOM 3354 N N . ARG B 1 184 ? 6.875 -8.141 -22.219 1 91.44 184 ARG B N 1
ATOM 3355 C CA . ARG B 1 184 ? 7.812 -7.434 -21.344 1 91.44 184 ARG B CA 1
ATOM 3356 C C . ARG B 1 184 ? 9.125 -8.203 -21.219 1 91.44 184 ARG B C 1
ATOM 3358 O O . ARG B 1 184 ? 10.18 -7.605 -20.984 1 91.44 184 ARG B O 1
ATOM 3365 N N . SER B 1 185 ? 9.031 -9.477 -21.25 1 93.88 185 SER B N 1
ATOM 3366 C CA . SER B 1 185 ? 10.188 -10.359 -21.25 1 93.88 185 SER B CA 1
ATOM 3367 C C . SER B 1 185 ? 9.906 -11.641 -22.031 1 93.88 185 SER B C 1
ATOM 3369 O O . SER B 1 185 ? 8.812 -11.828 -22.562 1 93.88 185 SER B O 1
ATOM 3371 N N . SER B 1 186 ? 11 -12.438 -22.125 1 96.88 186 SER B N 1
ATOM 3372 C CA . SER B 1 186 ? 10.789 -13.711 -22.797 1 96.88 186 SER B CA 1
ATOM 3373 C C . SER B 1 186 ? 9.867 -14.617 -21.984 1 96.88 186 SER B C 1
ATOM 3375 O O . SER B 1 186 ? 9.953 -14.656 -20.75 1 96.88 186 SER B O 1
ATOM 3377 N N . MET B 1 187 ? 9.008 -15.281 -22.703 1 97.88 187 MET B N 1
ATOM 3378 C CA . MET B 1 187 ? 8.07 -16.172 -22.016 1 97.88 187 MET B CA 1
ATOM 3379 C C . MET B 1 187 ? 7.98 -17.516 -22.734 1 97.88 187 MET B C 1
ATOM 3381 O O . MET B 1 187 ? 8.047 -17.578 -23.969 1 97.88 187 MET B O 1
ATOM 3385 N N . ILE B 1 188 ? 7.887 -18.562 -22 1 98.19 188 ILE B N 1
ATOM 3386 C CA . ILE B 1 188 ? 7.5 -19.859 -22.547 1 98.19 188 ILE B CA 1
ATOM 3387 C C . ILE B 1 188 ? 6.211 -20.328 -21.891 1 98.19 188 ILE B C 1
ATOM 3389 O O . ILE B 1 188 ? 5.934 -20 -20.734 1 98.19 188 ILE B O 1
ATOM 3393 N N . THR B 1 189 ? 5.43 -21.047 -22.641 1 98.5 189 THR B N 1
ATOM 3394 C CA . THR B 1 189 ? 4.191 -21.625 -22.125 1 98.5 189 THR B CA 1
ATOM 3395 C C . THR B 1 189 ? 4.332 -23.125 -21.938 1 98.5 189 THR B C 1
ATOM 3397 O O . THR B 1 189 ? 4.777 -23.828 -22.859 1 98.5 189 THR B O 1
ATOM 3400 N N . ILE B 1 190 ? 4.074 -23.562 -20.781 1 98.56 190 ILE B N 1
ATOM 3401 C CA . ILE B 1 190 ? 4.016 -25 -20.484 1 98.56 190 ILE B CA 1
ATOM 3402 C C . ILE B 1 190 ? 2.559 -25.453 -20.438 1 98.56 190 ILE B C 1
ATOM 3404 O O . ILE B 1 190 ? 1.746 -24.891 -19.703 1 98.56 190 ILE B O 1
ATOM 3408 N N . ASP B 1 191 ? 2.24 -26.438 -21.203 1 98.19 191 ASP B N 1
ATOM 3409 C CA . ASP B 1 191 ? 0.887 -26.984 -21.266 1 98.19 191 ASP B CA 1
ATOM 3410 C C . ASP B 1 191 ? 0.644 -28 -20.156 1 98.19 191 ASP B C 1
ATOM 3412 O O . ASP B 1 191 ? 1.037 -29.172 -20.281 1 98.19 191 ASP B O 1
ATOM 3416 N N . ARG B 1 192 ? -0.098 -27.641 -19.219 1 97.56 192 ARG B N 1
ATOM 3417 C CA . ARG B 1 192 ? -0.345 -28.484 -18.047 1 97.56 192 ARG B CA 1
ATOM 3418 C C . ARG B 1 192 ? -1.238 -29.672 -18.406 1 97.56 192 ARG B C 1
ATOM 3420 O O . ARG B 1 192 ? -1.294 -30.656 -17.656 1 97.56 192 ARG B O 1
ATOM 3427 N N . ASP B 1 193 ? -1.885 -29.578 -19.438 1 97.44 193 ASP B N 1
ATOM 3428 C CA . ASP B 1 193 ? -2.768 -30.672 -19.844 1 97.44 193 ASP B CA 1
ATOM 3429 C C . ASP B 1 193 ? -2.006 -31.719 -20.641 1 97.44 193 ASP B C 1
ATOM 3431 O O . ASP B 1 193 ? -2.455 -32.844 -20.766 1 97.44 193 ASP B O 1
ATOM 3435 N N . ARG B 1 194 ? -0.917 -31.312 -21.141 1 97.44 194 ARG B N 1
ATOM 3436 C CA . ARG B 1 194 ? -0.051 -32.25 -21.875 1 97.44 194 ARG B CA 1
ATOM 3437 C C . ARG B 1 194 ? 1.004 -32.844 -20.953 1 97.44 194 ARG B C 1
ATOM 3439 O O . ARG B 1 194 ? 1.39 -34 -21.109 1 97.44 194 ARG B O 1
ATOM 3446 N N . TYR B 1 195 ? 1.494 -32.031 -19.969 1 97.5 195 TYR B N 1
ATOM 3447 C CA . TYR B 1 195 ? 2.621 -32.469 -19.141 1 97.5 195 TYR B CA 1
ATOM 3448 C C . TYR B 1 195 ? 2.23 -32.531 -17.672 1 97.5 195 TYR B C 1
ATOM 3450 O O . TYR B 1 195 ? 1.836 -31.516 -17.078 1 97.5 195 TYR B O 1
ATOM 3458 N N . ASP B 1 196 ? 2.311 -33.688 -17.094 1 95.69 196 ASP B N 1
ATOM 3459 C CA . ASP B 1 196 ? 2.15 -33.875 -15.656 1 95.69 196 ASP B CA 1
ATOM 3460 C C . ASP B 1 196 ? 3.506 -33.938 -14.961 1 95.69 196 ASP B C 1
ATOM 3462 O O . ASP B 1 196 ? 3.93 -35 -14.516 1 95.69 196 ASP B O 1
ATOM 3466 N N . PHE B 1 197 ? 4.098 -32.75 -14.797 1 95.25 197 PHE B N 1
ATOM 3467 C CA . PHE B 1 197 ? 5.453 -32.719 -14.25 1 95.25 197 PHE B CA 1
ATOM 3468 C C . PHE B 1 197 ? 5.445 -33 -12.758 1 95.25 197 PHE B C 1
ATOM 3470 O O . PHE B 1 197 ? 6.504 -33.125 -12.141 1 95.25 197 PHE B O 1
ATOM 3477 N N . MET B 1 198 ? 4.281 -33.156 -12.195 1 91.06 198 MET B N 1
ATOM 3478 C CA . MET B 1 198 ? 4.188 -33.438 -10.766 1 91.06 198 MET B CA 1
ATOM 3479 C C . MET B 1 198 ? 4.289 -34.969 -10.523 1 91.06 198 MET B C 1
ATOM 3481 O O . MET B 1 198 ? 4.895 -35.375 -9.539 1 91.06 198 MET B O 1
ATOM 3485 N N . HIS B 1 199 ? 3.746 -35.75 -11.453 1 91.94 199 HIS B N 1
ATOM 3486 C CA . HIS B 1 199 ? 3.637 -37.156 -11.141 1 91.94 199 HIS B CA 1
ATOM 3487 C C . HIS B 1 199 ? 4.336 -38 -12.203 1 91.94 199 HIS B C 1
ATOM 3489 O O . HIS B 1 199 ? 4.492 -39.219 -12.031 1 91.94 199 HIS B O 1
ATOM 3495 N N . SER B 1 200 ? 4.715 -37.438 -13.266 1 94.75 200 SER B N 1
ATOM 3496 C CA . SER B 1 200 ? 5.434 -38.125 -14.32 1 94.75 200 SER B CA 1
ATOM 3497 C C . SER B 1 200 ? 6.871 -37.656 -14.438 1 94.75 200 SER B C 1
ATOM 3499 O O . SER B 1 200 ? 7.105 -36.5 -14.836 1 94.75 200 SER B O 1
ATOM 3501 N N . ALA B 1 201 ? 7.809 -38.562 -14.195 1 94.31 201 ALA B N 1
ATOM 3502 C CA . ALA B 1 201 ? 9.227 -38.219 -14.289 1 94.31 201 ALA B CA 1
ATOM 3503 C C . ALA B 1 201 ? 9.594 -37.781 -15.711 1 94.31 201 ALA B C 1
ATOM 3505 O O . ALA B 1 201 ? 10.391 -36.875 -15.906 1 94.31 201 ALA B O 1
ATOM 3506 N N . ALA B 1 202 ? 9 -38.531 -16.594 1 95.31 202 ALA B N 1
ATOM 3507 C CA . ALA B 1 202 ? 9.281 -38.25 -18 1 95.31 202 ALA B CA 1
ATOM 3508 C C . ALA B 1 202 ? 8.773 -36.844 -18.375 1 95.31 202 ALA B C 1
ATOM 3510 O O . ALA B 1 202 ? 9.484 -36.094 -19.031 1 95.31 202 ALA B O 1
ATOM 3511 N N . ASP B 1 203 ? 7.535 -36.5 -17.953 1 97 203 ASP B N 1
ATOM 3512 C CA . ASP B 1 203 ? 6.973 -35.188 -18.219 1 97 203 ASP B CA 1
ATOM 3513 C C . ASP B 1 203 ? 7.77 -34.094 -17.484 1 97 203 ASP B C 1
ATOM 3515 O O . ASP B 1 203 ? 8 -33.031 -18.047 1 97 203 ASP B O 1
ATOM 3519 N N . ARG B 1 204 ? 8.18 -34.406 -16.297 1 97.31 204 ARG B N 1
ATOM 3520 C CA . ARG B 1 204 ? 8.984 -33.469 -15.516 1 97.31 204 ARG B CA 1
ATOM 3521 C C . ARG B 1 204 ? 10.289 -33.125 -16.234 1 97.31 204 ARG B C 1
ATOM 3523 O O . ARG B 1 204 ? 10.656 -31.969 -16.359 1 97.31 204 ARG B O 1
ATOM 3530 N N . ALA B 1 205 ? 10.945 -34.188 -16.688 1 96.44 205 ALA B N 1
ATOM 3531 C CA . ALA B 1 205 ? 12.195 -34 -17.422 1 96.44 205 ALA B CA 1
ATOM 3532 C C . ALA B 1 205 ? 11.977 -33.125 -18.672 1 96.44 205 ALA B C 1
ATOM 3534 O O . ALA B 1 205 ? 12.781 -32.25 -18.969 1 96.44 205 ALA B O 1
ATOM 3535 N N . THR B 1 206 ? 10.922 -33.438 -19.359 1 97.19 206 THR B N 1
ATOM 3536 C CA . THR B 1 206 ? 10.617 -32.719 -20.578 1 97.19 206 THR B CA 1
ATOM 3537 C C . THR B 1 206 ? 10.398 -31.234 -20.281 1 97.19 206 THR B C 1
ATOM 3539 O O . THR B 1 206 ? 10.922 -30.375 -21 1 97.19 206 THR B O 1
ATOM 3542 N N . VAL B 1 207 ? 9.617 -30.922 -19.281 1 98.19 207 VAL B N 1
ATOM 3543 C CA . VAL B 1 207 ? 9.305 -29.547 -18.906 1 98.19 207 VAL B CA 1
ATOM 3544 C C . VAL B 1 207 ? 10.586 -28.828 -18.484 1 98.19 207 VAL B C 1
ATOM 3546 O O . VAL B 1 207 ? 10.844 -27.703 -18.906 1 98.19 207 VAL B O 1
ATOM 3549 N N . LEU B 1 208 ? 11.422 -29.438 -17.641 1 98.19 208 LEU B N 1
ATOM 3550 C CA . LEU B 1 208 ? 12.688 -28.859 -17.219 1 98.19 208 LEU B CA 1
ATOM 3551 C C . LEU B 1 208 ? 13.586 -28.562 -18.406 1 98.19 208 LEU B C 1
ATOM 3553 O O . LEU B 1 208 ? 14.156 -27.469 -18.5 1 98.19 208 LEU B O 1
ATOM 3557 N N . ASP B 1 209 ? 13.648 -29.484 -19.312 1 97.56 209 ASP B N 1
ATOM 3558 C CA . ASP B 1 209 ? 14.469 -29.312 -20.5 1 97.56 209 ASP B CA 1
ATOM 3559 C C . ASP B 1 209 ? 13.977 -28.125 -21.344 1 97.56 209 ASP B C 1
ATOM 3561 O O . ASP B 1 209 ? 14.781 -27.375 -21.906 1 97.56 209 ASP B O 1
ATOM 3565 N N . GLN B 1 210 ? 12.672 -28.016 -21.469 1 98.19 210 GLN B N 1
ATOM 3566 C CA . GLN B 1 210 ? 12.109 -26.891 -22.203 1 98.19 210 GLN B CA 1
ATOM 3567 C C . GLN B 1 210 ? 12.523 -25.562 -21.594 1 98.19 210 GLN B C 1
ATOM 3569 O O . GLN B 1 210 ? 12.953 -24.641 -22.297 1 98.19 210 GLN B O 1
ATOM 3574 N N . ILE B 1 211 ? 12.398 -25.469 -20.297 1 98.44 211 ILE B N 1
ATOM 3575 C CA . ILE B 1 211 ? 12.719 -24.234 -19.578 1 98.44 211 ILE B CA 1
ATOM 3576 C C . ILE B 1 211 ? 14.211 -23.953 -19.688 1 98.44 211 ILE B C 1
ATOM 3578 O O . ILE B 1 211 ? 14.617 -22.828 -20.031 1 98.44 211 ILE B O 1
ATOM 3582 N N . GLU B 1 212 ? 15.023 -24.922 -19.484 1 98.19 212 GLU B N 1
ATOM 3583 C CA . GLU B 1 212 ? 16.469 -24.75 -19.469 1 98.19 212 GLU B CA 1
ATOM 3584 C C . GLU B 1 212 ? 17.016 -24.484 -20.859 1 98.19 212 GLU B C 1
ATOM 3586 O O . GLU B 1 212 ? 17.969 -23.719 -21.031 1 98.19 212 GLU B O 1
ATOM 3591 N N . SER B 1 213 ? 16.438 -25.156 -21.828 1 98.19 213 SER B N 1
ATOM 3592 C CA . SER B 1 213 ? 16.812 -24.859 -23.219 1 98.19 213 SER B CA 1
ATOM 3593 C C . SER B 1 213 ? 16.562 -23.391 -23.547 1 98.19 213 SER B C 1
ATOM 3595 O O . SER B 1 213 ? 17.391 -22.75 -24.188 1 98.19 213 SER B O 1
ATOM 3597 N N . LYS B 1 214 ? 15.398 -22.906 -23.125 1 98.44 214 LYS B N 1
ATOM 3598 C CA . LYS B 1 214 ? 15.094 -21.5 -23.344 1 98.44 214 LYS B CA 1
ATOM 3599 C C . LYS B 1 214 ? 16.094 -20.594 -22.641 1 98.44 214 LYS B C 1
ATOM 3601 O O . LYS B 1 214 ? 16.484 -19.547 -23.156 1 98.44 214 LYS B O 1
ATOM 3606 N N . LEU B 1 215 ? 16.484 -20.969 -21.484 1 98.06 215 LEU B N 1
ATOM 3607 C CA . LEU B 1 215 ? 17.484 -20.203 -20.75 1 98.06 215 LEU B CA 1
ATOM 3608 C C . LEU B 1 215 ? 18.812 -20.172 -21.484 1 98.06 215 LEU B C 1
ATOM 3610 O O . LEU B 1 215 ? 19.531 -19.172 -21.453 1 98.06 215 LEU B O 1
ATOM 3614 N N . VAL B 1 216 ? 19.188 -21.25 -22.141 1 98.38 216 VAL B N 1
ATOM 3615 C CA . VAL B 1 216 ? 20.391 -21.281 -22.969 1 98.38 216 VAL B CA 1
ATOM 3616 C C . VAL B 1 216 ? 20.25 -20.312 -24.125 1 98.38 216 VAL B C 1
ATOM 3618 O O . VAL B 1 216 ? 21.156 -19.516 -24.391 1 98.38 216 VAL B O 1
ATOM 3621 N N . ASP B 1 217 ? 19.062 -20.375 -24.766 1 98.31 217 ASP B N 1
ATOM 3622 C CA . ASP B 1 217 ? 18.797 -19.469 -25.875 1 98.31 217 ASP B CA 1
ATOM 3623 C C . ASP B 1 217 ? 18.953 -18.016 -25.438 1 98.31 217 ASP B C 1
ATOM 3625 O O . ASP B 1 217 ? 19.375 -17.156 -26.234 1 98.31 217 ASP B O 1
ATOM 3629 N N . LEU B 1 218 ? 18.641 -17.734 -24.219 1 97.06 218 LEU B N 1
ATOM 3630 C CA . LEU B 1 218 ? 18.656 -16.375 -23.703 1 97.06 218 LEU B CA 1
ATOM 3631 C C . LEU B 1 218 ? 20.047 -16.016 -23.172 1 97.06 218 LEU B C 1
ATOM 3633 O O . LEU B 1 218 ? 20.266 -14.883 -22.734 1 97.06 218 LEU B O 1
ATOM 3637 N N . GLY B 1 219 ? 20.922 -16.938 -23.141 1 96.5 219 GLY B N 1
ATOM 3638 C CA . GLY B 1 219 ? 22.266 -16.719 -22.656 1 96.5 219 GLY B CA 1
ATOM 3639 C C . GLY B 1 219 ? 22.359 -16.688 -21.141 1 96.5 219 GLY B C 1
ATOM 3640 O O . GLY B 1 219 ? 23.281 -16.094 -20.562 1 96.5 219 GLY B O 1
ATOM 3641 N N . LYS B 1 220 ? 21.312 -17.328 -20.5 1 95.38 220 LYS B N 1
ATOM 3642 C CA . LYS B 1 220 ? 21.25 -17.281 -19.031 1 95.38 220 LYS B CA 1
ATOM 3643 C C . LYS B 1 220 ? 21.703 -18.609 -18.422 1 95.38 220 LYS B C 1
ATOM 3645 O O . LYS B 1 220 ? 21.859 -18.703 -17.203 1 95.38 220 LYS B O 1
ATOM 3650 N N . LEU B 1 221 ? 21.891 -19.562 -19.25 1 96.38 221 LEU B N 1
ATOM 3651 C CA . LEU B 1 221 ? 22.391 -20.875 -18.875 1 96.38 221 LEU B CA 1
ATOM 3652 C C . LEU B 1 221 ? 23.406 -21.391 -19.906 1 96.38 221 LEU B C 1
ATOM 3654 O O . LEU B 1 221 ? 23.156 -21.312 -21.109 1 96.38 221 LEU B O 1
ATOM 3658 N N . SER B 1 222 ? 24.516 -21.844 -19.453 1 97.12 222 SER B N 1
ATOM 3659 C CA . SER B 1 222 ? 25.516 -22.328 -20.391 1 97.12 222 SER B CA 1
ATOM 3660 C C . SER B 1 222 ? 25.109 -23.656 -21.016 1 97.12 222 SER B C 1
ATOM 3662 O O . SER B 1 222 ? 24.469 -24.484 -20.344 1 97.12 222 SER B O 1
ATOM 3664 N N . PRO B 1 223 ? 25.531 -23.812 -22.25 1 97.56 223 PRO B N 1
ATOM 3665 C CA . PRO B 1 223 ? 25.234 -25.109 -22.859 1 97.56 223 PRO B CA 1
ATOM 3666 C C . PRO B 1 223 ? 25.812 -26.281 -22.062 1 97.56 223 PRO B C 1
ATOM 3668 O O . PRO B 1 223 ? 25.203 -27.344 -22 1 97.56 223 PRO B O 1
ATOM 3671 N N . GLN B 1 224 ? 26.922 -26.047 -21.484 1 97.38 224 GLN B N 1
ATOM 3672 C CA . GLN B 1 224 ? 27.547 -27.094 -20.688 1 97.38 224 GLN B CA 1
ATOM 3673 C C . GLN B 1 224 ? 26.703 -27.453 -19.469 1 97.38 224 GLN B C 1
ATOM 3675 O O . GLN B 1 224 ? 26.5 -28.625 -19.172 1 97.38 224 GLN B O 1
ATOM 3680 N N . THR B 1 225 ? 26.25 -26.438 -18.828 1 96.44 225 THR B N 1
ATOM 3681 C CA . THR B 1 225 ? 25.391 -26.656 -17.656 1 96.44 225 THR B CA 1
ATOM 3682 C C . THR B 1 225 ? 24.094 -27.359 -18.078 1 96.44 225 THR B C 1
ATOM 3684 O O . THR B 1 225 ? 23.625 -28.25 -17.375 1 96.44 225 THR B O 1
ATOM 3687 N N . PHE B 1 226 ? 23.578 -26.953 -19.172 1 97.06 226 PHE B N 1
ATOM 3688 C CA . PHE B 1 226 ? 22.344 -27.562 -19.672 1 97.06 226 PHE B CA 1
ATOM 3689 C C . PHE B 1 226 ? 22.547 -29.047 -19.953 1 97.06 226 PHE B C 1
ATOM 3691 O O . PHE B 1 226 ? 21.719 -29.875 -19.609 1 97.06 226 P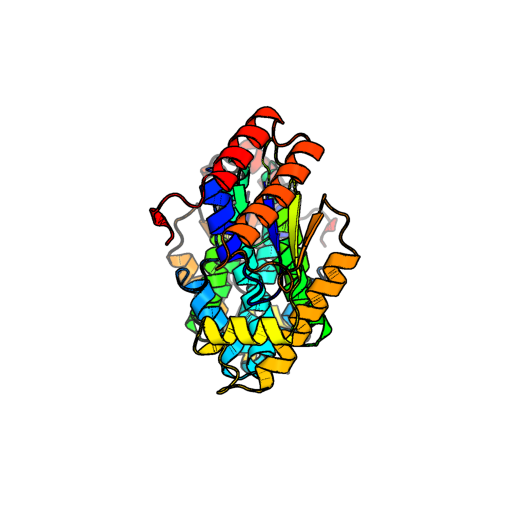HE B O 1
ATOM 3698 N N . GLU B 1 227 ? 23.625 -29.344 -20.578 1 96.31 227 GLU B N 1
ATOM 3699 C CA . GLU B 1 227 ? 23.938 -30.734 -20.875 1 96.31 227 GLU B CA 1
ATOM 3700 C C . GLU B 1 227 ? 24.047 -31.562 -19.594 1 96.31 227 GLU B C 1
ATOM 3702 O O . GLU B 1 227 ? 23.578 -32.719 -19.547 1 96.31 227 GLU B O 1
ATOM 3707 N N . ALA B 1 228 ? 24.672 -31.016 -18.641 1 95.62 228 ALA B N 1
ATOM 3708 C CA . ALA B 1 228 ? 24.797 -31.703 -17.375 1 95.62 228 ALA B CA 1
ATOM 3709 C C . ALA B 1 228 ? 23.438 -31.953 -16.734 1 95.62 228 ALA B C 1
ATOM 3711 O O . ALA B 1 228 ? 23.188 -33.031 -16.172 1 95.62 228 ALA B O 1
ATOM 3712 N N . LEU B 1 229 ? 22.547 -31 -16.844 1 95.56 229 LEU B N 1
ATOM 3713 C CA . LEU B 1 229 ? 21.203 -31.125 -16.281 1 95.56 229 LEU B CA 1
ATOM 3714 C C . LEU B 1 229 ? 20.391 -32.188 -17.047 1 95.56 229 LEU B C 1
ATOM 3716 O O . LEU B 1 229 ? 19.656 -32.969 -16.453 1 95.56 229 LEU B O 1
ATOM 3720 N N . GLN B 1 230 ? 20.531 -32.188 -18.359 1 94.19 230 GLN B N 1
ATOM 3721 C CA . GLN B 1 230 ? 19.844 -33.188 -19.172 1 94.19 230 GLN B CA 1
ATOM 3722 C C . GLN B 1 230 ? 20.266 -34.594 -18.781 1 94.19 230 GLN B C 1
ATOM 3724 O O . GLN B 1 230 ? 19.438 -35.5 -18.734 1 94.19 230 GLN B O 1
ATOM 3729 N N . ALA B 1 231 ? 21.531 -34.719 -18.516 1 93.31 231 ALA B N 1
ATOM 3730 C CA . ALA B 1 231 ? 22.031 -36.031 -18.078 1 93.31 231 ALA B CA 1
ATOM 3731 C C . ALA B 1 231 ? 21.438 -36.438 -16.75 1 93.31 231 ALA B C 1
ATOM 3733 O O . ALA B 1 231 ? 21.094 -37.594 -16.547 1 93.31 231 ALA B O 1
ATOM 3734 N N . LYS B 1 232 ? 21.297 -35.5 -15.914 1 91.62 232 LYS B N 1
ATOM 3735 C CA . LYS B 1 232 ? 20.672 -35.719 -14.617 1 91.62 232 LYS B CA 1
ATOM 3736 C C . LYS B 1 232 ? 19.219 -36.156 -14.781 1 91.62 232 LYS B C 1
ATOM 3738 O O . LYS B 1 232 ? 18.75 -37.031 -14.07 1 91.62 232 LYS B O 1
ATOM 3743 N N . HIS B 1 233 ? 18.469 -35.531 -15.742 1 92.19 233 HIS B N 1
ATOM 3744 C CA . HIS B 1 233 ? 17.062 -35.844 -15.992 1 92.19 233 HIS B CA 1
ATOM 3745 C C . HIS B 1 233 ? 16.906 -37.25 -16.516 1 92.19 233 HIS B C 1
ATOM 3747 O O . HIS B 1 233 ? 15.945 -37.938 -16.172 1 92.19 233 HIS B O 1
ATOM 3753 N N . ALA B 1 234 ? 17.812 -37.656 -17.344 1 85.06 234 ALA B N 1
ATOM 3754 C CA . ALA B 1 234 ? 17.766 -38.969 -17.984 1 85.06 234 ALA B CA 1
ATOM 3755 C C . ALA B 1 234 ? 18.016 -40.094 -16.984 1 85.06 234 ALA B C 1
ATOM 3757 O O . ALA B 1 234 ? 17.516 -41.188 -17.125 1 85.06 234 ALA B O 1
ATOM 3758 N N . ALA B 1 235 ? 18.891 -39.75 -16.016 1 78 235 ALA B N 1
ATOM 3759 C CA . ALA B 1 235 ? 19.266 -40.75 -15.023 1 78 235 ALA B CA 1
ATOM 3760 C C . ALA B 1 235 ? 18.141 -41 -14.039 1 78 235 ALA B C 1
ATOM 3762 O O . ALA B 1 235 ? 18.109 -42.031 -13.367 1 78 235 ALA B O 1
ATOM 3763 N N . GLY B 1 236 ? 16.953 -40.312 -14.109 1 66 236 GLY B N 1
ATOM 3764 C CA . GLY B 1 236 ? 15.789 -40.5 -13.266 1 66 236 GLY B CA 1
ATOM 3765 C C . GLY B 1 236 ? 15.922 -39.812 -11.914 1 66 236 GLY B C 1
ATOM 3766 O O . GLY B 1 236 ? 16.969 -39.25 -11.594 1 66 236 GLY B O 1
ATOM 3767 N N . PRO B 1 237 ? 14.719 -39.375 -11.273 1 54.84 237 PRO B N 1
ATOM 3768 C CA . PRO B 1 237 ? 14.758 -38.625 -10.016 1 54.84 237 PRO B CA 1
ATOM 3769 C C . PRO B 1 237 ? 15.68 -39.281 -8.977 1 54.84 237 PRO B C 1
ATOM 3771 O O . PRO B 1 237 ? 15.766 -40.5 -8.906 1 54.84 237 PRO B O 1
ATOM 3774 N N . ILE B 1 238 ? 16.672 -38.719 -8.617 1 44.69 238 ILE B N 1
ATOM 3775 C CA . ILE B 1 238 ? 17.312 -39.25 -7.41 1 44.69 238 ILE B CA 1
ATOM 3776 C C . ILE B 1 238 ? 16.25 -39.562 -6.367 1 44.69 238 ILE B C 1
ATOM 3778 O O . ILE B 1 238 ? 15.227 -38.875 -6.281 1 44.69 238 ILE B O 1
ATOM 3782 N N . SER B 1 239 ? 16.156 -40.719 -5.594 1 39.84 239 SER B N 1
ATOM 3783 C CA . SER B 1 239 ? 15.227 -41.281 -4.641 1 39.84 239 SER B CA 1
ATOM 3784 C C . SER B 1 239 ? 14.562 -40.219 -3.789 1 39.84 239 SER B C 1
ATOM 3786 O O . SER B 1 239 ? 13.617 -40.5 -3.049 1 39.84 239 SER B O 1
ATOM 3788 N N . LYS B 1 240 ? 15.055 -39 -3.598 1 42.34 240 LYS B N 1
ATOM 3789 C CA . LYS B 1 240 ? 14.508 -38.312 -2.43 1 42.34 240 LYS B CA 1
ATOM 3790 C C . LYS B 1 240 ? 13.117 -37.75 -2.713 1 42.34 240 LYS B C 1
ATOM 3792 O O . LYS B 1 240 ? 12.477 -37.188 -1.823 1 42.34 240 LYS B O 1
ATOM 3797 N N . PHE B 1 241 ? 12.617 -37.344 -3.873 1 37.25 241 PHE B N 1
ATOM 3798 C CA . PHE B 1 241 ? 11.281 -36.781 -3.965 1 37.25 241 PHE B CA 1
ATOM 3799 C C . PHE B 1 241 ? 10.25 -37.844 -4.27 1 37.25 241 PHE B C 1
ATOM 3801 O O . PHE B 1 241 ? 9.094 -37.531 -4.566 1 37.25 241 PHE B O 1
ATOM 3808 N N . ALA B 1 242 ? 10.57 -39.094 -4.309 1 30.91 242 ALA B N 1
ATOM 3809 C CA . ALA B 1 242 ? 9.602 -40.188 -4.309 1 30.91 242 ALA B CA 1
ATOM 3810 C C . ALA B 1 242 ? 9 -40.406 -2.918 1 30.91 242 ALA B C 1
ATOM 3812 O O . ALA B 1 242 ? 9.695 -40.25 -1.909 1 30.91 242 ALA B O 1
#

InterPro domains:
  IPR002624 Deoxynucleoside kinase [PIRSF000705] (2-218)
  IPR027417 P-loop containing nucleoside triphosphate hydrolase [G3DSA:3.40.50.300] (1-217)
  IPR027417 P-loop containing nucleoside triphosphate hydrolase [SSF52540] (2-216)
  IPR031314 Deoxynucleoside kinase domain [PF01712] (2-216)
  IPR050566 Deoxyribonucleoside Kinase [PTHR10513] (2-203)

pLDDT: mean 92.24, std 10.13, range [30.91, 98.56]

Sequence (484 aa):
MIYILGSIGAGKTSLTKVLSADMEAPAYYEDVEGNGMIANMLQKFYGAGADSRKRTGAMLQIAFLTFRYQQLKKAVTQENAIMDSSLESDFVMASQLHKHGEIDDIDYNVYVTLSQEMQSNVNGSPWNGLPDLAVYLKIDPDHELDEIQSRGRDMEDIRQKPELVAYYQRVNAAYQDWAKGYTRSSMITIDRDRYDFMHSAADRATVLDQIESKLVDLGKLSPQTFEALQAKHAAGPISKFAMIYILGSIGAGKTSLTKVLSADMEAPAYYEDVEGNGMIANMLQKFYGAGADSRKRTGAMLQIAFLTFRYQQLKKAVTQENAIMDSSLESDFVMASQLHKHGEIDDIDYNVYVTLSQEMQSNVNGSPWNGLPDLAVYLKIDPDHELDEIQSRGRDMEDIRQKPELVAYYQRVNAAYQDWAKGYTRSSMITIDRDRYDFMHSAADRATVLDQIESKLVDLGKLSPQTFEALQAKHAAGPISKFA

Solvent-accessible surface area (backbone atoms only — not comparable to full-atom values): 26245 Å² total; per-residue (Å²): 65,35,31,27,40,59,36,82,50,43,47,35,64,59,50,38,53,54,50,22,65,71,66,72,33,55,68,46,71,80,47,54,84,78,32,62,71,54,38,54,39,50,50,49,28,48,65,60,45,70,62,22,25,43,67,32,38,54,60,39,50,50,42,48,50,46,53,48,49,58,49,47,66,57,41,40,76,42,88,47,26,36,25,34,50,48,74,66,52,51,46,53,52,50,50,49,36,32,76,70,61,26,25,50,72,69,58,44,50,43,50,52,52,40,50,52,54,56,55,72,64,62,78,33,87,85,48,82,85,61,52,65,33,36,39,36,34,45,57,50,63,68,60,24,52,51,39,44,54,68,74,58,49,75,80,71,35,44,90,83,37,59,72,47,52,62,51,52,44,48,47,39,50,44,45,53,56,48,60,74,68,61,72,90,50,50,69,48,77,44,53,48,79,79,35,49,52,86,82,32,69,66,35,28,38,51,52,52,48,53,54,48,51,51,32,34,76,69,69,75,35,53,68,65,58,46,51,53,49,52,52,50,47,72,71,42,82,66,77,78,86,111,64,34,32,28,39,58,35,81,50,46,47,35,65,60,50,40,53,53,49,22,64,72,68,71,34,54,69,46,69,80,45,53,82,78,33,63,70,52,36,52,40,49,49,50,28,49,65,60,46,71,61,23,25,44,69,31,38,54,59,40,49,50,42,48,50,45,53,48,51,57,50,48,65,56,41,36,73,42,89,46,28,37,25,34,50,48,74,65,52,51,46,52,52,50,49,50,35,32,76,69,62,24,24,50,72,70,57,44,49,44,51,52,53,40,50,52,55,55,55,73,66,63,76,36,82,83,46,79,85,59,50,65,31,37,38,36,32,45,58,51,64,68,60,23,51,51,40,44,54,68,73,56,50,75,80,69,34,44,90,84,38,58,73,46,51,60,52,51,44,47,48,39,50,44,45,53,56,48,59,75,67,62,73,89,48,51,70,49,76,44,52,49,80,81,36,48,53,86,82,32,69,68,34,26,38,51,52,52,50,54,54,48,50,51,31,33,76,70,70,76,35,54,68,67,58,48,52,54,48,51,51,50,48,72,72,42,82,67,76,79,85,111